Protein AF-A0A847M1A5-F1 (afdb_monomer)

Sequence (564 aa):
IGSAFLAHLASIAPEGALIDLYIWERQAEILAFYKRRGFAEKERLNWRALNFIRLEAEARHIRETIPKVGISSGTADELGKIRHDAKKAIRLLADMAGALTAENCSRIIEDINRETTALINTLNLFRDSVQRFRTINLKELIIDRIIPMVEHSPVNCELVLRFAPNVGEARAHYLEAARAIVNLVSNALDAIKAADRPGRLAISVEEVSPWILLTVEDNGIGIDSKKLQAGADGRPQFVGITTKANMGEGQGTRQIYAAFGTENISVHSEVGKGTRWIIRLPRAEHREESELQALETRLAEFKAISASDAPKVEADKAEIAAYIWRCTKLEILIWDLILQFARKNNVRDIYRSFLSCRHESISLASFREDLENYKTDTPELRLWLLEAVRILKREDTILQTLNRNGELQGIMFKAYGQAVERTVIFTLDPATGRFGATDRKLAEHADFVPYLGTSRDRCLRGEFFGDVQNASNPIQLGVWELGNPDDARKKAALVRAGAERLIQMGIPESKKLLFYETTWRRGSLDLDTGRPRTLGAVARLREEELGDILIAVDDEFSEYISTD

Structure (mmCIF, N/CA/C/O backbone):
data_AF-A0A847M1A5-F1
#
_entry.id   AF-A0A847M1A5-F1
#
loop_
_atom_site.group_PDB
_atom_site.id
_atom_site.type_symbol
_atom_site.label_atom_id
_atom_site.label_alt_id
_atom_site.label_comp_id
_atom_site.label_asym_id
_atom_site.label_entity_id
_atom_site.label_seq_id
_atom_site.pdbx_PDB_ins_code
_atom_site.Cartn_x
_atom_site.Cartn_y
_atom_site.Cartn_z
_atom_site.occupancy
_atom_site.B_iso_or_equiv
_atom_site.auth_seq_id
_atom_site.auth_comp_id
_atom_site.auth_asym_id
_atom_site.auth_atom_id
_atom_site.pdbx_PDB_model_num
ATOM 1 N N . ILE A 1 1 ? 7.641 5.351 28.630 1.00 46.19 1 ILE A N 1
ATOM 2 C CA . ILE A 1 1 ? 7.801 5.223 30.109 1.00 46.19 1 ILE A CA 1
ATOM 3 C C . ILE A 1 1 ? 9.212 5.609 30.562 1.00 46.19 1 ILE A C 1
ATOM 5 O O . ILE A 1 1 ? 9.318 6.571 31.303 1.00 46.19 1 ILE A O 1
ATOM 9 N N . GLY A 1 2 ? 10.289 4.955 30.096 1.00 56.06 2 GLY A N 1
ATOM 10 C CA . GLY A 1 2 ? 11.666 5.249 30.548 1.00 56.06 2 GLY A CA 1
ATOM 11 C C . GLY A 1 2 ? 12.126 6.706 30.373 1.00 56.06 2 GLY A C 1
ATOM 12 O O . GLY A 1 2 ? 12.673 7.278 31.308 1.00 56.06 2 GLY A O 1
ATOM 13 N N . SER A 1 3 ? 11.834 7.348 29.234 1.00 56.91 3 SER A N 1
ATOM 14 C CA . SER A 1 3 ? 12.159 8.772 29.025 1.00 56.91 3 SER A CA 1
ATOM 15 C C . SER A 1 3 ? 11.347 9.708 29.921 1.00 56.91 3 SER A C 1
ATOM 17 O O . SER A 1 3 ? 11.900 10.657 30.457 1.00 56.91 3 SER A O 1
ATOM 19 N N . ALA A 1 4 ? 10.055 9.425 30.119 1.00 57.34 4 ALA A N 1
ATOM 20 C CA . ALA A 1 4 ? 9.188 10.225 30.988 1.00 57.34 4 ALA A CA 1
ATOM 21 C C . ALA A 1 4 ? 9.576 10.077 32.468 1.00 57.34 4 ALA A C 1
ATOM 23 O O . ALA A 1 4 ? 9.617 11.062 33.194 1.00 57.34 4 ALA A O 1
ATOM 24 N N . PHE A 1 5 ? 9.930 8.858 32.888 1.00 67.00 5 PHE A N 1
ATOM 25 C CA . PHE A 1 5 ? 10.470 8.575 34.214 1.00 67.00 5 PHE A CA 1
ATOM 26 C C . PHE A 1 5 ? 11.789 9.311 34.445 1.00 67.00 5 PHE A C 1
ATOM 28 O O . PHE A 1 5 ? 11.921 9.990 35.452 1.00 67.00 5 PHE A O 1
ATOM 35 N N . LEU A 1 6 ? 12.735 9.246 33.501 1.00 69.81 6 LEU A N 1
ATOM 36 C CA . LEU A 1 6 ? 14.002 9.974 33.602 1.00 69.81 6 LEU A CA 1
ATOM 37 C C . LEU A 1 6 ? 13.811 11.492 33.587 1.00 69.81 6 LEU A C 1
ATOM 39 O O . LEU A 1 6 ? 14.476 12.182 34.347 1.00 69.81 6 LEU A O 1
ATOM 43 N N . ALA A 1 7 ? 12.907 12.012 32.753 1.00 66.56 7 ALA A N 1
ATOM 44 C CA . ALA A 1 7 ? 12.600 13.438 32.701 1.00 66.56 7 ALA A CA 1
ATOM 45 C C . ALA A 1 7 ? 12.001 13.919 34.026 1.00 66.56 7 ALA A C 1
ATOM 47 O O . ALA A 1 7 ? 12.440 14.928 34.572 1.00 66.56 7 ALA A O 1
ATOM 48 N N . HIS A 1 8 ? 11.054 13.160 34.577 1.00 72.69 8 HIS A N 1
ATOM 49 C CA . HIS A 1 8 ? 10.473 13.459 35.877 1.00 72.69 8 HIS A CA 1
ATOM 50 C C . HIS A 1 8 ? 11.519 13.350 36.997 1.00 72.69 8 HIS A C 1
ATOM 52 O O . HIS A 1 8 ? 11.690 14.296 37.759 1.00 72.69 8 HIS A O 1
ATOM 58 N N . LEU A 1 9 ? 12.287 12.257 37.042 1.00 71.50 9 LEU A N 1
ATOM 59 C CA . LEU A 1 9 ? 13.325 12.011 38.045 1.00 71.50 9 LEU A CA 1
ATOM 60 C C . LEU A 1 9 ? 14.421 13.087 38.012 1.00 71.50 9 LEU A C 1
ATOM 62 O O . LEU A 1 9 ? 14.814 13.602 39.054 1.00 71.50 9 LEU A O 1
ATOM 66 N N . ALA A 1 10 ? 14.869 13.487 36.822 1.00 70.62 10 ALA A N 1
ATOM 67 C CA . ALA A 1 10 ? 15.841 14.560 36.664 1.00 70.62 10 ALA A CA 1
ATOM 68 C C . ALA A 1 10 ? 15.253 15.935 37.024 1.00 70.62 10 ALA A C 1
ATOM 70 O O . ALA A 1 10 ? 15.993 16.787 37.511 1.00 70.62 10 ALA A O 1
ATOM 71 N N . SER A 1 11 ? 13.947 16.161 36.824 1.00 72.06 11 SER A N 1
ATOM 72 C CA . SER A 1 11 ? 13.285 17.422 37.199 1.00 72.06 11 SER A CA 1
ATOM 73 C C . SER A 1 11 ? 13.167 17.616 38.714 1.00 72.06 11 SER A C 1
ATOM 75 O O . SER A 1 11 ? 13.213 18.750 39.180 1.00 72.06 11 SER A O 1
ATOM 77 N N . ILE A 1 12 ? 13.062 16.522 39.478 1.00 80.12 12 ILE A N 1
ATOM 78 C CA . ILE A 1 12 ? 12.908 16.560 40.941 1.00 80.12 12 ILE A CA 1
ATOM 79 C C . ILE A 1 12 ? 14.237 16.405 41.697 1.00 80.12 12 ILE A C 1
ATOM 81 O O . ILE A 1 12 ? 14.338 16.837 42.842 1.00 80.12 12 ILE A O 1
ATOM 85 N N . ALA A 1 13 ? 15.260 15.794 41.088 1.00 81.88 13 ALA A N 1
ATOM 86 C CA . ALA A 1 13 ? 16.564 15.590 41.720 1.00 81.88 13 ALA A CA 1
ATOM 87 C C . ALA A 1 13 ? 17.429 16.871 41.690 1.00 81.88 13 ALA A C 1
ATOM 89 O O . ALA A 1 13 ? 17.440 17.554 40.663 1.00 81.88 13 ALA A O 1
ATOM 90 N N . PRO A 1 14 ? 18.192 17.197 42.757 1.00 85.19 14 PRO A N 1
ATOM 91 C CA . PRO A 1 14 ? 19.171 18.293 42.754 1.00 85.19 14 PRO A CA 1
ATOM 92 C C . PRO A 1 14 ? 20.218 18.140 41.641 1.00 85.19 14 PRO A C 1
ATOM 94 O O . PRO A 1 14 ? 20.574 17.023 41.285 1.00 85.19 14 PRO A O 1
ATOM 97 N N . GLU A 1 15 ? 20.757 19.241 41.112 1.00 75.44 15 GLU A N 1
ATOM 98 C CA . GLU A 1 15 ? 21.615 19.213 39.909 1.00 75.44 15 GLU A CA 1
ATOM 99 C C . GLU A 1 15 ? 22.878 18.351 40.037 1.00 75.44 15 GLU A C 1
ATOM 101 O O . GLU A 1 15 ? 23.256 17.696 39.066 1.00 75.44 15 GLU A O 1
ATOM 106 N N . GLY A 1 16 ? 23.479 18.307 41.230 1.00 79.88 16 GLY A N 1
ATOM 107 C CA . GLY A 1 16 ? 24.648 17.475 41.537 1.00 79.88 16 GLY A CA 1
ATOM 108 C C . GLY A 1 16 ? 24.320 16.073 42.062 1.00 79.88 16 GLY A C 1
ATOM 109 O O . GLY A 1 16 ? 25.216 15.376 42.530 1.00 79.88 16 GLY A O 1
ATOM 110 N N . ALA A 1 17 ? 23.048 15.659 42.062 1.00 84.81 17 ALA A N 1
ATOM 111 C CA . ALA A 1 17 ? 22.666 14.338 42.548 1.00 84.81 17 ALA A CA 1
ATOM 112 C C . ALA A 1 17 ? 23.102 13.246 41.561 1.00 84.81 17 ALA A C 1
ATOM 114 O O . ALA A 1 17 ? 22.872 13.351 40.353 1.00 84.81 17 ALA A O 1
ATOM 115 N N . LEU A 1 18 ? 23.694 12.177 42.097 1.00 86.38 18 LEU A N 1
ATOM 116 C CA . LEU A 1 18 ? 23.995 10.961 41.350 1.00 86.38 18 LEU A CA 1
ATOM 117 C C . LEU A 1 18 ? 22.771 10.045 41.349 1.00 86.38 18 LEU A C 1
ATOM 119 O O . LEU A 1 18 ? 22.147 9.812 42.383 1.00 86.38 18 LEU A O 1
ATOM 123 N N . ILE A 1 19 ? 22.429 9.543 40.169 1.00 84.31 19 ILE A N 1
ATOM 124 C CA . ILE A 1 19 ? 21.333 8.611 39.947 1.00 84.31 19 ILE A CA 1
ATOM 125 C C . ILE A 1 19 ? 21.934 7.262 39.575 1.00 84.31 19 ILE A C 1
ATOM 127 O O . ILE A 1 19 ? 22.500 7.113 38.490 1.00 84.31 19 ILE A O 1
ATOM 131 N N . ASP A 1 20 ? 21.755 6.289 40.465 1.00 86.25 20 ASP A N 1
ATOM 132 C CA . ASP A 1 20 ? 22.146 4.900 40.246 1.00 86.25 20 ASP A CA 1
ATOM 133 C C . ASP A 1 20 ? 20.965 4.060 39.744 1.00 86.25 20 ASP A C 1
ATOM 135 O O . ASP A 1 20 ? 19.859 4.105 40.288 1.00 86.25 20 ASP A O 1
ATOM 139 N N . LEU A 1 21 ? 21.207 3.252 38.713 1.00 83.56 21 LEU A N 1
ATOM 140 C CA . LEU A 1 21 ? 20.252 2.295 38.158 1.00 83.56 21 LEU A CA 1
ATOM 141 C C . LEU A 1 21 ? 20.904 0.923 38.019 1.00 83.56 21 LEU A C 1
ATOM 143 O O . LEU A 1 21 ? 21.976 0.794 37.437 1.00 83.56 21 LEU A O 1
ATOM 147 N N . TYR A 1 22 ? 20.222 -0.118 38.484 1.00 82.62 22 TYR A N 1
ATOM 148 C CA . TYR A 1 22 ? 20.668 -1.500 38.321 1.00 82.62 22 TYR A CA 1
ATOM 149 C C . TYR A 1 22 ? 19.889 -2.158 37.186 1.00 82.62 22 TYR A C 1
ATOM 151 O O . TYR A 1 22 ? 18.668 -2.291 37.256 1.00 82.62 22 TYR A O 1
ATOM 159 N N . ILE A 1 23 ? 20.594 -2.568 36.133 1.00 77.25 23 ILE A N 1
ATOM 160 C CA . ILE A 1 23 ? 19.992 -3.153 34.929 1.00 77.25 23 ILE A CA 1
ATOM 161 C C . ILE A 1 23 ? 20.494 -4.572 34.750 1.00 77.25 23 ILE A C 1
ATOM 163 O O . ILE A 1 23 ? 21.687 -4.831 34.846 1.00 77.25 23 ILE A O 1
ATOM 167 N N . TRP A 1 24 ? 19.594 -5.505 34.466 1.00 75.19 24 TRP A N 1
ATOM 168 C CA . TRP A 1 24 ? 19.981 -6.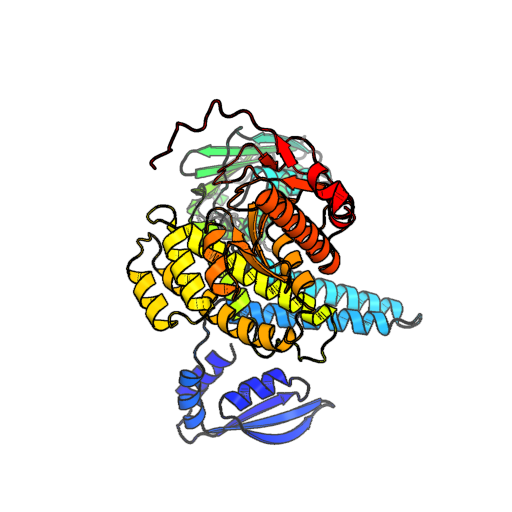888 34.223 1.00 75.19 24 TRP A CA 1
ATOM 169 C C . TRP A 1 24 ? 20.803 -7.015 32.924 1.00 75.19 24 TRP A C 1
ATOM 171 O O . TRP A 1 24 ? 20.386 -6.540 31.870 1.00 75.19 24 TRP A O 1
ATOM 181 N N . GLU A 1 25 ? 21.962 -7.680 32.981 1.00 69.56 25 GLU A N 1
ATOM 182 C CA . GLU A 1 25 ? 22.974 -7.751 31.909 1.00 69.56 25 GLU A CA 1
ATOM 183 C C . GLU A 1 25 ? 22.422 -8.280 30.574 1.00 69.56 25 GLU A C 1
ATOM 185 O O . GLU A 1 25 ? 22.864 -7.864 29.504 1.00 69.56 25 GLU A O 1
ATOM 190 N N . ARG A 1 26 ? 21.400 -9.146 30.610 1.00 59.22 26 ARG A N 1
ATOM 191 C CA . ARG A 1 26 ? 20.756 -9.689 29.401 1.00 59.22 26 ARG A CA 1
ATOM 192 C C . ARG A 1 26 ? 19.840 -8.694 28.668 1.00 59.22 26 ARG A C 1
ATOM 194 O O . ARG A 1 26 ? 19.251 -9.058 27.654 1.00 59.22 26 ARG A O 1
ATOM 201 N N . GLN A 1 27 ? 19.726 -7.445 29.129 1.00 56.47 27 GLN A N 1
ATOM 202 C CA . GLN A 1 27 ? 18.937 -6.377 28.499 1.00 56.47 27 GLN A CA 1
ATOM 203 C C . GLN A 1 27 ? 19.829 -5.345 27.780 1.00 56.47 27 GLN A C 1
ATOM 205 O O . GLN A 1 27 ? 19.837 -4.159 28.118 1.00 56.47 27 GLN A O 1
ATOM 210 N N . ALA A 1 28 ? 20.573 -5.790 26.760 1.00 53.12 28 ALA A N 1
ATOM 211 C CA . ALA A 1 28 ? 21.549 -4.967 26.031 1.00 53.12 28 ALA A CA 1
ATOM 212 C C . ALA A 1 28 ? 20.953 -3.684 25.409 1.00 53.12 28 ALA A C 1
ATOM 214 O O . ALA A 1 28 ? 21.610 -2.643 25.373 1.00 53.12 28 ALA A O 1
ATOM 215 N N . GLU A 1 29 ? 19.692 -3.721 24.973 1.00 49.84 29 GLU A N 1
ATOM 216 C CA . GLU A 1 29 ? 19.008 -2.559 24.388 1.00 49.84 29 GLU A CA 1
ATOM 217 C C . GLU A 1 29 ? 18.625 -1.506 25.438 1.00 49.84 29 GLU A C 1
ATOM 219 O O . GLU A 1 29 ? 18.743 -0.305 25.186 1.00 49.84 29 GLU A O 1
ATOM 224 N N . ILE A 1 30 ? 18.241 -1.942 26.643 1.00 61.09 30 ILE A N 1
ATOM 225 C CA . ILE A 1 30 ? 17.950 -1.053 27.776 1.00 61.09 30 ILE A CA 1
ATOM 226 C C . ILE A 1 30 ? 19.255 -0.418 28.269 1.00 61.09 30 ILE A C 1
ATOM 228 O O . ILE A 1 30 ? 19.322 0.793 28.476 1.00 61.09 30 ILE A O 1
ATOM 232 N N . LEU A 1 31 ? 20.333 -1.199 28.348 1.00 68.62 31 LEU A N 1
ATOM 233 C CA . LEU A 1 31 ? 21.673 -0.689 28.633 1.00 68.62 31 LEU A CA 1
ATOM 234 C C . LEU A 1 31 ? 22.088 0.401 27.623 1.00 68.62 31 LEU A C 1
ATOM 236 O O . LEU A 1 31 ? 22.525 1.482 28.018 1.00 68.62 31 LEU A O 1
ATOM 240 N N . ALA A 1 32 ? 21.888 0.162 26.322 1.00 64.38 32 ALA A N 1
ATOM 241 C CA . ALA A 1 32 ? 22.165 1.141 25.268 1.00 64.38 32 ALA A CA 1
ATOM 242 C C . ALA A 1 32 ? 21.239 2.373 25.326 1.00 64.38 32 ALA A C 1
ATOM 244 O O . ALA A 1 32 ? 21.648 3.481 24.969 1.00 64.38 32 ALA A O 1
ATOM 245 N N . PHE A 1 33 ? 19.989 2.210 25.769 1.00 69.62 33 PHE A N 1
ATOM 246 C CA . PHE A 1 33 ? 19.038 3.305 25.981 1.00 69.62 33 PHE A CA 1
ATOM 247 C C . PHE A 1 33 ? 19.523 4.296 27.050 1.00 69.62 33 PHE A C 1
ATOM 249 O O . PHE A 1 33 ? 19.476 5.505 26.801 1.00 69.62 33 PHE A O 1
ATOM 256 N N . TYR A 1 34 ? 20.012 3.803 28.194 1.00 75.44 34 TYR A N 1
ATOM 257 C CA . TYR A 1 34 ? 20.516 4.649 29.283 1.00 75.44 34 TYR A CA 1
ATOM 258 C C . TYR A 1 34 ? 21.914 5.207 28.982 1.00 75.44 34 TYR A C 1
ATOM 260 O O . TYR A 1 34 ? 22.153 6.389 29.229 1.00 75.44 34 TYR A O 1
ATOM 268 N N . LYS A 1 35 ? 22.806 4.429 28.347 1.00 74.38 35 LYS A N 1
ATOM 269 C CA . LYS A 1 35 ? 24.133 4.920 27.917 1.00 74.38 35 LYS A CA 1
ATOM 270 C C . LYS A 1 35 ? 24.037 6.111 26.955 1.00 74.38 35 LYS A C 1
ATOM 272 O O . LYS A 1 35 ? 24.749 7.095 27.119 1.00 74.38 35 LYS A O 1
ATOM 277 N N . ARG A 1 36 ? 23.084 6.088 26.013 1.00 70.75 36 ARG A N 1
ATOM 278 C CA . ARG A 1 36 ? 22.799 7.225 25.107 1.00 70.75 36 ARG A CA 1
ATOM 279 C C . ARG A 1 36 ? 22.239 8.469 25.810 1.00 70.75 36 ARG A C 1
ATOM 281 O O . ARG A 1 36 ? 22.146 9.518 25.185 1.00 70.75 36 ARG A O 1
ATOM 288 N N . ARG A 1 37 ? 21.849 8.358 27.083 1.00 73.19 37 ARG A N 1
ATOM 289 C CA . ARG A 1 37 ? 21.258 9.432 27.898 1.00 73.19 37 ARG A CA 1
ATOM 290 C C . ARG A 1 37 ? 22.154 9.847 29.072 1.00 73.19 37 ARG A C 1
ATOM 292 O O . ARG A 1 37 ? 21.659 10.398 30.048 1.00 73.19 37 ARG A O 1
ATOM 299 N N . GLY A 1 38 ? 23.459 9.588 28.959 1.00 73.81 38 GLY A N 1
ATOM 300 C CA . GLY A 1 38 ? 24.475 10.090 29.888 1.00 73.81 38 GLY A CA 1
ATOM 301 C C . GLY A 1 38 ? 24.835 9.152 31.042 1.00 73.81 38 GLY A C 1
ATOM 302 O O . GLY A 1 38 ? 25.614 9.549 31.902 1.00 73.81 38 GLY A O 1
ATOM 303 N N . PHE A 1 39 ? 24.311 7.922 31.069 1.00 84.94 39 PHE A N 1
ATOM 304 C CA . PHE A 1 39 ? 24.678 6.930 32.083 1.00 84.94 39 PHE A CA 1
ATOM 305 C C . PHE A 1 39 ? 25.961 6.176 31.732 1.00 84.94 39 PHE A C 1
ATOM 307 O O . PHE A 1 39 ? 26.109 5.656 30.625 1.00 84.94 39 PHE A O 1
ATOM 314 N N . ALA A 1 40 ? 26.859 6.059 32.708 1.00 84.38 40 ALA A N 1
ATOM 315 C CA . ALA A 1 40 ? 28.090 5.285 32.616 1.00 84.38 40 ALA A CA 1
ATOM 316 C C . ALA A 1 40 ? 27.982 3.987 33.425 1.00 84.38 40 ALA A C 1
ATOM 318 O O . ALA A 1 40 ? 27.399 3.961 34.504 1.00 84.38 40 ALA A O 1
ATOM 319 N N . GLU A 1 41 ? 28.562 2.907 32.908 1.00 88.44 41 GLU A N 1
ATOM 320 C CA . GLU A 1 41 ? 28.679 1.634 33.628 1.00 88.44 41 GLU A CA 1
ATOM 321 C C . GLU A 1 41 ? 29.766 1.742 34.699 1.00 88.44 41 GLU A C 1
ATOM 323 O O . GLU A 1 41 ? 30.876 2.184 34.403 1.00 88.44 41 GLU A O 1
ATOM 328 N N . LYS A 1 42 ? 29.435 1.367 35.939 1.00 86.88 42 LYS A N 1
ATOM 329 C CA . LYS A 1 42 ? 30.345 1.473 37.089 1.00 86.88 42 LYS A CA 1
ATOM 330 C C . LYS A 1 42 ? 30.761 0.123 37.635 1.00 86.88 42 LYS A C 1
ATOM 332 O O . LYS A 1 42 ? 31.945 -0.109 37.848 1.00 86.88 42 LYS A O 1
ATOM 337 N N . GLU A 1 43 ? 29.801 -0.769 37.839 1.00 87.31 43 GLU A N 1
ATOM 338 C CA . GLU A 1 43 ? 30.068 -2.084 38.415 1.00 87.31 43 GLU A CA 1
ATOM 339 C C . GLU A 1 43 ? 29.093 -3.137 37.899 1.00 87.31 43 GLU A C 1
ATOM 341 O O . GLU A 1 43 ? 28.009 -2.827 37.399 1.00 87.31 43 GLU A O 1
ATOM 346 N N . ARG A 1 44 ? 29.489 -4.402 38.038 1.00 86.56 44 ARG A N 1
ATOM 347 C CA . ARG A 1 44 ? 28.647 -5.563 37.760 1.00 86.56 44 ARG A CA 1
ATOM 348 C C . ARG A 1 44 ? 28.441 -6.337 39.051 1.00 86.56 44 ARG A C 1
ATOM 350 O O . ARG A 1 44 ? 29.405 -6.671 39.731 1.00 86.56 44 ARG A O 1
ATOM 357 N N . LEU A 1 45 ? 27.189 -6.621 39.374 1.00 83.00 45 LEU A N 1
ATOM 358 C CA . LEU A 1 45 ? 26.764 -7.254 40.616 1.00 83.00 45 LEU A CA 1
ATOM 359 C C . LEU A 1 45 ? 26.079 -8.576 40.313 1.00 83.00 45 LEU A C 1
ATOM 361 O O . LEU A 1 45 ? 25.171 -8.630 39.488 1.00 83.00 45 LEU A O 1
ATOM 365 N N . ASN A 1 46 ? 26.466 -9.634 41.016 1.00 77.44 46 ASN A N 1
ATOM 366 C CA . ASN A 1 46 ? 25.727 -10.888 40.989 1.00 77.44 46 ASN A CA 1
ATOM 367 C C . ASN A 1 46 ? 24.750 -10.918 42.169 1.00 77.44 46 ASN A C 1
ATOM 369 O O . ASN A 1 46 ? 25.162 -10.836 43.325 1.00 77.44 46 ASN A O 1
ATOM 373 N N . TRP A 1 47 ? 23.455 -11.020 41.880 1.00 63.56 47 TRP A N 1
ATOM 374 C CA . TRP A 1 47 ? 22.407 -11.087 42.892 1.00 63.56 47 TRP A CA 1
ATOM 375 C C . TRP A 1 47 ? 21.379 -12.152 42.519 1.00 63.56 47 TRP A C 1
ATOM 377 O O . TRP A 1 47 ? 20.772 -12.088 41.452 1.00 63.56 47 TRP A O 1
ATOM 387 N N . ARG A 1 48 ? 21.170 -13.140 43.403 1.00 53.28 48 ARG A N 1
ATOM 388 C CA . ARG A 1 48 ? 20.234 -14.267 43.197 1.00 53.28 48 ARG A CA 1
ATOM 389 C C . ARG A 1 48 ? 20.415 -14.974 41.840 1.00 53.28 48 ARG A C 1
ATOM 391 O O . ARG A 1 48 ? 19.441 -15.211 41.133 1.00 53.28 48 ARG A O 1
ATOM 398 N N . ALA A 1 49 ? 21.662 -15.299 41.487 1.00 60.06 49 ALA A N 1
ATOM 399 C CA . ALA A 1 49 ? 22.043 -15.940 40.221 1.00 60.06 49 ALA A CA 1
ATOM 400 C C . ALA A 1 49 ? 21.764 -15.106 38.948 1.00 60.06 49 ALA A C 1
ATOM 402 O O . ALA A 1 49 ? 21.778 -15.639 37.839 1.00 60.06 49 ALA A O 1
ATOM 403 N N . LEU A 1 50 ? 21.552 -13.794 39.089 1.00 56.00 50 LEU A N 1
ATOM 404 C CA . LEU A 1 50 ? 21.400 -12.848 37.984 1.00 56.00 50 LEU A CA 1
ATOM 405 C C . LEU A 1 50 ? 22.522 -11.803 38.026 1.00 56.00 50 LEU A C 1
ATOM 407 O O . LEU A 1 50 ? 22.862 -11.294 39.092 1.00 56.00 50 LEU A O 1
ATOM 411 N N . ASN A 1 51 ? 23.069 -11.453 36.860 1.00 74.62 51 ASN A N 1
ATOM 412 C CA . ASN A 1 51 ? 24.081 -10.404 36.729 1.00 74.62 51 ASN A CA 1
ATOM 413 C C . ASN A 1 51 ? 23.420 -9.057 36.427 1.00 74.62 51 ASN A C 1
ATOM 415 O O . ASN A 1 51 ? 22.787 -8.896 35.385 1.00 74.62 51 ASN A O 1
ATOM 419 N N . PHE A 1 52 ? 23.587 -8.082 37.307 1.00 80.94 52 PHE A N 1
ATOM 420 C CA . PHE A 1 52 ? 23.160 -6.702 37.122 1.00 80.94 52 PHE A CA 1
ATOM 421 C C . PHE A 1 52 ? 24.357 -5.806 36.823 1.00 80.94 52 PHE A C 1
ATOM 423 O O . PHE A 1 52 ? 25.471 -6.061 37.263 1.00 80.94 52 PHE A O 1
ATOM 430 N N . ILE A 1 53 ? 24.114 -4.734 36.087 1.00 83.94 53 ILE A N 1
ATOM 431 C CA . ILE A 1 53 ? 25.064 -3.680 35.768 1.00 83.94 53 ILE A CA 1
ATOM 432 C C . ILE A 1 53 ? 24.571 -2.421 36.477 1.00 83.94 53 ILE A C 1
ATOM 434 O O . ILE A 1 53 ? 23.444 -1.986 36.223 1.00 83.94 53 ILE A O 1
ATOM 438 N N . ARG A 1 54 ? 25.394 -1.838 37.354 1.00 88.25 54 ARG A N 1
ATOM 439 C CA . ARG A 1 54 ? 25.133 -0.516 37.925 1.00 88.25 54 ARG A CA 1
ATOM 440 C C . ARG A 1 54 ? 25.527 0.545 36.912 1.00 88.25 54 ARG A C 1
ATOM 442 O O . ARG A 1 54 ? 26.678 0.621 36.472 1.00 88.25 54 ARG A O 1
ATOM 449 N N . LEU A 1 55 ? 24.549 1.358 36.563 1.00 88.06 55 LEU A N 1
ATOM 450 C CA . LEU A 1 55 ? 24.697 2.559 35.775 1.00 88.06 55 LEU A CA 1
ATOM 451 C C . LEU A 1 55 ? 24.584 3.783 36.673 1.00 88.06 55 LEU A C 1
ATOM 453 O O . LEU A 1 55 ? 23.701 3.825 37.519 1.00 88.06 55 LEU A O 1
ATOM 457 N N . GLU A 1 56 ? 25.418 4.785 36.431 1.00 88.38 56 GLU A N 1
ATOM 458 C CA . GLU A 1 56 ? 25.471 6.020 37.214 1.00 88.38 56 GLU A CA 1
ATOM 459 C C . GLU A 1 56 ? 25.472 7.229 36.270 1.00 88.38 56 GLU A C 1
ATOM 461 O O . GLU A 1 56 ? 26.185 7.238 35.259 1.00 88.38 56 GLU A O 1
ATOM 466 N N . ALA A 1 57 ? 24.671 8.244 36.586 1.00 87.38 57 ALA A N 1
ATOM 467 C CA . ALA A 1 57 ? 24.662 9.532 35.895 1.00 87.38 57 ALA A CA 1
ATOM 468 C C . ALA A 1 57 ? 24.359 10.676 36.863 1.00 87.38 57 ALA A C 1
ATOM 470 O O . ALA A 1 57 ? 23.643 10.505 37.844 1.00 87.38 57 ALA A O 1
ATOM 471 N N . GLU A 1 58 ? 24.857 11.866 36.546 1.00 85.94 58 GLU A N 1
ATOM 472 C CA . GLU A 1 58 ? 24.534 13.084 37.286 1.00 85.94 58 GLU A CA 1
ATOM 473 C C . GLU A 1 58 ? 23.245 13.714 36.738 1.00 85.94 58 GLU A C 1
ATOM 475 O O . GLU A 1 58 ? 23.054 13.798 35.519 1.00 85.94 58 GLU A O 1
ATOM 480 N N . ALA A 1 59 ? 22.365 14.181 37.625 1.00 81.56 59 ALA A N 1
ATOM 481 C CA . ALA A 1 59 ? 21.053 14.711 37.259 1.00 81.56 59 ALA A CA 1
ATOM 482 C C . ALA A 1 59 ? 21.127 15.848 36.221 1.00 81.56 59 ALA A C 1
ATOM 484 O O . ALA A 1 59 ? 20.323 15.862 35.282 1.00 81.56 59 ALA A O 1
ATOM 485 N N . ARG A 1 60 ? 22.119 16.752 36.316 1.00 80.25 60 ARG A N 1
ATOM 486 C CA . ARG A 1 60 ? 22.346 17.815 35.315 1.00 80.25 60 ARG A CA 1
ATOM 487 C C . ARG A 1 60 ? 22.569 17.274 33.896 1.00 80.25 60 ARG A C 1
ATOM 489 O O . ARG A 1 60 ? 21.945 17.752 32.952 1.00 80.25 60 ARG A O 1
ATOM 496 N N . HIS A 1 61 ? 23.371 16.220 33.742 1.00 77.81 61 HIS A N 1
ATOM 497 C CA . HIS A 1 61 ? 23.692 15.652 32.429 1.00 77.81 61 HIS A CA 1
ATOM 498 C C . HIS A 1 61 ? 22.472 14.968 31.808 1.00 77.81 61 HIS A C 1
ATOM 500 O O . HIS A 1 61 ? 22.259 15.041 30.596 1.00 77.81 61 HIS A O 1
ATOM 506 N N . ILE A 1 62 ? 21.624 14.353 32.634 1.00 73.62 62 ILE A N 1
ATOM 507 C CA . ILE A 1 62 ? 20.362 13.763 32.181 1.00 73.62 62 ILE A CA 1
ATOM 508 C C . ILE A 1 62 ? 19.418 14.864 31.664 1.00 73.62 62 ILE A C 1
ATOM 510 O O . ILE A 1 62 ? 18.852 14.709 30.578 1.00 73.62 62 ILE A O 1
ATOM 514 N N . ARG A 1 63 ? 19.293 16.000 32.375 1.00 72.12 63 ARG A N 1
ATOM 515 C CA . ARG A 1 63 ? 18.460 17.142 31.938 1.00 72.12 63 ARG A CA 1
ATOM 516 C C . ARG A 1 63 ? 18.906 17.731 30.601 1.00 72.12 63 ARG A C 1
ATOM 518 O O . ARG A 1 63 ? 18.057 18.079 29.790 1.00 72.12 63 ARG A O 1
ATOM 525 N N . GLU A 1 64 ? 20.208 17.825 30.352 1.00 71.38 64 GLU A N 1
ATOM 526 C CA . GLU A 1 64 ? 20.749 18.386 29.105 1.00 71.38 64 GLU A CA 1
ATOM 527 C C . GLU A 1 64 ? 20.659 17.424 27.910 1.00 71.38 64 GLU A C 1
ATOM 529 O O . GLU A 1 64 ? 20.582 17.857 26.755 1.00 71.38 64 GLU A O 1
ATOM 534 N N . THR A 1 65 ? 20.665 16.113 28.171 1.00 66.69 65 THR A N 1
ATOM 535 C CA . THR A 1 65 ? 20.696 15.079 27.125 1.00 66.69 65 THR A CA 1
ATOM 536 C C . THR A 1 65 ? 19.293 14.689 26.645 1.00 66.69 65 THR A C 1
ATOM 538 O O . THR A 1 65 ? 19.108 14.406 25.461 1.00 66.69 65 THR A O 1
ATOM 541 N N . ILE A 1 66 ? 18.276 14.721 27.518 1.00 61.47 66 ILE A N 1
ATOM 542 C CA . ILE A 1 66 ? 16.884 14.365 27.170 1.00 61.47 66 ILE A CA 1
ATOM 543 C C . ILE A 1 66 ? 16.295 15.224 26.025 1.00 61.47 66 ILE A C 1
ATOM 545 O O . ILE A 1 66 ? 15.710 14.634 25.114 1.00 61.47 66 ILE A O 1
ATOM 549 N N . PRO A 1 67 ? 16.463 16.564 25.989 1.00 52.69 67 PRO A N 1
ATOM 550 C CA . PRO A 1 67 ? 15.938 17.405 24.909 1.00 52.69 67 PRO A CA 1
ATOM 551 C C . PRO A 1 67 ? 16.639 17.170 23.563 1.00 52.69 67 PRO A C 1
ATOM 553 O O . PRO A 1 67 ? 15.996 17.213 22.518 1.00 52.69 67 PRO A O 1
ATOM 556 N N . LYS A 1 68 ? 17.951 16.884 23.576 1.00 52.75 68 LYS A N 1
ATOM 557 C CA . LYS A 1 68 ? 18.773 16.692 22.362 1.00 52.75 68 LYS A CA 1
ATOM 558 C C . LYS A 1 68 ? 18.494 15.374 21.637 1.00 52.75 68 LYS A C 1
ATOM 560 O O . LYS A 1 68 ? 18.716 15.280 20.436 1.00 52.75 68 LYS A O 1
ATOM 565 N N . VAL A 1 69 ? 18.004 14.363 22.355 1.00 49.34 69 VAL A N 1
ATOM 566 C CA . VAL A 1 69 ? 17.660 13.043 21.795 1.00 49.34 69 VAL A CA 1
ATOM 567 C C . VAL A 1 69 ? 16.229 13.018 21.226 1.00 49.34 69 VAL A C 1
ATOM 569 O O . VAL A 1 69 ? 15.842 12.052 20.575 1.00 49.34 69 VAL A O 1
ATOM 572 N N . GLY A 1 70 ? 15.467 14.106 21.395 1.00 39.97 70 GLY A N 1
ATOM 573 C CA . GLY A 1 70 ? 14.072 14.204 20.981 1.00 39.97 70 GLY A CA 1
ATOM 574 C C . GLY A 1 70 ? 13.147 13.430 21.922 1.00 39.97 70 GLY A C 1
ATOM 575 O O . GLY A 1 70 ? 13.382 12.273 22.273 1.00 39.97 70 GLY A O 1
ATOM 576 N N . ILE A 1 71 ? 12.058 14.072 22.335 1.00 36.38 71 ILE A N 1
ATOM 577 C CA . ILE A 1 71 ? 10.925 13.380 22.945 1.00 36.38 71 ILE A CA 1
ATOM 578 C C . ILE A 1 71 ? 10.139 12.760 21.782 1.00 36.38 71 ILE A C 1
ATOM 580 O O . ILE A 1 71 ? 9.319 13.433 21.165 1.00 36.38 71 ILE A O 1
ATOM 584 N N . SER A 1 72 ? 10.389 11.490 21.449 1.00 36.53 72 SER A N 1
ATOM 585 C CA . SER A 1 72 ? 9.489 10.705 20.589 1.00 36.53 72 SER A CA 1
ATOM 586 C C . SER A 1 72 ? 8.245 10.293 21.384 1.00 36.53 72 SER A C 1
ATOM 588 O O . SER A 1 72 ? 7.997 9.120 21.637 1.00 36.53 72 SER A O 1
ATOM 590 N N . SER A 1 73 ? 7.448 11.263 21.840 1.00 34.84 73 SER A N 1
ATOM 591 C CA . SER A 1 73 ? 6.114 10.963 22.364 1.00 34.84 73 SER A CA 1
ATOM 592 C C . SER A 1 73 ? 5.167 10.777 21.185 1.00 34.84 73 SER A C 1
ATOM 594 O O . SER A 1 73 ? 4.716 11.749 20.584 1.00 34.84 73 SER A O 1
ATOM 596 N N . GLY A 1 74 ? 4.895 9.526 20.836 1.00 37.84 74 GLY A N 1
ATOM 597 C CA . GLY A 1 74 ? 3.956 9.169 19.781 1.00 37.84 74 GLY A CA 1
ATOM 598 C C . GLY A 1 74 ? 3.935 7.666 19.531 1.00 37.84 74 GLY A C 1
ATOM 599 O O . GLY A 1 74 ? 4.850 6.950 19.937 1.00 37.84 74 GLY A O 1
ATOM 600 N N . THR A 1 75 ? 2.891 7.218 18.836 1.00 33.34 75 THR A N 1
ATOM 601 C CA . THR A 1 75 ? 2.578 5.840 18.400 1.00 33.34 75 THR A CA 1
ATOM 602 C C . THR A 1 75 ? 3.786 4.984 17.988 1.00 33.34 75 THR A C 1
ATOM 604 O O . THR A 1 75 ? 3.779 3.778 18.211 1.00 33.34 75 THR A O 1
ATOM 607 N N . ALA A 1 76 ? 4.858 5.580 17.459 1.00 34.72 76 ALA A N 1
ATOM 608 C CA . ALA A 1 76 ? 6.100 4.897 17.090 1.00 34.72 76 ALA A CA 1
ATOM 609 C C . ALA A 1 76 ? 6.846 4.215 18.265 1.00 34.72 76 ALA A C 1
ATOM 611 O O . ALA A 1 76 ? 7.386 3.124 18.078 1.00 34.72 76 ALA A O 1
ATOM 612 N N . ASP A 1 77 ? 6.860 4.807 19.468 1.00 43.03 77 ASP A N 1
ATOM 613 C CA . ASP A 1 77 ? 7.511 4.220 20.659 1.00 43.03 77 ASP A CA 1
ATOM 614 C C . ASP A 1 77 ? 6.713 3.010 21.187 1.00 43.03 77 ASP A C 1
ATOM 616 O O . ASP A 1 77 ? 7.286 2.015 21.640 1.00 43.03 77 ASP A O 1
ATOM 620 N N . GLU A 1 78 ? 5.381 3.067 21.091 1.00 43.88 78 GLU A N 1
ATOM 621 C CA . GLU A 1 78 ? 4.482 1.971 21.468 1.00 43.88 78 GLU A CA 1
ATOM 622 C C . GLU A 1 78 ? 4.547 0.827 20.450 1.00 43.88 78 GLU A C 1
ATOM 624 O O . GLU A 1 78 ? 4.739 -0.321 20.844 1.00 43.88 78 GLU A O 1
ATOM 629 N N . LEU A 1 79 ? 4.513 1.129 19.148 1.00 43.00 79 LEU A N 1
ATOM 630 C CA . LEU A 1 79 ? 4.666 0.144 18.071 1.00 43.00 79 LEU A CA 1
ATOM 631 C C . LEU A 1 79 ? 6.046 -0.525 18.092 1.00 43.00 79 LEU A C 1
ATOM 633 O O . LEU A 1 79 ? 6.149 -1.742 17.932 1.00 43.00 79 LEU A O 1
ATOM 637 N N . GLY A 1 80 ? 7.111 0.246 18.335 1.00 44.47 80 GLY A N 1
ATOM 638 C CA . GLY A 1 80 ? 8.465 -0.283 18.500 1.00 44.47 80 GLY A CA 1
ATOM 639 C C . GLY A 1 80 ? 8.569 -1.247 19.684 1.00 44.47 80 GLY A C 1
ATOM 640 O O . GLY A 1 80 ? 9.152 -2.325 19.551 1.00 44.47 80 GLY A O 1
ATOM 641 N N . LYS A 1 81 ? 7.935 -0.904 20.814 1.00 51.62 81 LYS A N 1
ATOM 642 C CA . LYS A 1 81 ? 7.868 -1.754 22.009 1.00 51.62 81 LYS A CA 1
ATOM 643 C C . LYS A 1 81 ? 7.055 -3.031 21.769 1.00 51.62 81 LYS A C 1
ATOM 645 O O . LYS A 1 81 ? 7.512 -4.114 22.116 1.00 51.62 81 LYS A O 1
ATOM 650 N N . ILE A 1 82 ? 5.898 -2.929 21.119 1.00 50.47 82 ILE A N 1
ATOM 651 C CA . ILE A 1 82 ? 5.031 -4.080 20.835 1.00 50.47 82 ILE A CA 1
ATOM 652 C C . ILE A 1 82 ? 5.689 -5.037 19.830 1.00 50.47 82 ILE A C 1
ATOM 654 O O . ILE A 1 82 ? 5.671 -6.252 20.025 1.00 50.47 82 ILE A O 1
ATOM 658 N N . ARG A 1 83 ? 6.349 -4.508 18.791 1.00 48.50 83 ARG A N 1
ATOM 659 C CA . ARG A 1 83 ? 7.133 -5.308 17.836 1.00 48.50 83 ARG A CA 1
ATOM 660 C C . ARG A 1 83 ? 8.293 -6.028 18.522 1.00 48.50 83 ARG A C 1
ATOM 662 O O . ARG A 1 83 ? 8.546 -7.196 18.229 1.00 48.50 83 ARG A O 1
ATOM 669 N N . HIS A 1 84 ? 8.991 -5.343 19.427 1.00 53.31 84 HIS A N 1
ATOM 670 C CA . HIS A 1 84 ? 10.041 -5.941 20.247 1.00 53.31 84 HIS A CA 1
ATOM 671 C C . HIS A 1 84 ? 9.486 -7.095 21.104 1.00 53.31 84 HIS A C 1
ATOM 673 O O . HIS A 1 84 ? 10.051 -8.191 21.095 1.00 53.31 84 HIS A O 1
ATOM 679 N N . ASP A 1 85 ? 8.351 -6.888 21.774 1.00 53.69 85 ASP A N 1
ATOM 680 C CA . ASP A 1 85 ? 7.728 -7.894 22.641 1.00 53.69 85 ASP A CA 1
ATOM 681 C C . ASP A 1 85 ? 7.225 -9.115 21.843 1.00 53.69 85 ASP A C 1
ATOM 683 O O . ASP A 1 85 ? 7.468 -10.254 22.246 1.00 53.69 85 ASP A O 1
ATOM 687 N N . ALA A 1 86 ? 6.640 -8.906 20.658 1.00 50.81 86 ALA A N 1
ATOM 688 C CA . ALA A 1 86 ? 6.233 -9.987 19.758 1.00 50.81 86 ALA A CA 1
ATOM 689 C C . ALA A 1 86 ? 7.435 -10.788 19.223 1.00 50.81 86 ALA A C 1
ATOM 691 O O . ALA A 1 86 ? 7.431 -12.019 19.251 1.00 50.81 86 ALA A O 1
ATOM 692 N N . LYS A 1 87 ? 8.508 -10.107 18.791 1.00 49.56 87 LYS A N 1
ATOM 693 C CA . LYS A 1 87 ? 9.743 -10.759 18.316 1.00 49.56 87 LYS A CA 1
ATOM 694 C C . LYS A 1 87 ? 10.398 -11.595 19.417 1.00 49.56 87 LYS A C 1
ATOM 696 O O . LYS A 1 87 ? 10.915 -12.678 19.146 1.00 49.56 87 LYS A O 1
ATOM 701 N N . LYS A 1 88 ? 10.359 -11.109 20.660 1.00 57.25 88 LYS A N 1
ATOM 702 C CA . LYS A 1 88 ? 10.866 -11.826 21.831 1.00 57.25 88 LYS A CA 1
ATOM 703 C C . LYS A 1 88 ? 10.066 -13.104 22.103 1.00 57.25 88 LYS A C 1
ATOM 705 O O . LYS A 1 88 ? 10.681 -14.149 22.295 1.00 57.25 88 LYS A O 1
ATOM 710 N N . ALA A 1 89 ? 8.735 -13.037 22.073 1.00 55.62 89 ALA A N 1
ATOM 711 C CA . ALA A 1 89 ? 7.876 -14.202 22.289 1.00 55.62 89 ALA A CA 1
ATOM 712 C C . ALA A 1 89 ? 8.013 -15.250 21.167 1.00 55.62 89 ALA A C 1
ATOM 714 O O . ALA A 1 89 ? 8.144 -16.434 21.458 1.00 55.62 89 ALA A O 1
ATOM 715 N N . ILE A 1 90 ? 8.106 -14.834 19.897 1.00 54.44 90 ILE A N 1
ATOM 716 C CA . ILE A 1 90 ? 8.380 -15.749 18.770 1.00 54.44 90 ILE A CA 1
ATOM 717 C C . ILE A 1 90 ? 9.711 -16.486 18.965 1.00 54.44 90 ILE A C 1
ATOM 719 O O . ILE A 1 90 ? 9.801 -17.688 18.721 1.00 54.44 90 ILE A O 1
ATOM 723 N N . ARG A 1 91 ? 10.748 -15.779 19.426 1.00 57.34 91 ARG A N 1
ATOM 724 C CA . ARG A 1 91 ? 12.065 -16.378 19.669 1.00 57.34 91 ARG A CA 1
ATOM 725 C C . ARG A 1 91 ? 12.042 -17.377 20.829 1.00 57.34 91 ARG A C 1
ATOM 727 O O . ARG A 1 91 ? 12.597 -18.456 20.689 1.00 57.34 91 ARG A O 1
ATOM 734 N N . LEU A 1 92 ? 11.343 -17.052 21.917 1.00 60.62 92 LEU A N 1
ATOM 735 C CA . LEU A 1 92 ? 11.096 -17.975 23.032 1.00 60.62 92 LEU A CA 1
ATOM 736 C C . LEU A 1 92 ? 10.361 -19.240 22.575 1.00 60.62 92 LEU A C 1
ATOM 738 O O . LEU A 1 92 ? 10.804 -20.339 22.889 1.00 60.62 92 LEU A O 1
ATOM 742 N N . LEU A 1 93 ? 9.294 -19.099 21.782 1.00 54.47 93 LEU A N 1
ATOM 743 C CA . LEU A 1 93 ? 8.551 -20.236 21.231 1.00 54.47 93 LEU A CA 1
ATOM 744 C C . LEU A 1 93 ? 9.436 -21.128 20.349 1.00 54.47 93 LEU A C 1
ATOM 746 O O . LEU A 1 93 ? 9.368 -22.351 20.458 1.00 54.47 93 LEU A O 1
ATOM 750 N N . ALA A 1 94 ? 10.291 -20.532 19.514 1.00 53.44 94 ALA A N 1
ATOM 751 C CA . ALA A 1 94 ? 11.241 -21.271 18.683 1.00 53.44 94 ALA A CA 1
ATOM 752 C C . ALA A 1 94 ? 12.290 -22.024 19.524 1.00 53.44 94 ALA A C 1
ATOM 754 O O . ALA A 1 94 ? 12.556 -23.197 19.263 1.00 53.44 94 ALA A O 1
ATOM 755 N N . ASP A 1 95 ? 12.836 -21.385 20.563 1.00 61.28 95 ASP A N 1
ATOM 756 C CA . ASP A 1 95 ? 13.807 -22.002 21.476 1.00 61.28 95 ASP A CA 1
ATOM 757 C C . ASP A 1 95 ? 13.173 -23.167 22.267 1.00 61.28 95 ASP A C 1
ATOM 759 O O . ASP A 1 95 ? 13.796 -24.210 22.468 1.00 61.28 95 ASP A O 1
ATOM 763 N N . MET A 1 96 ? 11.908 -23.026 22.674 1.00 64.44 96 MET A N 1
ATOM 764 C CA . MET A 1 96 ? 11.150 -24.061 23.385 1.00 64.44 96 MET A CA 1
ATOM 765 C C . MET A 1 96 ? 10.788 -25.242 22.485 1.00 64.44 96 MET A C 1
ATOM 767 O O . MET A 1 96 ? 10.917 -26.390 22.907 1.00 64.44 96 MET A O 1
ATOM 771 N N . ALA A 1 97 ? 10.402 -24.973 21.235 1.00 59.34 97 ALA A N 1
ATOM 772 C CA . ALA A 1 97 ? 10.181 -26.000 20.222 1.00 59.34 97 ALA A CA 1
ATOM 773 C C . ALA A 1 97 ? 11.460 -26.806 19.930 1.00 59.34 97 ALA A C 1
ATOM 775 O O . ALA A 1 97 ? 11.393 -28.016 19.734 1.00 59.34 97 ALA A O 1
ATOM 776 N N . GLY A 1 98 ? 12.630 -26.159 19.953 1.00 59.41 98 GLY A N 1
ATOM 777 C CA . GLY A 1 98 ? 13.925 -26.827 19.791 1.00 59.41 98 GLY A CA 1
ATOM 778 C C . GLY A 1 98 ? 14.363 -27.676 20.994 1.00 59.41 98 GLY A C 1
ATOM 779 O O . GLY A 1 98 ? 15.159 -28.596 20.828 1.00 59.41 98 GLY A O 1
ATOM 780 N N . ALA A 1 99 ? 13.843 -27.397 22.194 1.00 67.56 99 ALA A N 1
ATOM 781 C CA . ALA A 1 99 ? 14.179 -28.097 23.439 1.00 67.56 99 ALA A CA 1
ATOM 782 C C . ALA A 1 99 ? 13.201 -29.235 23.805 1.00 67.56 99 ALA A C 1
ATOM 784 O O . ALA A 1 99 ? 13.291 -29.800 24.903 1.00 67.56 99 ALA A O 1
ATOM 785 N N . LEU A 1 100 ? 12.259 -29.556 22.910 1.00 62.94 100 LEU A N 1
ATOM 786 C CA . LEU A 1 100 ? 11.237 -30.580 23.122 1.00 62.94 100 LEU A CA 1
ATOM 787 C C . LEU A 1 100 ? 11.859 -31.981 23.200 1.00 62.94 100 LEU A C 1
ATOM 789 O O . LEU A 1 100 ? 12.489 -32.463 22.261 1.00 62.94 100 LEU A O 1
ATOM 793 N N . THR A 1 101 ? 11.630 -32.661 24.320 1.00 68.75 101 THR A N 1
ATOM 794 C CA . THR A 1 101 ? 11.973 -34.069 24.542 1.00 68.75 101 THR A CA 1
ATOM 795 C C . THR A 1 101 ? 10.770 -34.815 25.114 1.00 68.75 101 THR A C 1
ATOM 797 O O . THR A 1 101 ? 9.823 -34.210 25.615 1.00 68.75 101 THR A O 1
ATOM 800 N N . ALA A 1 102 ? 10.788 -36.149 25.065 1.00 63.03 102 ALA A N 1
ATOM 801 C CA . ALA A 1 102 ? 9.677 -36.966 25.559 1.00 63.03 102 ALA A CA 1
ATOM 802 C C . ALA A 1 102 ? 9.373 -36.749 27.059 1.00 63.03 102 ALA A C 1
ATOM 804 O O . ALA A 1 102 ? 8.218 -36.840 27.461 1.00 63.03 102 ALA A O 1
ATOM 805 N N . GLU A 1 103 ? 10.379 -36.411 27.874 1.00 63.25 103 GLU A N 1
ATOM 806 C CA . GLU A 1 103 ? 10.227 -36.206 29.325 1.00 63.25 103 GLU A CA 1
ATOM 807 C C . GLU A 1 103 ? 9.697 -34.817 29.706 1.00 63.25 103 GLU A C 1
ATOM 809 O O . GLU A 1 103 ? 9.045 -34.668 30.737 1.00 63.25 103 GLU A O 1
ATOM 814 N N . ASN A 1 104 ? 9.966 -33.786 28.900 1.00 63.53 104 ASN A N 1
ATOM 815 C CA . ASN A 1 104 ? 9.568 -32.405 29.198 1.00 63.53 104 ASN A CA 1
ATOM 816 C C . ASN A 1 104 ? 8.408 -31.903 28.315 1.00 63.53 104 ASN A C 1
ATOM 818 O O . ASN A 1 104 ? 7.954 -30.773 28.504 1.00 63.53 104 ASN A O 1
ATOM 822 N N . CYS A 1 105 ? 7.915 -32.749 27.403 1.00 56.16 105 CYS A N 1
ATOM 823 C CA . CYS A 1 105 ? 6.922 -32.434 26.380 1.00 56.16 105 CYS A CA 1
ATOM 824 C C . CYS A 1 105 ? 5.677 -31.746 26.952 1.00 56.16 105 CYS A C 1
ATOM 826 O O . CYS A 1 105 ? 5.334 -30.655 26.513 1.00 56.16 105 CYS A O 1
ATOM 828 N N . SER A 1 106 ? 5.040 -32.312 27.982 1.00 56.72 106 SER A N 1
ATOM 829 C CA . SER A 1 106 ? 3.812 -31.743 28.558 1.00 56.72 106 SER A CA 1
ATOM 830 C C . SER A 1 106 ? 4.028 -30.350 29.158 1.00 56.72 106 SER A C 1
ATOM 832 O O . SER A 1 106 ? 3.236 -29.447 28.907 1.00 56.72 106 SER A O 1
ATOM 834 N N . ARG A 1 107 ? 5.141 -30.144 29.877 1.00 67.50 107 ARG A N 1
ATOM 835 C CA . ARG A 1 107 ? 5.483 -28.842 30.470 1.00 67.50 107 ARG A CA 1
ATOM 836 C C . ARG A 1 107 ? 5.841 -27.814 29.396 1.00 67.50 107 ARG A C 1
ATOM 838 O O . ARG A 1 107 ? 5.401 -26.675 29.466 1.00 67.50 107 ARG A O 1
ATOM 845 N N . ILE A 1 108 ? 6.618 -28.219 28.391 1.00 60.59 108 ILE A N 1
ATOM 846 C CA . ILE A 1 108 ? 6.990 -27.340 27.278 1.00 60.59 108 ILE A CA 1
ATOM 847 C C . ILE A 1 108 ? 5.764 -26.979 26.435 1.00 60.59 108 ILE A C 1
ATOM 849 O O . ILE A 1 108 ? 5.655 -25.833 26.023 1.00 60.59 108 ILE A O 1
ATOM 853 N N . ILE A 1 109 ? 4.819 -27.897 26.221 1.00 57.31 109 ILE A N 1
ATOM 854 C CA . ILE A 1 109 ? 3.553 -27.609 25.532 1.00 57.31 109 ILE A CA 1
ATOM 855 C C . ILE A 1 109 ? 2.720 -26.589 26.318 1.00 57.31 109 ILE A C 1
ATOM 857 O O . ILE A 1 109 ? 2.189 -25.654 25.723 1.00 57.31 109 ILE A O 1
ATOM 861 N N . GLU A 1 110 ? 2.615 -26.722 27.643 1.00 60.38 110 GLU A N 1
ATOM 862 C CA . GLU A 1 110 ? 1.924 -25.738 28.489 1.00 60.38 110 GLU A CA 1
ATOM 863 C C . GLU A 1 110 ? 2.595 -24.362 28.439 1.00 60.38 110 GLU A C 1
ATOM 865 O O . GLU A 1 110 ? 1.915 -23.348 28.254 1.00 60.38 110 GLU A O 1
ATOM 870 N N . ASP A 1 111 ? 3.924 -24.325 28.528 1.00 56.66 111 ASP A N 1
ATOM 871 C CA . ASP A 1 111 ? 4.685 -23.085 28.426 1.00 56.66 111 ASP A CA 1
ATOM 872 C C . ASP A 1 111 ? 4.541 -22.473 27.009 1.00 56.66 111 ASP A C 1
ATOM 874 O O . ASP A 1 111 ? 4.347 -21.264 26.883 1.00 56.66 111 ASP A O 1
ATOM 878 N N . ILE A 1 112 ? 4.554 -23.283 25.936 1.00 58.06 112 ILE A N 1
ATOM 879 C CA . ILE A 1 112 ? 4.304 -22.845 24.547 1.00 58.06 112 ILE A CA 1
ATOM 880 C C . ILE A 1 112 ? 2.902 -22.250 24.429 1.00 58.06 112 ILE A C 1
ATOM 882 O O . ILE A 1 112 ? 2.739 -21.184 23.841 1.00 58.06 112 ILE A O 1
ATOM 886 N N . ASN A 1 113 ? 1.882 -22.890 25.001 1.00 54.44 113 ASN A N 1
ATOM 887 C CA . ASN A 1 113 ? 0.508 -22.389 24.969 1.00 54.44 113 ASN A CA 1
ATOM 888 C C . ASN A 1 113 ? 0.372 -21.062 25.725 1.00 54.44 113 ASN A C 1
ATOM 890 O O . ASN A 1 113 ? -0.312 -20.142 25.265 1.00 54.44 113 ASN A O 1
ATOM 894 N N . ARG A 1 114 ? 1.061 -20.926 26.862 1.00 58.47 114 ARG A N 1
ATOM 895 C CA . ARG A 1 114 ? 1.092 -19.694 27.652 1.00 58.47 114 ARG A CA 1
ATOM 896 C C . ARG A 1 114 ? 1.787 -18.556 26.906 1.00 58.47 114 ARG A C 1
ATOM 898 O O . AR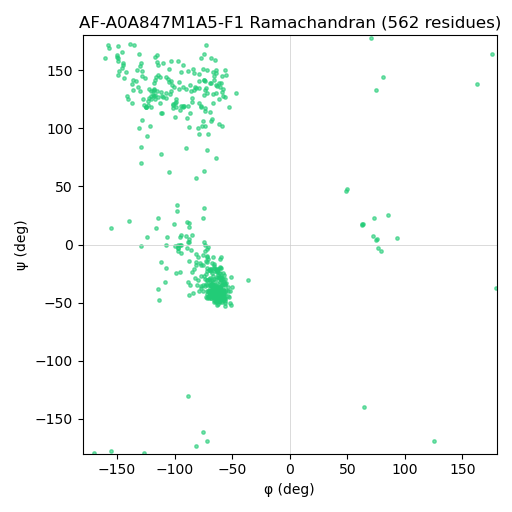G A 1 114 ? 1.226 -17.464 26.825 1.00 58.47 114 ARG A O 1
ATOM 905 N N . GLU A 1 115 ? 2.955 -18.809 26.323 1.00 56.44 115 GLU A N 1
ATOM 906 C CA . GLU A 1 115 ? 3.697 -17.817 25.536 1.00 56.44 115 GLU A CA 1
ATOM 907 C C . GLU A 1 115 ? 2.988 -17.487 24.214 1.00 56.44 115 GLU A C 1
ATOM 909 O O . GLU A 1 115 ? 2.977 -16.334 23.794 1.00 56.44 115 GLU A O 1
ATOM 914 N N . THR A 1 116 ? 2.294 -18.449 23.601 1.00 46.66 116 THR A N 1
ATOM 915 C CA . THR A 1 116 ? 1.427 -18.216 22.434 1.00 46.66 116 THR A CA 1
ATOM 916 C C . THR A 1 116 ? 0.254 -17.315 22.804 1.00 46.66 116 THR A C 1
ATOM 918 O O . THR A 1 116 ? -0.056 -16.379 22.077 1.00 46.66 116 THR A O 1
ATOM 921 N N . THR A 1 117 ? -0.361 -17.527 23.969 1.00 50.97 117 THR A N 1
ATOM 922 C CA . THR A 1 117 ? -1.432 -16.658 24.478 1.00 50.97 117 THR A CA 1
ATOM 923 C C . THR A 1 117 ? -0.909 -15.252 24.785 1.00 50.97 117 THR A C 1
ATOM 925 O O . THR A 1 117 ? -1.567 -14.264 24.460 1.00 50.97 117 THR A O 1
ATOM 928 N N . ALA A 1 118 ? 0.291 -15.133 25.362 1.00 49.28 118 ALA A N 1
ATOM 929 C CA . ALA A 1 118 ? 0.946 -13.848 25.596 1.00 49.28 118 ALA A CA 1
ATOM 930 C C . ALA A 1 118 ? 1.269 -13.125 24.279 1.00 49.28 118 ALA A C 1
ATOM 932 O O . ALA A 1 118 ? 0.952 -11.946 24.144 1.00 49.28 118 ALA A O 1
ATOM 933 N N . LEU A 1 119 ? 1.802 -13.839 23.284 1.00 49.81 119 LEU A N 1
ATOM 934 C CA . LEU A 1 119 ? 2.047 -13.329 21.938 1.00 49.81 119 LEU A CA 1
ATOM 935 C C . LEU A 1 119 ? 0.745 -12.888 21.262 1.00 49.81 119 LEU A C 1
ATOM 937 O O . LEU A 1 119 ? 0.701 -11.795 20.715 1.00 49.81 119 LEU A O 1
ATOM 941 N N . ILE A 1 120 ? -0.325 -13.684 21.340 1.00 48.66 120 ILE A N 1
ATOM 942 C CA . ILE A 1 120 ? -1.659 -13.323 20.837 1.00 48.66 120 ILE A CA 1
ATOM 943 C C . ILE A 1 120 ? -2.161 -12.054 21.525 1.00 48.66 120 ILE A C 1
ATOM 945 O O . ILE A 1 120 ? -2.679 -11.174 20.853 1.00 48.66 120 ILE A O 1
ATOM 949 N N . ASN A 1 121 ? -1.975 -11.909 22.836 1.00 49.16 121 ASN A N 1
ATOM 950 C CA . ASN A 1 121 ? -2.366 -10.701 23.560 1.00 49.16 121 ASN A CA 1
ATOM 951 C C . ASN A 1 121 ? -1.520 -9.485 23.159 1.00 49.16 121 ASN A C 1
ATOM 953 O O . ASN A 1 121 ? -2.074 -8.412 22.953 1.00 49.16 121 ASN A O 1
ATOM 957 N N . THR A 1 122 ? -0.209 -9.639 22.973 1.00 49.22 122 THR A N 1
ATOM 958 C CA . THR A 1 122 ? 0.678 -8.583 22.461 1.00 49.22 122 THR A CA 1
ATOM 959 C C . THR A 1 122 ? 0.343 -8.206 21.017 1.00 49.22 122 THR A C 1
ATOM 961 O O . THR A 1 122 ? 0.339 -7.026 20.683 1.00 49.22 122 THR A O 1
ATOM 964 N N . LEU A 1 123 ? 0.0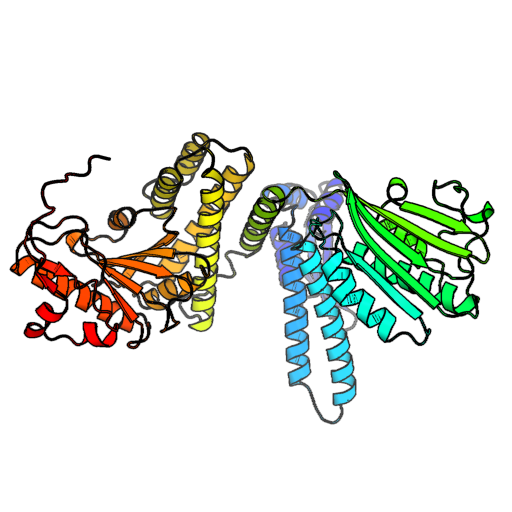14 -9.178 20.165 1.00 47.19 123 LEU A N 1
ATOM 965 C CA . LEU A 1 123 ? -0.434 -8.961 18.788 1.00 47.19 123 LEU A CA 1
ATOM 966 C C . LEU A 1 123 ? -1.854 -8.387 18.727 1.00 47.19 123 LEU A C 1
ATOM 968 O O . LEU A 1 123 ? -2.147 -7.615 17.825 1.00 47.19 123 LEU A O 1
ATOM 972 N N . ASN A 1 124 ? -2.724 -8.707 19.684 1.00 46.31 124 ASN A N 1
ATOM 973 C CA . ASN A 1 124 ? -4.023 -8.058 19.838 1.00 46.31 124 ASN A CA 1
ATOM 974 C C . ASN A 1 124 ? -3.832 -6.607 20.279 1.00 46.31 124 ASN A C 1
ATOM 976 O O . ASN A 1 124 ? -4.406 -5.737 19.654 1.00 46.31 124 ASN A O 1
ATOM 980 N N . LEU A 1 125 ? -2.946 -6.319 21.240 1.00 47.00 125 LEU A N 1
ATOM 981 C CA . LEU A 1 125 ? -2.561 -4.946 21.592 1.00 47.00 125 LEU A CA 1
ATOM 982 C C . LEU A 1 125 ? -1.925 -4.208 20.402 1.00 47.00 125 LEU A C 1
ATOM 984 O O . LEU A 1 125 ? -2.174 -3.021 20.217 1.00 47.00 125 LEU A O 1
ATOM 988 N N . PHE A 1 126 ? -1.145 -4.905 19.565 1.00 42.97 126 PHE A N 1
ATOM 989 C CA . PHE A 1 126 ? -0.626 -4.373 18.302 1.00 42.97 126 PHE A CA 1
ATOM 990 C C . PHE A 1 126 ? -1.763 -4.037 17.343 1.00 42.97 126 PHE A C 1
ATOM 992 O O . PHE A 1 126 ? -1.837 -2.907 16.874 1.00 42.97 126 PHE A O 1
ATOM 999 N N . ARG A 1 127 ? -2.678 -4.982 17.101 1.00 39.22 127 ARG A N 1
ATOM 1000 C CA . ARG A 1 127 ? -3.868 -4.787 16.272 1.00 39.22 127 ARG A CA 1
ATOM 1001 C C . ARG A 1 127 ? -4.732 -3.654 16.813 1.00 39.22 127 ARG A C 1
ATOM 1003 O O . ARG A 1 127 ? -5.195 -2.860 16.021 1.00 39.22 127 ARG A O 1
ATOM 1010 N N . ASP A 1 128 ? -4.878 -3.517 18.122 1.00 37.75 128 ASP A N 1
ATOM 1011 C CA . ASP A 1 128 ? -5.663 -2.461 18.762 1.00 37.75 128 ASP A CA 1
ATOM 1012 C C . ASP A 1 128 ? -4.932 -1.094 18.704 1.00 37.75 128 ASP A C 1
ATOM 1014 O O . ASP A 1 128 ? -5.565 -0.041 18.654 1.00 37.75 128 ASP A O 1
ATOM 1018 N N . SER A 1 129 ? -3.590 -1.087 18.644 1.00 40.53 129 SER A N 1
ATOM 1019 C CA . SER A 1 129 ? -2.770 0.125 18.450 1.00 40.53 129 SER A CA 1
ATOM 1020 C C . SER A 1 129 ? -2.678 0.582 16.985 1.00 40.53 129 SER A C 1
ATOM 1022 O O . SER A 1 129 ? -2.642 1.783 16.721 1.00 40.53 129 SER A O 1
ATOM 1024 N N . VAL A 1 130 ? -2.664 -0.370 16.043 1.00 38.00 130 VAL A N 1
ATOM 1025 C CA . VAL A 1 130 ? -2.582 -0.172 14.582 1.00 38.00 130 VAL A CA 1
ATOM 1026 C C . VAL A 1 130 ? -3.972 0.039 13.980 1.00 38.00 130 VAL A C 1
ATOM 1028 O O . VAL A 1 130 ? -4.146 0.825 13.056 1.00 38.00 130 VAL A O 1
ATOM 1031 N N . GLN A 1 131 ? -4.983 -0.625 14.529 1.00 39.38 131 GLN A N 1
ATOM 1032 C CA . GLN A 1 131 ? -6.390 -0.463 14.199 1.00 39.38 131 GLN A CA 1
ATOM 1033 C C . GLN A 1 131 ? -7.090 0.162 15.397 1.00 39.38 131 GLN A C 1
ATOM 1035 O O . GLN A 1 131 ? -7.832 -0.485 16.135 1.00 39.38 131 GLN A O 1
ATOM 1040 N N . ARG A 1 132 ? -6.909 1.475 15.550 1.00 43.12 132 ARG A N 1
ATOM 1041 C CA . ARG A 1 132 ? -7.923 2.294 16.216 1.00 43.12 132 ARG A CA 1
ATOM 1042 C C . ARG A 1 132 ? -9.186 2.258 15.354 1.00 43.12 132 ARG A C 1
ATOM 1044 O O . ARG A 1 132 ? -9.481 3.212 14.641 1.00 43.12 132 ARG A O 1
ATOM 1051 N N . PHE A 1 133 ? -9.904 1.135 15.376 1.00 49.31 133 PHE A N 1
ATOM 1052 C CA . PHE A 1 133 ? -11.203 1.002 14.741 1.00 49.31 133 PHE A CA 1
ATOM 1053 C C . PHE A 1 133 ? -12.129 2.001 15.410 1.00 49.31 133 PHE A C 1
ATOM 1055 O O . PHE A 1 133 ? -12.554 1.828 16.551 1.00 49.31 133 PHE A O 1
ATOM 1062 N N . ARG A 1 134 ? -12.385 3.091 14.696 1.00 56.25 134 ARG A N 1
ATOM 1063 C CA . ARG A 1 134 ? -13.431 4.045 15.028 1.00 56.25 134 ARG A CA 1
ATOM 1064 C C . ARG A 1 134 ? -14.753 3.635 14.408 1.00 56.25 134 ARG A C 1
ATOM 1066 O O . ARG A 1 134 ? -15.681 4.410 14.570 1.00 56.25 134 ARG A O 1
ATOM 1073 N N . THR A 1 135 ? -14.840 2.504 13.700 1.00 67.31 135 THR A N 1
ATOM 1074 C CA . THR A 1 135 ? -16.037 2.057 12.983 1.00 67.31 135 THR A CA 1
ATOM 1075 C C . THR A 1 135 ? -16.236 0.537 13.070 1.00 67.31 135 THR A C 1
ATOM 1077 O O . THR A 1 135 ? -15.273 -0.220 13.191 1.00 67.31 135 THR A O 1
ATOM 1080 N N . ILE A 1 136 ? -17.494 0.087 13.057 1.00 79.06 136 ILE A N 1
ATOM 1081 C CA . ILE A 1 136 ? -17.900 -1.322 13.088 1.00 79.06 136 ILE A CA 1
ATOM 1082 C C . ILE A 1 136 ? -19.040 -1.584 12.102 1.00 79.06 136 ILE A C 1
ATOM 1084 O O . ILE A 1 136 ? -20.012 -0.826 12.046 1.00 79.06 136 ILE A O 1
ATOM 1088 N N . ASN A 1 137 ? -18.974 -2.707 11.388 1.00 83.94 137 ASN A N 1
ATOM 1089 C CA . ASN A 1 137 ? -20.122 -3.263 10.679 1.00 83.94 137 ASN A CA 1
ATOM 1090 C C . ASN A 1 137 ? -20.911 -4.174 11.635 1.00 83.94 137 ASN A C 1
ATOM 1092 O O . ASN A 1 137 ? -20.527 -5.310 11.916 1.00 83.94 137 ASN A O 1
ATOM 1096 N N . LEU A 1 138 ? -22.020 -3.660 12.176 1.00 87.94 138 LEU A N 1
ATOM 1097 C CA . LEU A 1 138 ? -22.846 -4.392 13.146 1.00 87.94 138 LEU A CA 1
ATOM 1098 C C . LEU A 1 138 ? -23.472 -5.658 12.558 1.00 87.94 138 LEU A C 1
ATOM 1100 O O . LEU A 1 138 ? -23.645 -6.637 13.279 1.00 87.94 138 LEU A O 1
ATOM 1104 N N . LYS A 1 139 ? -23.814 -5.646 11.266 1.00 85.88 139 LYS A N 1
ATOM 1105 C CA . LYS A 1 139 ? -24.437 -6.791 10.599 1.00 85.88 139 LYS A CA 1
ATOM 1106 C C . LYS A 1 139 ? -23.467 -7.968 10.547 1.00 85.88 139 LYS A C 1
ATOM 1108 O O . LYS A 1 139 ? -23.835 -9.062 10.962 1.00 85.88 139 LYS A O 1
ATOM 1113 N N . GLU A 1 140 ? -22.236 -7.725 10.103 1.00 78.75 140 GLU A N 1
ATOM 1114 C CA . GLU A 1 140 ? -21.169 -8.736 10.088 1.00 78.75 140 GLU A CA 1
ATOM 1115 C C . GLU A 1 140 ? -20.863 -9.238 11.498 1.00 78.75 140 GLU A C 1
ATOM 1117 O O . GLU A 1 140 ? -20.871 -10.438 11.741 1.00 78.75 140 GLU A O 1
ATOM 1122 N N . LEU A 1 141 ? -20.718 -8.331 12.470 1.00 81.94 141 LEU A N 1
ATOM 1123 C CA . LEU A 1 141 ? -20.460 -8.709 13.859 1.00 81.94 141 LEU A CA 1
ATOM 1124 C C . LEU A 1 141 ? -21.547 -9.632 14.442 1.00 81.94 141 LEU A C 1
ATOM 1126 O O . LEU A 1 141 ? -21.230 -10.585 15.158 1.00 81.94 141 LEU A O 1
ATOM 1130 N N . ILE A 1 142 ? -22.823 -9.354 14.154 1.00 85.62 142 ILE A N 1
ATOM 1131 C CA . ILE A 1 142 ? -23.944 -10.191 14.601 1.00 85.62 142 ILE A CA 1
ATOM 1132 C C . ILE A 1 142 ? -23.894 -11.558 13.916 1.00 85.62 142 ILE A C 1
ATOM 1134 O O . ILE A 1 142 ? -24.038 -12.573 14.598 1.00 85.62 142 ILE A O 1
ATOM 1138 N N . ILE A 1 143 ? -23.661 -11.590 12.603 1.00 77.06 143 ILE A N 1
ATOM 1139 C CA . ILE A 1 143 ? -23.582 -12.835 11.833 1.00 77.06 143 ILE A CA 1
ATOM 1140 C C . ILE A 1 143 ? -22.429 -13.712 12.332 1.00 77.06 143 ILE A C 1
ATOM 1142 O O . ILE A 1 143 ? -22.644 -14.882 12.632 1.00 77.06 143 ILE A O 1
ATOM 1146 N N . ASP A 1 144 ? -21.241 -13.139 12.501 1.00 70.50 144 ASP A N 1
ATOM 1147 C CA . ASP A 1 144 ? -20.022 -13.902 12.768 1.00 70.50 144 ASP A CA 1
ATOM 1148 C C . ASP A 1 144 ? -19.883 -14.342 14.228 1.00 70.50 144 ASP A C 1
ATOM 1150 O O . ASP A 1 144 ? -19.259 -15.363 14.515 1.00 70.50 144 ASP A O 1
ATOM 1154 N N . ARG A 1 145 ? -20.417 -13.564 15.181 1.00 76.88 145 ARG A N 1
ATOM 1155 C CA . ARG A 1 145 ? -20.235 -13.840 16.619 1.00 76.88 145 ARG A CA 1
ATOM 1156 C C . ARG A 1 145 ? -21.508 -14.201 17.356 1.00 76.88 145 ARG A C 1
ATOM 1158 O O . ARG A 1 145 ? -21.456 -15.029 18.262 1.00 76.88 145 ARG A O 1
ATOM 1165 N N . ILE A 1 146 ? -22.628 -13.566 17.027 1.00 84.00 146 ILE A N 1
ATOM 1166 C CA . ILE A 1 146 ? -23.848 -13.693 17.828 1.00 84.00 146 ILE A CA 1
ATOM 1167 C C . ILE A 1 146 ? -24.683 -14.884 17.379 1.00 84.00 146 ILE A C 1
ATOM 1169 O O . ILE A 1 146 ? -25.132 -15.636 18.242 1.00 84.00 146 ILE A O 1
ATOM 1173 N N . ILE A 1 147 ? -24.842 -15.099 16.069 1.00 81.62 147 ILE A N 1
ATOM 1174 C CA . ILE A 1 147 ? -25.568 -16.270 15.555 1.00 81.62 147 ILE A CA 1
ATOM 1175 C C . ILE A 1 147 ? -24.951 -17.573 16.092 1.00 81.62 147 ILE A C 1
ATOM 1177 O O . ILE A 1 147 ? -25.678 -18.305 16.768 1.00 81.62 147 ILE A O 1
ATOM 1181 N N . PRO A 1 148 ? -23.628 -17.828 15.956 1.00 78.31 148 PRO A N 1
ATOM 1182 C CA . PRO A 1 148 ? -23.041 -19.059 16.477 1.00 78.31 148 PRO A CA 1
ATOM 1183 C C . PRO A 1 148 ? -23.210 -19.187 17.991 1.00 78.31 148 PRO A C 1
ATOM 1185 O O . PRO A 1 148 ? -23.444 -20.279 18.498 1.00 78.31 148 PRO A O 1
ATOM 1188 N N . MET A 1 149 ? -23.125 -18.081 18.735 1.00 82.00 149 MET A N 1
ATOM 1189 C CA . MET A 1 149 ? -23.282 -18.106 20.189 1.00 82.00 149 MET A CA 1
ATOM 1190 C C . MET A 1 149 ? -24.695 -18.516 20.624 1.00 82.00 149 MET A C 1
ATOM 1192 O O . MET A 1 149 ? -24.838 -19.254 21.596 1.00 82.00 149 MET A O 1
ATOM 1196 N N . VAL A 1 150 ? -25.733 -18.041 19.928 1.00 85.88 150 VAL A N 1
ATOM 1197 C CA . VAL A 1 150 ? -27.124 -18.414 20.221 1.00 85.88 150 VAL A CA 1
ATOM 1198 C C . VAL A 1 150 ? -27.389 -19.861 19.803 1.00 85.88 150 VAL A C 1
ATOM 1200 O O . VAL A 1 150 ? -27.980 -20.603 20.579 1.00 85.88 150 VAL A O 1
ATOM 1203 N N . GLU A 1 151 ? -26.896 -20.286 18.637 1.00 81.94 151 GLU A N 1
ATOM 1204 C CA . GLU A 1 151 ? -27.061 -21.658 18.131 1.00 81.94 151 GLU A CA 1
ATOM 1205 C C . GLU A 1 151 ? -26.402 -22.718 19.028 1.00 81.94 151 GLU A C 1
ATOM 1207 O O . GLU A 1 151 ? -26.953 -23.801 19.209 1.00 81.94 151 GLU A O 1
ATOM 1212 N N . HIS A 1 152 ? -25.247 -22.408 19.625 1.00 81.19 152 HIS A N 1
ATOM 1213 C CA . HIS A 1 152 ? -24.541 -23.312 20.544 1.00 81.19 152 HIS A CA 1
ATOM 1214 C C . HIS A 1 152 ? -24.992 -23.165 22.009 1.00 81.19 152 HIS A C 1
ATOM 1216 O O . HIS A 1 152 ? -24.440 -23.816 22.900 1.00 81.19 152 HIS A O 1
ATOM 1222 N N . SER A 1 153 ? -25.974 -22.304 22.289 1.00 83.31 153 SER A N 1
ATOM 1223 C CA . SER A 1 153 ? -26.512 -22.126 23.636 1.00 83.31 153 SER A CA 1
ATOM 1224 C C . SER A 1 153 ? -27.395 -23.317 24.033 1.00 83.31 153 SER A C 1
ATOM 1226 O O . SER A 1 153 ? -28.203 -23.780 23.232 1.00 83.31 153 SER A O 1
ATOM 1228 N N . PRO A 1 154 ? -27.347 -23.785 25.296 1.00 83.69 154 PRO A N 1
ATOM 1229 C CA . PRO A 1 154 ? -28.267 -24.814 25.786 1.00 83.69 154 PRO A CA 1
ATOM 1230 C C . PRO A 1 154 ? -29.710 -24.301 25.975 1.00 83.69 154 PRO A C 1
ATOM 1232 O O . PRO A 1 154 ? -30.586 -25.064 26.381 1.00 83.69 154 PRO A O 1
ATOM 1235 N N . VAL A 1 155 ? -29.962 -23.005 25.764 1.00 86.75 155 VAL A N 1
ATOM 1236 C CA . VAL A 1 155 ? -31.284 -22.383 25.902 1.00 86.75 155 VAL A CA 1
ATOM 1237 C C . VAL A 1 155 ? -32.031 -22.485 24.576 1.00 86.75 155 VAL A C 1
ATOM 1239 O O . VAL A 1 155 ? -31.600 -21.905 23.585 1.00 86.75 155 VAL A O 1
ATOM 1242 N N . ASN A 1 156 ? -33.177 -23.169 24.569 1.00 85.69 156 ASN A N 1
ATOM 1243 C CA . ASN A 1 156 ? -34.027 -23.261 23.383 1.00 85.69 156 ASN A CA 1
ATOM 1244 C C . ASN A 1 156 ? -34.658 -21.890 23.068 1.00 85.69 156 ASN A C 1
ATOM 1246 O O . ASN A 1 156 ? -35.545 -21.429 23.793 1.00 85.69 156 ASN A O 1
ATOM 1250 N N . CYS A 1 157 ? -34.165 -21.228 22.020 1.00 90.31 157 CYS A N 1
ATOM 1251 C CA . CYS A 1 157 ? -34.493 -19.846 21.687 1.00 90.31 157 CYS A CA 1
ATOM 1252 C C . CYS A 1 157 ? -34.637 -19.652 20.171 1.00 90.31 157 CYS A C 1
ATOM 1254 O O . CYS A 1 157 ? -33.732 -19.984 19.408 1.00 90.31 157 CYS A O 1
ATOM 1256 N N . GLU A 1 158 ? -35.753 -19.067 19.737 1.00 93.75 158 GLU A N 1
ATOM 1257 C CA . GLU A 1 158 ? -35.944 -18.591 18.369 1.00 93.75 158 GLU A CA 1
ATOM 1258 C C . GLU A 1 158 ? -35.198 -17.262 18.166 1.00 93.75 158 GLU A C 1
ATOM 1260 O O . GLU A 1 158 ? -35.512 -16.256 18.811 1.00 93.75 158 GLU A O 1
ATOM 1265 N N . LEU A 1 159 ? -34.229 -17.245 17.245 1.00 94.62 159 LEU A N 1
ATOM 1266 C CA . LEU A 1 159 ? -33.491 -16.041 16.865 1.00 94.62 159 LEU A CA 1
ATOM 1267 C C . LEU A 1 159 ? -34.144 -15.354 15.657 1.00 94.62 159 LEU A C 1
ATOM 1269 O O . LEU A 1 159 ? -34.196 -15.911 14.563 1.00 94.62 159 LEU A O 1
ATOM 1273 N N . VAL A 1 160 ? -34.589 -14.109 15.834 1.00 95.12 160 VAL A N 1
ATOM 1274 C CA . VAL A 1 160 ? -35.203 -13.290 14.776 1.00 95.12 160 VAL A CA 1
ATOM 1275 C C . VAL A 1 160 ? -34.288 -12.121 14.422 1.00 95.12 160 VAL A C 1
ATOM 1277 O O . VAL A 1 160 ? -34.122 -11.197 15.215 1.00 95.12 160 VAL A O 1
ATOM 1280 N N . LEU A 1 161 ? -33.732 -12.118 13.209 1.00 92.44 161 LEU A N 1
ATOM 1281 C CA . LEU A 1 161 ? -32.841 -11.057 12.727 1.00 92.44 161 LEU A CA 1
ATOM 1282 C C . LEU A 1 161 ? -33.563 -10.114 11.761 1.00 92.44 161 LEU A C 1
ATOM 1284 O O . LEU A 1 161 ? -34.231 -10.559 10.828 1.00 92.44 161 LEU A O 1
ATOM 1288 N N . ARG A 1 162 ? -33.417 -8.802 11.967 1.00 93.25 162 ARG A N 1
ATOM 1289 C CA . ARG A 1 162 ? -33.989 -7.764 11.093 1.00 93.25 162 ARG A CA 1
ATOM 1290 C C . ARG A 1 162 ? -32.925 -6.733 10.728 1.00 93.25 162 ARG A C 1
ATOM 1292 O O . ARG A 1 162 ? -32.636 -5.832 11.510 1.00 93.25 162 ARG A O 1
ATOM 1299 N N . PHE A 1 163 ? -32.355 -6.855 9.535 1.00 89.31 163 PHE A N 1
ATOM 1300 C CA . PHE A 1 163 ? -31.361 -5.911 9.023 1.00 89.31 163 PHE A CA 1
ATOM 1301 C C . PHE A 1 163 ? -31.972 -5.048 7.923 1.00 89.31 163 PHE A C 1
ATOM 1303 O O . PHE A 1 163 ? -32.498 -5.584 6.947 1.00 89.31 163 PHE A O 1
ATOM 1310 N N . ALA A 1 164 ? -31.885 -3.723 8.056 1.00 84.81 164 ALA A N 1
ATOM 1311 C CA . ALA A 1 164 ? -32.205 -2.835 6.945 1.00 84.81 164 ALA A CA 1
ATOM 1312 C C . ALA A 1 164 ? -31.201 -3.049 5.780 1.00 84.81 164 ALA A C 1
ATOM 1314 O O . ALA A 1 164 ? -30.041 -3.392 6.021 1.00 84.81 164 ALA A O 1
ATOM 1315 N N . PRO A 1 165 ? -31.623 -2.886 4.511 1.00 70.69 165 PRO A N 1
ATOM 1316 C CA . PRO A 1 165 ? -30.809 -3.252 3.347 1.00 70.69 165 PRO A CA 1
ATOM 1317 C C . PRO A 1 165 ? -29.547 -2.393 3.162 1.00 70.69 165 PRO A C 1
ATOM 1319 O O . PRO A 1 165 ? -28.562 -2.899 2.636 1.00 70.69 165 PRO A O 1
ATOM 1322 N N . ASN A 1 166 ? -29.550 -1.144 3.641 1.00 73.88 166 ASN A N 1
ATOM 1323 C CA . ASN A 1 166 ? -28.455 -0.183 3.484 1.00 73.88 166 ASN A CA 1
ATOM 1324 C C . ASN A 1 166 ? -28.078 0.433 4.840 1.00 73.88 166 ASN A C 1
ATOM 1326 O O . ASN A 1 166 ? -28.388 1.593 5.091 1.00 73.88 166 ASN A O 1
ATOM 1330 N N . VAL A 1 167 ? -27.465 -0.350 5.727 1.00 81.00 167 VAL A N 1
ATOM 1331 C CA . VAL A 1 167 ? -26.897 0.170 6.981 1.00 81.00 167 VAL A CA 1
ATOM 1332 C C . VAL A 1 167 ? -25.396 0.364 6.787 1.00 81.00 167 VAL A C 1
ATOM 1334 O O . VAL A 1 167 ? -24.705 -0.592 6.438 1.00 81.00 167 VAL A O 1
ATOM 1337 N N . GLY A 1 168 ? -24.903 1.587 6.994 1.00 77.44 168 GLY A N 1
ATOM 1338 C CA . GLY A 1 168 ? -23.468 1.889 6.990 1.00 77.44 168 GLY A CA 1
ATOM 1339 C C . GLY A 1 168 ? -22.712 1.355 8.217 1.00 77.44 168 GLY A C 1
ATOM 1340 O O . GLY A 1 168 ? -23.238 0.591 9.024 1.00 77.44 168 GLY A O 1
ATOM 1341 N N . GLU A 1 169 ? -21.461 1.779 8.392 1.00 84.81 169 GLU A N 1
ATOM 1342 C CA . GLU A 1 169 ? -20.688 1.448 9.595 1.00 84.81 169 GLU A CA 1
ATOM 1343 C C . GLU A 1 169 ? -21.005 2.396 10.759 1.00 84.81 169 GLU A C 1
ATOM 1345 O O . GLU A 1 169 ? -21.281 3.582 10.562 1.00 84.81 169 GLU A O 1
ATOM 1350 N N . ALA A 1 170 ? -20.939 1.886 11.987 1.00 87.12 170 ALA A N 1
ATOM 1351 C CA . ALA A 1 170 ? -21.215 2.634 13.212 1.00 87.12 170 ALA A CA 1
ATOM 1352 C C . ALA A 1 170 ? -19.920 3.014 13.926 1.00 87.12 170 ALA A C 1
ATOM 1354 O O . ALA A 1 170 ? -19.014 2.193 13.998 1.00 87.12 170 ALA A O 1
ATOM 1355 N N . ARG A 1 171 ? -19.820 4.215 14.502 1.00 79.75 171 ARG A N 1
ATOM 1356 C CA . ARG A 1 171 ? -18.622 4.651 15.218 1.00 79.75 171 ARG A CA 1
ATOM 1357 C C . ARG A 1 171 ? -18.520 4.005 16.596 1.00 79.75 171 ARG A C 1
ATOM 1359 O O . ARG A 1 171 ? -19.192 4.444 17.524 1.00 79.75 171 ARG A O 1
ATOM 1366 N N . ALA A 1 172 ? -17.676 2.986 16.736 1.00 77.00 172 ALA A N 1
ATOM 1367 C CA . ALA A 1 172 ? -17.398 2.315 18.005 1.00 77.00 172 ALA A CA 1
ATOM 1368 C C . ALA A 1 172 ? -16.073 1.543 17.947 1.00 77.00 172 ALA A C 1
ATOM 1370 O O . ALA A 1 172 ? -15.603 1.194 16.866 1.00 77.00 172 ALA A O 1
ATOM 1371 N N . HIS A 1 173 ? -15.500 1.231 19.112 1.00 72.06 173 HIS A N 1
ATOM 1372 C CA . HIS A 1 173 ? -14.335 0.355 19.204 1.00 72.06 173 HIS A CA 1
ATOM 1373 C C . HIS A 1 173 ? -14.759 -1.110 19.034 1.00 72.06 173 HIS A C 1
ATOM 1375 O O . HIS A 1 173 ? -15.535 -1.629 19.841 1.00 72.06 173 HIS A O 1
ATOM 1381 N N . TYR A 1 174 ? -14.241 -1.793 18.005 1.00 73.50 174 TYR A N 1
ATOM 1382 C CA . TYR A 1 174 ? -14.688 -3.139 17.616 1.00 73.50 174 TYR A CA 1
ATOM 1383 C C . TYR A 1 174 ? -14.707 -4.138 18.776 1.00 73.50 174 TYR A C 1
ATOM 1385 O O . TYR A 1 174 ? -15.728 -4.780 19.015 1.00 73.50 174 TYR A O 1
ATOM 1393 N N . LEU A 1 175 ? -13.611 -4.253 19.534 1.00 64.62 175 LEU A N 1
ATOM 1394 C CA . LEU A 1 175 ? -13.517 -5.247 20.605 1.00 64.62 175 LEU A CA 1
ATOM 1395 C C . LEU A 1 175 ? -14.438 -4.924 21.794 1.00 64.62 175 LEU A C 1
ATOM 1397 O O . LEU A 1 175 ? -15.002 -5.835 22.400 1.00 64.62 175 LEU A O 1
ATOM 1401 N N . GLU A 1 176 ? -14.619 -3.639 22.111 1.00 75.88 176 GLU A N 1
ATOM 1402 C CA . GLU A 1 176 ? -15.485 -3.208 23.216 1.00 75.88 176 GLU A CA 1
ATOM 1403 C C . GLU A 1 176 ? -16.955 -3.406 22.855 1.00 75.88 176 GLU A C 1
ATOM 1405 O O . GLU A 1 176 ? -17.700 -4.004 23.632 1.00 75.88 176 GLU A O 1
ATOM 1410 N N . ALA A 1 177 ? -17.346 -3.002 21.644 1.00 84.69 177 ALA A N 1
ATOM 1411 C CA . ALA A 1 177 ? -18.685 -3.219 21.118 1.00 84.69 177 ALA A CA 1
ATOM 1412 C C . ALA A 1 177 ? -19.002 -4.715 20.986 1.00 84.69 177 ALA A C 1
ATOM 1414 O O . ALA A 1 177 ? -20.053 -5.158 21.444 1.00 84.69 177 ALA A O 1
ATOM 1415 N N . ALA A 1 178 ? -18.081 -5.521 20.446 1.00 79.81 178 ALA A N 1
ATOM 1416 C CA . ALA A 1 178 ? -18.242 -6.971 20.347 1.00 79.81 178 ALA A CA 1
ATOM 1417 C C . ALA A 1 178 ? -18.452 -7.615 21.722 1.00 79.81 178 ALA A C 1
ATOM 1419 O O . ALA A 1 178 ? -19.393 -8.388 21.908 1.00 79.81 178 ALA A O 1
ATOM 1420 N N . ARG A 1 179 ? -17.618 -7.263 22.709 1.00 78.50 179 ARG A N 1
ATOM 1421 C CA . ARG A 1 179 ? -17.743 -7.765 24.084 1.00 78.50 179 ARG A CA 1
ATOM 1422 C C . ARG A 1 179 ? -19.059 -7.331 24.731 1.00 78.50 179 ARG A C 1
ATOM 1424 O O . ARG A 1 179 ? -19.710 -8.137 25.392 1.00 78.50 179 ARG A O 1
ATOM 1431 N N . ALA A 1 180 ? -19.467 -6.080 24.536 1.00 87.38 180 ALA A N 1
ATOM 1432 C CA . ALA A 1 180 ? -20.719 -5.556 25.065 1.00 87.38 180 ALA A CA 1
ATOM 1433 C C . ALA A 1 180 ? -21.949 -6.240 24.445 1.00 87.38 180 ALA A C 1
ATOM 1435 O O . ALA A 1 180 ? -22.865 -6.610 25.176 1.00 87.38 180 ALA A O 1
ATOM 1436 N N . ILE A 1 181 ? -21.959 -6.475 23.130 1.00 91.12 181 ILE A N 1
ATOM 1437 C CA . ILE A 1 181 ? -23.065 -7.158 22.439 1.00 91.12 181 ILE A CA 1
ATOM 1438 C C . ILE A 1 181 ? -23.148 -8.628 22.866 1.00 91.12 181 ILE A C 1
ATOM 1440 O O . ILE A 1 181 ? -24.240 -9.118 23.148 1.00 91.12 181 ILE A O 1
ATOM 1444 N N . VAL A 1 182 ? -22.010 -9.314 23.016 1.00 86.31 182 VAL A N 1
ATOM 1445 C CA . VAL A 1 182 ? -21.964 -10.669 23.593 1.00 86.31 182 VAL A CA 1
ATOM 1446 C C . VAL A 1 182 ? -22.575 -10.691 24.997 1.00 86.31 182 VAL A C 1
ATOM 1448 O O . VAL A 1 182 ? -23.412 -11.543 25.290 1.00 86.31 182 VAL A O 1
ATOM 1451 N N . ASN A 1 183 ? -22.227 -9.727 25.854 1.00 85.19 183 ASN A N 1
ATOM 1452 C CA . ASN A 1 183 ? -22.810 -9.625 27.194 1.00 85.19 183 ASN A CA 1
ATOM 1453 C C . ASN A 1 183 ? -24.318 -9.343 27.163 1.00 85.19 183 ASN A C 1
ATOM 1455 O O . ASN A 1 183 ? -25.051 -9.898 27.979 1.00 85.19 183 ASN A O 1
ATOM 1459 N N . LEU A 1 184 ? -24.791 -8.498 26.241 1.00 91.69 184 LEU A N 1
ATOM 1460 C CA . LEU A 1 184 ? -26.220 -8.215 26.072 1.00 91.69 184 LEU A CA 1
ATOM 1461 C C . LEU A 1 184 ? -26.996 -9.480 25.730 1.00 91.69 184 LEU A C 1
ATOM 1463 O O . LEU A 1 184 ? -27.994 -9.788 26.376 1.00 91.69 184 LEU A O 1
ATOM 1467 N N . VAL A 1 185 ? -26.509 -10.226 24.743 1.00 92.06 185 VAL A N 1
ATOM 1468 C CA . VAL A 1 185 ? -27.165 -11.450 24.284 1.00 92.06 185 VAL A CA 1
ATOM 1469 C C . VAL A 1 185 ? -27.080 -12.552 25.340 1.00 92.06 185 VAL A C 1
ATOM 1471 O O . VAL A 1 185 ? -28.056 -13.264 25.554 1.00 92.06 185 VAL A O 1
ATOM 1474 N N . SER A 1 186 ? -25.965 -12.657 26.064 1.00 87.31 186 SER A N 1
ATOM 1475 C CA . SER A 1 186 ? -25.836 -13.576 27.202 1.00 87.31 186 SER A CA 1
ATOM 1476 C C . SER A 1 186 ? -26.880 -13.282 28.291 1.00 87.31 186 SER A C 1
ATOM 1478 O O . SER A 1 186 ? -27.618 -14.179 28.701 1.00 87.31 186 SER A O 1
ATOM 1480 N N . ASN A 1 187 ? -27.044 -12.006 28.669 1.00 89.44 187 ASN A N 1
ATOM 1481 C CA . ASN A 1 187 ? -28.070 -11.585 29.630 1.00 89.44 187 ASN A CA 1
ATOM 1482 C C . ASN A 1 187 ? -29.494 -11.898 29.137 1.00 89.44 187 ASN A C 1
ATOM 1484 O O . ASN A 1 187 ? -30.338 -12.314 29.931 1.00 89.44 187 ASN A O 1
ATOM 1488 N N . ALA A 1 188 ? -29.759 -11.717 27.841 1.00 93.56 188 ALA A N 1
ATOM 1489 C CA . ALA A 1 188 ? -31.040 -12.063 27.234 1.00 93.56 188 ALA A CA 1
ATOM 1490 C C . ALA A 1 188 ? -31.322 -13.574 27.316 1.00 93.56 188 ALA A C 1
ATOM 1492 O O . ALA A 1 188 ? -32.400 -13.976 27.750 1.00 93.56 188 ALA A O 1
ATOM 1493 N N . LEU A 1 189 ? -30.348 -14.424 26.973 1.00 91.69 189 LEU A N 1
ATOM 1494 C CA . LEU A 1 189 ? -30.481 -15.884 27.054 1.00 91.69 189 LEU A CA 1
ATOM 1495 C C . LEU A 1 189 ? -30.698 -16.369 28.495 1.00 91.69 189 LEU A C 1
ATOM 1497 O O . LEU A 1 189 ? -31.521 -17.254 28.731 1.00 91.69 189 LEU A O 1
ATOM 1501 N N . ASP A 1 190 ? -30.012 -15.767 29.467 1.00 89.06 190 ASP A N 1
ATOM 1502 C CA . ASP A 1 190 ? -30.233 -16.042 30.889 1.00 89.06 190 ASP A CA 1
ATOM 1503 C C . ASP A 1 190 ? -31.658 -15.681 31.334 1.00 89.06 190 ASP A C 1
ATOM 1505 O O . ASP A 1 190 ? -32.312 -16.457 32.036 1.00 89.06 190 ASP A O 1
ATOM 1509 N N . ALA A 1 191 ? -32.148 -14.507 30.924 1.00 90.62 191 ALA A N 1
ATOM 1510 C CA . ALA A 1 191 ? -33.490 -14.037 31.253 1.00 90.62 191 ALA A CA 1
ATOM 1511 C C . ALA A 1 191 ? -34.578 -14.903 30.604 1.00 90.62 191 ALA A C 1
ATOM 1513 O O . ALA A 1 191 ? -35.609 -15.158 31.229 1.00 90.62 191 ALA A O 1
ATOM 1514 N N . ILE A 1 192 ? -34.338 -15.373 29.378 1.00 94.81 192 ILE A N 1
ATOM 1515 C CA . ILE A 1 192 ? -35.192 -16.326 28.663 1.00 94.81 192 ILE A CA 1
ATOM 1516 C C . ILE A 1 192 ? -35.238 -17.661 29.406 1.00 94.81 192 ILE A C 1
ATOM 1518 O O . ILE A 1 192 ? -36.321 -18.169 29.686 1.00 94.81 192 ILE A O 1
ATOM 1522 N N . LYS A 1 193 ? -34.077 -18.199 29.795 1.00 91.94 193 LYS A N 1
ATOM 1523 C CA . LYS A 1 193 ? -33.991 -19.452 30.554 1.00 91.94 193 LYS A CA 1
ATOM 1524 C C . LYS A 1 193 ? -34.771 -19.377 31.868 1.00 91.94 193 LYS A C 1
ATOM 1526 O O . LYS A 1 193 ? -35.434 -20.336 32.240 1.00 91.94 193 LYS A O 1
ATOM 1531 N N . ALA A 1 194 ? -34.698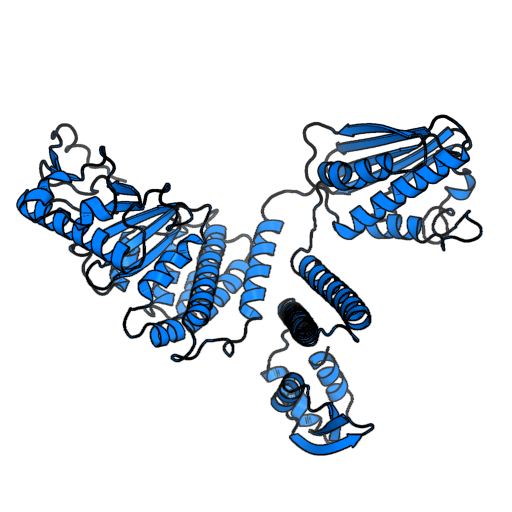 -18.244 32.564 1.00 90.00 194 ALA A N 1
ATOM 1532 C CA . ALA A 1 194 ? -35.408 -18.034 33.823 1.00 90.00 194 ALA A CA 1
ATOM 1533 C C . ALA A 1 194 ? -36.931 -17.870 33.659 1.00 90.00 194 ALA A C 1
ATOM 1535 O O . ALA A 1 194 ? -37.659 -18.041 34.632 1.00 90.00 194 ALA A O 1
ATOM 1536 N N . ALA A 1 195 ? -37.413 -17.523 32.462 1.00 90.31 195 ALA A N 1
ATOM 1537 C CA . ALA A 1 195 ? -38.836 -17.311 32.201 1.00 90.31 195 ALA A CA 1
ATOM 1538 C C . ALA A 1 195 ? -39.623 -18.614 31.990 1.00 90.31 195 ALA A C 1
ATOM 1540 O O . ALA A 1 195 ? -40.849 -18.558 31.937 1.00 90.31 195 ALA A O 1
ATOM 1541 N N . ASP A 1 196 ? -38.924 -19.747 31.852 1.00 86.44 196 ASP A N 1
ATOM 1542 C CA . ASP A 1 196 ? -39.493 -21.093 31.701 1.00 86.44 196 ASP A CA 1
ATOM 1543 C C . ASP A 1 196 ? -40.598 -21.180 30.628 1.00 86.44 196 ASP A C 1
ATOM 1545 O O . ASP A 1 196 ? -41.688 -21.714 30.826 1.00 86.44 196 ASP A O 1
ATOM 1549 N N . ARG A 1 197 ? -40.329 -20.577 29.465 1.00 89.12 197 ARG A N 1
ATOM 1550 C CA . ARG A 1 197 ? -41.229 -20.534 28.303 1.00 89.12 197 ARG A CA 1
ATOM 1551 C C . ARG A 1 197 ? -40.427 -20.576 27.000 1.00 89.12 197 ARG A C 1
ATOM 1553 O O . ARG A 1 197 ? -39.218 -20.348 27.050 1.00 89.12 197 ARG A O 1
ATOM 1560 N N . PRO A 1 198 ? -41.061 -20.833 25.835 1.00 91.25 198 PRO A N 1
ATOM 1561 C CA . PRO A 1 198 ? -40.366 -20.802 24.551 1.00 91.25 198 PRO A CA 1
ATOM 1562 C C . PRO A 1 198 ? -39.616 -19.483 24.361 1.00 91.25 198 PRO A C 1
ATOM 1564 O O . PRO A 1 198 ? -40.215 -18.403 24.389 1.00 91.25 198 PRO A O 1
ATOM 1567 N N . GLY A 1 199 ? -38.296 -19.580 24.228 1.00 93.38 199 GLY A N 1
ATOM 1568 C CA . GLY A 1 199 ? -37.426 -18.424 24.141 1.00 93.38 199 GLY A CA 1
ATOM 1569 C C . GLY A 1 199 ? -37.522 -17.738 22.793 1.00 93.38 199 GLY A C 1
ATOM 1570 O O . GLY A 1 199 ? -37.609 -18.399 21.762 1.00 93.38 199 GLY A O 1
ATOM 1571 N N . ARG A 1 200 ? -37.472 -16.411 22.801 1.00 96.31 200 ARG A N 1
ATOM 1572 C CA . ARG A 1 200 ? -37.393 -15.596 21.597 1.00 96.31 200 ARG A CA 1
ATOM 1573 C C . ARG A 1 200 ? -36.448 -14.430 21.827 1.00 96.31 200 ARG A C 1
ATOM 1575 O O . ARG A 1 200 ? -36.658 -13.629 22.738 1.00 96.31 200 ARG A O 1
ATOM 1582 N N . LEU A 1 201 ? -35.457 -14.319 20.952 1.00 97.12 201 LEU A N 1
ATOM 1583 C CA . LEU A 1 201 ? -34.502 -13.223 20.902 1.00 97.12 201 LEU A CA 1
ATOM 1584 C C . LEU A 1 201 ? -34.594 -12.552 19.533 1.00 97.12 201 LEU A C 1
ATOM 1586 O O . LEU A 1 201 ? -34.340 -13.176 18.507 1.00 97.12 201 LEU A O 1
ATOM 1590 N N . ALA A 1 202 ? -34.950 -11.274 19.506 1.00 96.88 202 ALA A N 1
ATOM 1591 C CA . ALA A 1 202 ? -34.967 -10.470 18.297 1.00 96.88 202 ALA A CA 1
ATOM 1592 C C . ALA A 1 202 ? -33.808 -9.469 18.303 1.00 96.88 202 ALA A C 1
ATOM 1594 O O . ALA A 1 202 ? -33.617 -8.741 19.275 1.00 96.88 202 ALA A O 1
ATOM 1595 N N . ILE A 1 203 ? -33.054 -9.414 17.205 1.00 97.00 203 ILE A N 1
ATOM 1596 C CA . ILE A 1 203 ? -31.988 -8.431 17.001 1.00 97.00 203 ILE A CA 1
ATOM 1597 C C . ILE A 1 203 ? -32.288 -7.657 15.723 1.00 97.00 203 ILE A C 1
ATOM 1599 O O . ILE A 1 203 ? -32.472 -8.254 14.658 1.00 97.00 203 ILE A O 1
ATOM 1603 N N . SER A 1 204 ? -32.328 -6.330 15.815 1.00 95.50 204 SER A N 1
ATOM 1604 C CA . SER A 1 204 ? -32.489 -5.469 14.648 1.00 95.50 204 SER A CA 1
ATOM 1605 C C . SER A 1 204 ? -31.401 -4.417 14.542 1.00 95.50 204 SER A C 1
ATOM 1607 O O . SER A 1 204 ? -30.949 -3.867 15.545 1.00 95.50 204 SER A O 1
ATOM 1609 N N . VAL A 1 205 ? -31.003 -4.135 13.302 1.00 95.12 205 VAL A N 1
ATOM 1610 C CA . VAL A 1 205 ? -30.091 -3.043 12.968 1.00 95.12 205 VAL A CA 1
ATOM 1611 C C . VAL A 1 205 ? -30.746 -2.185 11.899 1.00 95.12 205 VAL A C 1
ATOM 1613 O O . VAL A 1 205 ? -31.064 -2.672 10.809 1.00 95.12 205 VAL A O 1
ATOM 1616 N N . GLU A 1 206 ? -30.943 -0.915 12.220 1.00 93.62 206 GLU A N 1
ATOM 1617 C CA . GLU A 1 206 ? -31.516 0.076 11.317 1.00 93.62 206 GLU A CA 1
ATOM 1618 C C . GLU A 1 206 ? -30.686 1.356 11.315 1.00 93.62 206 GLU A C 1
ATOM 1620 O O . GLU A 1 206 ? -30.040 1.708 12.302 1.00 93.62 206 GLU A O 1
ATOM 1625 N N . GLU A 1 207 ? -30.694 2.056 10.188 1.00 88.31 207 GLU A N 1
ATOM 1626 C CA . GLU A 1 207 ? -30.044 3.352 10.061 1.00 88.31 207 GLU A CA 1
ATOM 1627 C C . GLU A 1 207 ? -31.091 4.463 10.192 1.00 88.31 207 GLU A C 1
ATOM 1629 O O . GLU A 1 207 ? -32.044 4.528 9.417 1.00 88.31 207 GLU A O 1
ATOM 1634 N N . VAL A 1 208 ? -30.899 5.347 11.171 1.00 88.81 208 VAL A N 1
ATOM 1635 C CA . VAL A 1 208 ? -31.722 6.535 11.419 1.00 88.81 208 VAL A CA 1
ATOM 1636 C C . VAL A 1 208 ? -30.778 7.723 11.541 1.00 88.81 208 VAL A C 1
ATOM 1638 O O . VAL A 1 208 ? -30.359 8.088 12.639 1.00 88.81 208 VAL A O 1
ATOM 1641 N N . SER A 1 209 ? -30.396 8.288 10.393 1.00 78.75 209 SER A N 1
ATOM 1642 C CA . SER A 1 209 ? -29.389 9.354 10.297 1.00 78.75 209 SER A CA 1
ATOM 1643 C C . SER A 1 209 ? -29.620 10.474 11.332 1.00 78.75 209 SER A C 1
ATOM 1645 O O . SER A 1 209 ? -30.749 10.960 11.448 1.00 78.75 209 SER A O 1
ATOM 1647 N N . PRO A 1 210 ? -28.585 10.890 12.091 1.00 86.81 210 PRO A N 1
ATOM 1648 C CA . PRO A 1 210 ? -27.162 10.546 11.941 1.00 86.81 210 PRO A CA 1
ATOM 1649 C C . PRO A 1 210 ? -26.708 9.282 12.708 1.00 86.81 210 PRO A C 1
ATOM 1651 O O . PRO A 1 210 ? -25.518 9.112 12.964 1.00 86.81 210 PRO A O 1
ATOM 1654 N N . TRP A 1 211 ? -27.621 8.393 13.101 1.00 91.94 211 TRP A N 1
ATOM 1655 C CA . TRP A 1 211 ? -27.353 7.239 13.968 1.00 91.94 211 TRP A CA 1
ATOM 1656 C C . TRP A 1 211 ? -27.578 5.897 13.267 1.00 91.94 211 TRP A C 1
ATOM 1658 O O . TRP A 1 211 ? -28.369 5.772 12.336 1.00 91.94 211 TRP A O 1
ATOM 1668 N N . ILE A 1 212 ? -26.926 4.862 13.785 1.00 93.38 212 ILE A N 1
ATOM 1669 C CA . ILE A 1 212 ? -27.273 3.461 13.568 1.00 93.38 212 ILE A CA 1
ATOM 1670 C C . ILE A 1 212 ? -27.824 2.921 14.885 1.00 93.38 212 ILE A C 1
ATOM 1672 O O . ILE A 1 212 ? -27.200 3.064 15.939 1.00 93.38 212 ILE A O 1
ATOM 1676 N N . LEU A 1 213 ? -29.011 2.328 14.830 1.00 95.81 213 LEU A N 1
ATOM 1677 C CA . LEU A 1 213 ? -29.712 1.781 15.981 1.00 95.81 213 LEU A CA 1
ATOM 1678 C C . LEU A 1 213 ? -29.550 0.263 16.009 1.00 95.81 213 LEU A C 1
ATOM 1680 O O . LEU A 1 213 ? -29.983 -0.434 15.091 1.00 95.81 213 LEU A O 1
ATOM 1684 N N . LEU A 1 214 ? -28.958 -0.246 17.088 1.00 96.75 214 LEU A N 1
ATOM 1685 C CA . LEU A 1 214 ? -28.954 -1.663 17.435 1.00 96.75 214 LEU A CA 1
ATOM 1686 C C . LEU A 1 214 ? -30.034 -1.912 18.488 1.00 96.75 214 LEU A C 1
ATOM 1688 O O . LEU A 1 214 ? -29.948 -1.383 19.595 1.00 96.75 214 LEU A O 1
ATOM 1692 N N . THR A 1 215 ? -31.018 -2.747 18.168 1.00 97.44 215 THR A N 1
ATOM 1693 C CA . THR A 1 215 ? -32.038 -3.184 19.128 1.00 97.44 215 THR A CA 1
ATOM 1694 C C . THR A 1 215 ? -31.876 -4.665 19.437 1.00 97.44 215 THR A C 1
ATOM 1696 O O . THR A 1 215 ? -31.770 -5.479 18.521 1.00 97.44 215 THR A O 1
ATOM 1699 N N . VAL A 1 216 ? -31.883 -5.014 20.723 1.00 97.38 216 VAL A N 1
ATOM 1700 C CA . VAL A 1 216 ? -31.865 -6.398 21.221 1.00 97.38 216 VAL A CA 1
ATOM 1701 C C . VAL A 1 216 ? -33.067 -6.582 22.140 1.00 97.38 216 VAL A C 1
ATOM 1703 O O . VAL A 1 216 ? -33.186 -5.886 23.147 1.00 97.38 216 VAL A O 1
ATOM 1706 N N . GLU A 1 217 ? -33.970 -7.487 21.786 1.00 97.88 217 GLU A N 1
ATOM 1707 C CA . GLU A 1 217 ? -35.226 -7.721 22.497 1.00 97.88 217 GLU A CA 1
ATOM 1708 C C . GLU A 1 217 ? -35.403 -9.197 22.850 1.00 97.88 217 GLU A C 1
ATOM 1710 O O . GLU A 1 217 ? -35.387 -10.059 21.974 1.00 97.88 217 GLU A O 1
ATOM 1715 N N . ASP A 1 218 ? -35.622 -9.475 24.131 1.00 97.50 218 ASP A N 1
ATOM 1716 C CA . ASP A 1 218 ? -35.909 -10.803 24.662 1.00 97.50 218 ASP A CA 1
ATOM 1717 C C . ASP A 1 218 ? -37.325 -10.897 25.233 1.00 97.50 218 ASP A C 1
ATOM 1719 O O . ASP A 1 218 ? -37.899 -9.907 25.686 1.00 97.50 218 ASP A O 1
ATOM 1723 N N . ASN A 1 219 ? -37.875 -12.112 25.259 1.00 97.06 219 ASN A N 1
ATOM 1724 C CA . ASN A 1 219 ? -39.108 -12.439 25.977 1.00 97.06 219 ASN A CA 1
ATOM 1725 C C . ASN A 1 219 ? -38.831 -13.083 27.351 1.00 97.06 219 ASN A C 1
ATOM 1727 O O . ASN A 1 219 ? -39.571 -13.965 27.793 1.00 97.06 219 ASN A O 1
ATOM 1731 N N . GLY A 1 220 ? -37.761 -12.682 28.037 1.00 94.94 220 GLY A N 1
ATOM 1732 C CA . GLY A 1 220 ? -37.379 -13.203 29.346 1.00 94.94 220 GLY A CA 1
ATOM 1733 C C . GLY A 1 220 ? -38.245 -12.691 30.502 1.00 94.94 220 GLY A C 1
ATOM 1734 O O . GLY A 1 220 ? -39.360 -12.200 30.318 1.00 94.94 220 GLY A O 1
ATOM 1735 N N . ILE A 1 221 ? -37.725 -12.803 31.727 1.00 93.94 221 ILE A N 1
ATOM 1736 C CA . ILE A 1 221 ? -38.429 -12.422 32.968 1.00 93.94 221 ILE A CA 1
ATOM 1737 C C . ILE A 1 221 ? -38.681 -10.912 33.133 1.00 93.94 221 ILE A C 1
ATOM 1739 O O . ILE A 1 221 ? -39.503 -10.522 33.961 1.00 93.94 221 ILE A O 1
ATOM 1743 N N . GLY A 1 222 ? -37.998 -10.065 32.359 1.00 92.31 222 GLY A N 1
ATOM 1744 C CA . GLY A 1 222 ? -38.064 -8.608 32.493 1.00 92.31 222 GLY A CA 1
ATOM 1745 C C . GLY A 1 222 ? -37.388 -8.054 33.758 1.00 92.31 222 GLY A C 1
ATOM 1746 O O . GLY A 1 222 ? -36.857 -8.787 34.593 1.00 92.31 222 GLY A O 1
ATOM 1747 N N . ILE A 1 223 ? -37.394 -6.728 33.889 1.00 90.50 223 ILE A N 1
ATOM 1748 C CA . ILE A 1 223 ? -36.747 -5.955 34.955 1.00 90.50 223 ILE A CA 1
ATOM 1749 C C . ILE A 1 223 ? -37.813 -5.114 35.666 1.00 90.50 223 ILE A C 1
ATOM 1751 O O . ILE A 1 223 ? -38.634 -4.458 35.029 1.00 90.50 223 ILE A O 1
ATOM 1755 N N . ASP A 1 224 ? -37.786 -5.123 37.001 1.00 90.75 224 ASP A N 1
ATOM 1756 C CA . ASP A 1 224 ? -38.666 -4.296 37.834 1.00 90.75 224 ASP A CA 1
ATOM 1757 C C . ASP A 1 224 ? -38.449 -2.798 37.559 1.00 90.75 224 ASP A C 1
ATOM 1759 O O . ASP A 1 224 ? -37.310 -2.325 37.503 1.00 90.75 224 ASP A O 1
ATOM 1763 N N . SER A 1 225 ? -39.541 -2.040 37.427 1.00 87.88 225 SER A N 1
ATOM 1764 C CA . SER A 1 225 ? -39.507 -0.620 37.063 1.00 87.88 225 SER A CA 1
ATOM 1765 C C . SER A 1 225 ? -38.720 0.247 38.048 1.00 87.88 225 SER A C 1
ATOM 1767 O O . SER A 1 225 ? -38.116 1.236 37.632 1.00 87.88 225 SER A O 1
ATOM 1769 N N . LYS A 1 226 ? -38.632 -0.139 39.328 1.00 86.50 226 LYS A N 1
ATOM 1770 C CA . LYS A 1 226 ? -37.791 0.552 40.316 1.00 86.50 226 LYS A CA 1
ATOM 177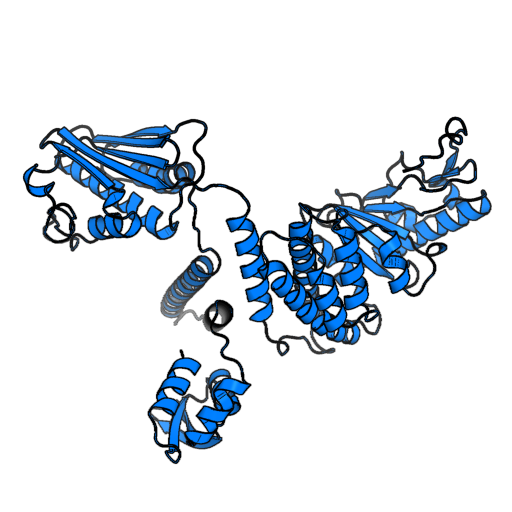1 C C . LYS A 1 226 ? -36.311 0.455 39.954 1.00 86.50 226 LYS A C 1
ATOM 1773 O O . LYS A 1 226 ? -35.581 1.425 40.112 1.00 86.50 226 LYS A O 1
ATOM 1778 N N . LYS A 1 227 ? -35.875 -0.686 39.410 1.00 85.75 227 LYS A N 1
ATOM 1779 C CA . LYS A 1 227 ? -34.475 -0.922 39.023 1.00 85.75 227 LYS A CA 1
ATOM 1780 C C . LYS A 1 227 ? -34.084 -0.232 37.715 1.00 85.75 227 LYS A C 1
ATOM 1782 O O . LYS A 1 227 ? -32.894 -0.085 37.444 1.00 85.75 227 LYS A O 1
ATOM 1787 N N . LEU A 1 228 ? -35.067 0.173 36.909 1.00 86.44 228 LEU A N 1
ATOM 1788 C CA . LEU A 1 228 ? -34.853 0.959 35.692 1.00 86.44 228 LEU A CA 1
ATOM 1789 C C . LEU A 1 228 ? -34.591 2.444 35.992 1.00 86.44 228 LEU A C 1
ATOM 1791 O O . LEU A 1 228 ? -34.095 3.154 35.121 1.00 86.44 228 LEU A O 1
ATOM 1795 N N . GLN A 1 229 ? -34.904 2.919 37.204 1.00 86.44 229 GLN A N 1
ATOM 1796 C CA . GLN A 1 229 ? -34.655 4.308 37.586 1.00 86.44 229 GLN A CA 1
ATOM 1797 C C . GLN A 1 229 ? -33.156 4.612 37.642 1.00 86.44 229 GLN A C 1
ATOM 1799 O O . GLN A 1 229 ? -32.352 3.762 38.033 1.00 86.44 229 GLN A O 1
ATOM 1804 N N . ALA A 1 230 ? -32.792 5.839 37.263 1.00 82.38 230 ALA A N 1
ATOM 1805 C CA . ALA A 1 230 ? -31.417 6.311 37.321 1.00 82.38 230 ALA A CA 1
ATOM 1806 C C . ALA A 1 230 ? -30.919 6.361 38.776 1.00 82.38 230 ALA A C 1
ATOM 1808 O O . ALA A 1 230 ? -31.586 6.893 39.665 1.00 82.38 230 ALA A O 1
ATOM 1809 N N . GLY A 1 231 ? -29.747 5.779 39.014 1.00 78.44 231 GLY A N 1
ATOM 1810 C CA . GLY A 1 231 ? -28.988 5.903 40.250 1.00 78.44 231 GLY A CA 1
ATOM 1811 C C . GLY A 1 231 ? -28.170 7.196 40.296 1.00 78.44 231 GLY A C 1
ATOM 1812 O O . GLY A 1 231 ? -28.263 8.056 39.421 1.00 78.44 231 GLY A O 1
ATOM 1813 N N . ALA A 1 232 ? -27.333 7.324 41.328 1.00 73.38 232 ALA A N 1
ATOM 1814 C CA . ALA A 1 232 ? -26.519 8.520 41.566 1.00 73.38 232 ALA A CA 1
ATOM 1815 C C . ALA A 1 232 ? -25.460 8.792 40.476 1.00 73.38 232 ALA A C 1
ATOM 1817 O O . ALA A 1 232 ? -25.011 9.924 40.332 1.00 73.38 232 ALA A O 1
ATOM 1818 N N . ASP A 1 233 ? -25.070 7.775 39.704 1.00 71.50 233 ASP A N 1
ATOM 1819 C CA . ASP A 1 233 ? -24.123 7.861 38.585 1.00 71.50 233 ASP A CA 1
ATOM 1820 C C . ASP A 1 233 ? -24.817 8.051 37.219 1.00 71.50 233 ASP A C 1
ATOM 1822 O O . ASP A 1 233 ? -24.173 7.964 36.173 1.00 71.50 233 ASP A O 1
ATOM 1826 N N . GLY A 1 234 ? -26.136 8.286 37.217 1.00 75.81 234 GLY A N 1
ATOM 1827 C CA . GLY A 1 234 ? -26.949 8.466 36.013 1.00 75.81 234 GLY A CA 1
ATOM 1828 C C . GLY A 1 234 ? -27.290 7.170 35.268 1.00 75.81 234 GLY A C 1
ATOM 1829 O O . GLY A 1 234 ? -28.035 7.218 34.291 1.00 75.81 234 GLY A O 1
ATOM 1830 N N . ARG A 1 235 ? -26.791 6.008 35.714 1.00 83.50 235 ARG A N 1
ATOM 1831 C CA . ARG A 1 235 ? -27.099 4.693 35.125 1.00 83.50 235 ARG A CA 1
ATOM 1832 C C . ARG A 1 235 ? -28.279 4.035 35.846 1.00 83.50 235 ARG A C 1
ATOM 1834 O O . ARG A 1 235 ? -28.498 4.327 37.020 1.00 83.50 235 ARG A O 1
ATOM 1841 N N . PRO A 1 236 ? -29.044 3.131 35.207 1.00 84.31 236 PRO A N 1
ATOM 1842 C CA . PRO A 1 236 ? -30.102 2.401 35.901 1.00 84.31 236 PRO A CA 1
ATOM 1843 C C . PRO A 1 236 ? -29.578 1.594 37.094 1.00 84.31 236 PRO A C 1
ATOM 1845 O O . PRO A 1 236 ? -28.502 1.000 37.026 1.00 84.31 236 PRO A O 1
ATOM 1848 N N . GLN A 1 237 ? -30.367 1.499 38.164 1.00 82.88 237 GLN A N 1
ATOM 1849 C CA . GLN A 1 237 ? -29.978 0.804 39.399 1.00 82.88 237 GLN A CA 1
ATOM 1850 C C . GLN A 1 237 ? -29.653 -0.687 39.212 1.00 82.88 237 GLN A C 1
ATOM 1852 O O . GLN A 1 237 ? -28.967 -1.260 40.050 1.00 82.88 237 GLN A O 1
ATOM 1857 N N . PHE A 1 238 ? -30.105 -1.341 38.135 1.00 80.31 238 PHE A N 1
ATOM 1858 C CA . PHE A 1 238 ? -29.715 -2.729 37.849 1.00 80.31 238 PHE A CA 1
ATOM 1859 C C . PHE A 1 238 ? -28.250 -2.884 37.385 1.00 80.31 238 PHE A C 1
ATOM 1861 O O . PHE A 1 238 ? -27.732 -4.003 37.354 1.00 80.31 238 PHE A O 1
ATOM 1868 N N . VAL A 1 239 ? -27.567 -1.803 36.994 1.00 76.88 239 VAL A N 1
ATOM 1869 C CA . VAL A 1 239 ? -26.202 -1.864 36.451 1.00 76.88 239 VAL A CA 1
ATOM 1870 C C . VAL A 1 239 ? -25.193 -2.201 37.551 1.00 76.88 239 VAL A C 1
ATOM 1872 O O . VAL A 1 239 ? -25.160 -1.576 38.605 1.00 76.88 239 VAL A O 1
ATOM 1875 N N . GLY A 1 240 ? -24.329 -3.192 37.310 1.00 65.25 240 GLY A N 1
ATOM 1876 C CA . GLY A 1 240 ? -23.368 -3.658 38.315 1.00 65.25 240 GLY A CA 1
ATOM 1877 C C . GLY A 1 240 ? -23.967 -4.534 39.418 1.00 65.25 240 GLY A C 1
ATOM 1878 O O . GLY A 1 240 ? -23.237 -4.915 40.328 1.00 65.25 240 GLY A O 1
ATOM 1879 N N . ILE A 1 241 ? -25.258 -4.875 39.338 1.00 67.12 241 ILE A N 1
ATOM 1880 C CA . ILE A 1 241 ? -25.928 -5.778 40.276 1.00 67.12 241 ILE A CA 1
ATOM 1881 C C . ILE A 1 241 ? -26.121 -7.138 39.608 1.00 67.12 241 ILE A C 1
ATOM 1883 O O . ILE A 1 241 ? -26.634 -7.234 38.495 1.00 67.12 241 ILE A O 1
ATOM 1887 N N . THR A 1 242 ? -25.718 -8.203 40.299 1.00 63.03 242 THR A N 1
ATOM 1888 C CA . THR A 1 242 ? -25.953 -9.584 39.867 1.00 63.03 242 THR A CA 1
ATOM 1889 C C . THR A 1 242 ? -27.108 -10.198 40.644 1.00 63.03 242 THR A C 1
ATOM 1891 O O . THR A 1 242 ? -27.214 -10.036 41.857 1.00 63.03 242 THR A O 1
ATOM 1894 N N . THR A 1 243 ? -27.977 -10.925 39.950 1.00 57.41 243 THR A N 1
ATOM 1895 C CA . THR A 1 243 ? -28.994 -11.794 40.562 1.00 57.41 243 THR A CA 1
ATOM 1896 C C . THR A 1 243 ? -28.514 -13.244 40.679 1.00 57.41 243 THR A C 1
ATOM 1898 O O . THR A 1 243 ? -29.241 -14.093 41.190 1.00 57.41 243 THR A O 1
ATOM 1901 N N . LYS A 1 244 ? -27.288 -13.549 40.226 1.00 55.12 244 LYS A N 1
ATOM 1902 C CA . LYS A 1 244 ? -26.710 -14.896 40.232 1.00 55.12 244 LYS A CA 1
ATOM 1903 C C . LYS A 1 244 ? -25.856 -15.090 41.480 1.00 55.12 244 LYS A C 1
ATOM 1905 O O . LYS A 1 244 ? -24.811 -14.462 41.617 1.00 55.12 244 LYS A O 1
ATOM 1910 N N . ALA A 1 245 ? -26.276 -16.009 42.347 1.00 44.59 245 ALA A N 1
ATOM 1911 C CA . ALA A 1 245 ? -25.714 -16.215 43.681 1.00 44.59 245 ALA A CA 1
ATOM 1912 C C . ALA A 1 245 ? -24.215 -16.586 43.740 1.00 44.59 245 ALA A C 1
ATOM 1914 O O . ALA A 1 245 ? -23.679 -16.554 44.835 1.00 44.59 245 ALA A O 1
ATOM 1915 N N . ASN A 1 246 ? -23.534 -16.921 42.627 1.00 43.34 246 ASN A N 1
ATOM 1916 C CA . ASN A 1 246 ? -22.126 -17.369 42.653 1.00 43.34 246 ASN A CA 1
ATOM 1917 C C . ASN A 1 246 ? -21.289 -17.160 41.358 1.00 43.34 246 ASN A C 1
ATOM 1919 O O . ASN A 1 246 ? -20.238 -17.778 41.236 1.00 43.34 246 ASN A O 1
ATOM 1923 N N . MET A 1 247 ? -21.700 -16.351 40.362 1.00 41.34 247 MET A N 1
ATOM 1924 C CA . MET A 1 247 ? -21.045 -16.383 39.021 1.00 41.34 247 MET A CA 1
ATOM 1925 C C . MET A 1 247 ? -20.810 -15.029 38.305 1.00 41.34 247 MET A C 1
ATOM 1927 O O . MET A 1 247 ? -20.590 -15.011 37.098 1.00 41.34 247 MET A O 1
ATOM 1931 N N . GLY A 1 248 ? -20.799 -13.880 38.991 1.00 46.22 248 GLY A N 1
ATOM 1932 C CA . GLY A 1 248 ? -20.243 -12.659 38.376 1.00 46.22 248 GLY A CA 1
ATOM 1933 C C . GLY A 1 248 ? -20.644 -11.354 39.051 1.00 46.22 248 GLY A C 1
ATOM 1934 O O . GLY A 1 248 ? -21.806 -11.168 39.383 1.00 46.22 248 GLY A O 1
ATOM 1935 N N . GLU A 1 249 ? -19.701 -10.425 39.210 1.00 53.16 249 GLU A N 1
ATOM 1936 C CA . GLU A 1 249 ? -19.845 -9.157 39.956 1.00 53.16 249 GLU A CA 1
ATOM 1937 C C . GLU A 1 249 ? -20.691 -8.079 39.232 1.00 53.16 249 GLU A C 1
ATOM 1939 O O . GLU A 1 249 ? -20.398 -6.887 39.309 1.00 53.16 249 GLU A O 1
ATOM 1944 N N . GLY A 1 250 ? -21.687 -8.464 38.425 1.00 59.28 250 GLY A N 1
ATOM 1945 C CA . GLY A 1 250 ? -22.443 -7.511 37.598 1.00 59.28 250 GLY A CA 1
ATOM 1946 C C . GLY A 1 250 ? -21.581 -6.789 36.547 1.00 59.28 250 GLY A C 1
ATOM 1947 O O . GLY A 1 250 ? -21.985 -5.762 36.000 1.00 59.28 250 GLY A O 1
ATOM 1948 N N . GLN A 1 251 ? -20.386 -7.313 36.241 1.00 65.50 251 GLN A N 1
ATOM 1949 C CA . GLN A 1 251 ? -19.441 -6.679 35.316 1.00 65.50 251 GLN A CA 1
ATOM 1950 C C . GLN A 1 251 ? -19.979 -6.572 33.881 1.00 65.50 251 GLN A C 1
ATOM 1952 O O . GLN A 1 251 ? -19.601 -5.649 33.163 1.00 65.50 251 GLN A O 1
ATOM 1957 N N . GLY A 1 252 ? -20.873 -7.477 33.466 1.00 73.25 252 GLY A N 1
ATOM 1958 C CA . GLY A 1 252 ? -21.425 -7.505 32.108 1.00 73.25 252 GLY A CA 1
ATOM 1959 C C . GLY A 1 252 ? -22.198 -6.233 31.756 1.00 73.25 252 GLY A C 1
ATOM 1960 O O . GLY A 1 252 ? -21.918 -5.606 30.738 1.00 73.25 252 GLY A O 1
ATOM 1961 N N . THR A 1 253 ? -23.105 -5.784 32.632 1.00 81.56 253 THR A N 1
ATOM 1962 C CA . THR A 1 253 ? -23.852 -4.530 32.429 1.00 81.56 253 THR A CA 1
ATOM 1963 C C . THR A 1 253 ? -22.948 -3.306 32.523 1.00 81.56 253 THR A C 1
ATOM 1965 O O . THR A 1 253 ? -23.095 -2.389 31.724 1.00 81.56 253 THR A O 1
ATOM 1968 N N . ARG A 1 254 ? -21.931 -3.310 33.395 1.00 79.00 254 ARG A N 1
ATOM 1969 C CA . ARG A 1 254 ? -20.923 -2.233 33.426 1.00 79.00 254 ARG A CA 1
ATOM 1970 C C . ARG A 1 254 ? -20.139 -2.125 32.117 1.00 79.00 254 ARG A C 1
ATOM 1972 O O . ARG A 1 254 ? -19.913 -1.016 31.653 1.00 79.00 254 ARG A O 1
ATOM 1979 N N . GLN A 1 255 ? -19.762 -3.252 31.513 1.00 75.81 255 GLN A N 1
ATOM 1980 C CA . GLN A 1 255 ? -19.057 -3.285 30.225 1.00 75.81 255 GLN A CA 1
ATOM 1981 C C . GLN A 1 255 ? -19.931 -2.759 29.084 1.00 75.81 255 GLN A C 1
ATOM 1983 O O . GLN A 1 255 ? -19.428 -2.043 28.227 1.00 75.81 255 GLN A O 1
ATOM 1988 N N . ILE A 1 256 ? -21.236 -3.050 29.105 1.00 86.12 256 ILE A N 1
ATOM 1989 C CA . ILE A 1 256 ? -22.188 -2.522 28.118 1.00 86.12 256 ILE A CA 1
ATOM 1990 C C . ILE A 1 256 ? -22.251 -0.991 28.191 1.00 86.12 256 ILE A C 1
ATOM 1992 O O . ILE A 1 256 ? -22.062 -0.315 27.183 1.00 86.12 256 ILE A O 1
ATOM 1996 N N . TYR A 1 257 ? -22.449 -0.439 29.391 1.00 87.12 257 TYR A N 1
ATOM 1997 C CA . TYR A 1 257 ? -22.514 1.013 29.588 1.00 87.12 257 TYR A CA 1
ATOM 1998 C C . TYR A 1 257 ? -21.168 1.718 29.378 1.00 87.12 257 TYR A C 1
ATOM 2000 O O . TYR A 1 257 ? -21.151 2.877 28.975 1.00 87.12 257 TYR A O 1
ATOM 2008 N N . ALA A 1 258 ? -20.044 1.044 29.634 1.00 80.62 258 ALA A N 1
ATOM 2009 C CA . ALA A 1 258 ? -18.716 1.580 29.343 1.00 80.62 258 ALA A CA 1
ATOM 2010 C C . ALA A 1 258 ? -18.436 1.650 27.834 1.00 80.62 258 ALA A C 1
ATOM 2012 O O . ALA A 1 258 ? -17.865 2.634 27.382 1.00 80.62 258 ALA A O 1
ATOM 2013 N N . ALA A 1 259 ? -18.862 0.639 27.069 1.00 81.00 259 ALA A N 1
ATOM 2014 C CA . ALA A 1 259 ? -18.601 0.559 25.633 1.00 81.00 259 ALA A CA 1
ATOM 2015 C C . ALA A 1 259 ? -19.429 1.555 24.806 1.00 81.00 259 ALA A C 1
ATOM 2017 O O . ALA A 1 259 ? -18.956 2.040 23.783 1.00 81.00 259 ALA A O 1
ATOM 2018 N N . PHE A 1 260 ? -20.668 1.842 25.222 1.00 87.31 260 PHE A N 1
ATOM 2019 C CA . PHE A 1 260 ? -21.592 2.648 24.415 1.00 87.31 260 PHE A CA 1
ATOM 2020 C C . PHE A 1 260 ? -21.919 4.024 24.997 1.00 87.31 260 PHE A C 1
ATOM 2022 O O . PHE A 1 260 ? -22.417 4.868 24.260 1.00 87.31 260 PHE A O 1
ATOM 2029 N N . GLY A 1 261 ? -21.631 4.284 26.274 1.00 85.00 261 GLY A N 1
ATOM 2030 C CA . GLY A 1 261 ? -22.048 5.518 26.945 1.00 85.00 261 GLY A CA 1
ATOM 2031 C C . GLY A 1 261 ? -23.504 5.458 27.414 1.00 85.00 261 GLY A C 1
ATOM 2032 O O . GLY A 1 261 ? -24.371 4.849 26.785 1.00 85.00 261 GLY A O 1
ATOM 2033 N N . THR A 1 262 ? -23.782 6.061 28.568 1.00 85.00 262 THR A N 1
ATOM 2034 C CA . THR A 1 262 ? -25.097 5.984 29.225 1.00 85.00 262 THR A CA 1
ATOM 2035 C C . THR A 1 262 ? -26.189 6.675 28.406 1.00 85.00 262 THR A C 1
ATOM 2037 O O . THR A 1 262 ? -27.314 6.192 28.342 1.00 85.00 262 THR A O 1
ATOM 2040 N N . GLU A 1 263 ? -25.848 7.777 27.748 1.00 85.31 263 GLU A N 1
ATOM 2041 C CA . GLU A 1 263 ? -26.720 8.607 26.917 1.00 85.31 263 GLU A CA 1
ATOM 2042 C C . GLU A 1 263 ? -27.181 7.923 25.623 1.00 85.31 263 GLU A C 1
ATOM 2044 O O . GLU A 1 263 ? -28.213 8.287 25.058 1.00 85.31 263 GLU A O 1
ATOM 2049 N N . ASN A 1 264 ? -26.445 6.905 25.177 1.00 90.56 264 ASN A N 1
ATOM 2050 C CA . ASN A 1 264 ? -26.712 6.190 23.933 1.00 90.56 264 ASN A CA 1
ATOM 2051 C C . ASN A 1 264 ? -27.512 4.902 24.145 1.00 90.56 264 ASN A C 1
ATOM 2053 O O . ASN A 1 264 ? -27.855 4.230 23.172 1.00 90.56 264 ASN A O 1
ATOM 2057 N N . ILE A 1 265 ? -27.814 4.549 25.397 1.00 94.31 265 ILE A N 1
ATOM 2058 C CA . ILE A 1 265 ? -28.536 3.330 25.755 1.00 94.31 265 ILE A CA 1
ATOM 2059 C C . ILE A 1 265 ? -29.920 3.696 26.290 1.00 94.31 265 ILE A C 1
ATOM 2061 O O . ILE A 1 265 ? -30.065 4.459 27.240 1.00 94.31 265 ILE A O 1
ATOM 2065 N N . SER A 1 266 ? -30.958 3.087 25.726 1.00 93.88 266 SER A N 1
ATOM 2066 C CA . SER A 1 266 ? -32.318 3.103 26.271 1.00 93.88 266 SER A CA 1
ATOM 2067 C C . SER A 1 266 ? -32.775 1.675 26.554 1.00 93.88 266 SER A C 1
ATOM 2069 O O . SER A 1 266 ? -32.614 0.793 25.712 1.00 93.88 266 SER A O 1
ATOM 2071 N N . VAL A 1 267 ? -33.336 1.438 27.743 1.00 95.00 267 VAL A N 1
ATOM 2072 C CA . VAL A 1 267 ? -33.810 0.113 28.167 1.00 95.00 267 VAL A CA 1
ATOM 2073 C C . VAL A 1 267 ? -35.282 0.199 28.538 1.00 95.00 267 VAL A C 1
ATOM 2075 O O . VAL A 1 267 ? -35.667 0.974 29.410 1.00 95.00 267 VAL A O 1
ATOM 2078 N N . HIS A 1 268 ? -36.094 -0.626 27.888 1.00 94.56 268 HIS A N 1
ATOM 2079 C CA . HIS A 1 268 ? -37.520 -0.767 28.151 1.00 94.56 268 HIS A CA 1
ATOM 2080 C C . HIS A 1 268 ? -37.779 -2.197 28.614 1.00 94.56 268 HIS A C 1
ATOM 2082 O O . HIS A 1 268 ? -37.395 -3.144 27.935 1.00 94.56 268 HIS A O 1
ATOM 2088 N N . SER A 1 269 ? -38.397 -2.378 29.777 1.00 95.06 269 SER A N 1
ATOM 2089 C CA . SER A 1 269 ? -38.624 -3.710 30.335 1.00 95.06 269 SER A CA 1
ATOM 2090 C C . SER A 1 269 ? -39.893 -3.739 31.171 1.00 95.06 269 SER A C 1
ATOM 2092 O O . SER A 1 269 ? -40.226 -2.754 31.831 1.00 95.06 269 SER A O 1
ATOM 2094 N N . GLU A 1 270 ? -40.586 -4.873 31.149 1.00 93.81 270 GLU A N 1
ATOM 2095 C CA . GLU A 1 270 ? -41.742 -5.133 32.002 1.00 93.81 270 GLU A CA 1
ATOM 2096 C C . GLU A 1 270 ? -41.644 -6.550 32.570 1.00 93.81 270 GLU A C 1
ATOM 2098 O O . GLU A 1 270 ? -41.369 -7.515 31.846 1.00 93.81 270 GLU A O 1
ATOM 2103 N N . VAL A 1 271 ? -41.873 -6.672 33.881 1.00 93.62 271 VAL A N 1
ATOM 2104 C CA . VAL A 1 271 ? -41.816 -7.952 34.596 1.00 93.62 271 VAL A CA 1
ATOM 2105 C C . VAL A 1 271 ? -42.782 -8.947 33.953 1.00 93.62 271 VAL A C 1
ATOM 2107 O O . VAL A 1 271 ? -43.961 -8.662 33.757 1.00 93.62 271 VAL A O 1
ATOM 2110 N N . GLY A 1 272 ? -42.267 -10.122 33.603 1.00 92.06 272 GLY A N 1
ATOM 2111 C CA . GLY A 1 272 ? -43.015 -11.190 32.946 1.00 92.06 272 GLY A CA 1
ATOM 2112 C C . GLY A 1 272 ? -43.218 -11.015 31.437 1.00 92.06 272 GLY A C 1
ATOM 2113 O O . GLY A 1 272 ? -43.705 -11.951 30.799 1.00 92.06 272 GLY A O 1
ATOM 2114 N N . LYS A 1 273 ? -42.822 -9.890 30.824 1.00 92.56 273 LYS A N 1
ATOM 2115 C CA . LYS A 1 273 ? -42.933 -9.682 29.365 1.00 92.56 273 LYS A CA 1
ATOM 2116 C C . LYS A 1 273 ? -41.595 -9.720 28.628 1.00 92.56 273 LYS A C 1
ATOM 2118 O O . LYS A 1 273 ? -41.574 -10.200 27.500 1.00 92.56 273 LYS A O 1
ATOM 2123 N N . GLY A 1 274 ? -40.509 -9.285 29.266 1.00 95.19 274 GLY A N 1
ATOM 2124 C CA . GLY A 1 274 ? -39.163 -9.308 28.686 1.00 95.19 274 GLY A CA 1
ATOM 2125 C C . GLY A 1 274 ? -38.483 -7.945 28.699 1.00 95.19 274 GLY A C 1
ATOM 2126 O O . GLY A 1 274 ? -38.951 -7.015 29.363 1.00 95.19 274 GLY A O 1
ATOM 2127 N N . THR A 1 275 ? -37.360 -7.835 27.991 1.00 97.19 275 THR A N 1
ATOM 2128 C CA . THR A 1 275 ? -36.535 -6.620 27.960 1.00 97.19 275 THR A CA 1
ATOM 2129 C C . THR A 1 275 ? -36.141 -6.247 26.539 1.00 97.19 275 THR A C 1
ATOM 2131 O O . THR A 1 275 ? -35.788 -7.094 25.729 1.00 97.19 275 THR A O 1
ATOM 2134 N N . ARG A 1 276 ? -36.156 -4.946 26.247 1.00 97.75 276 ARG A N 1
ATOM 2135 C CA . ARG A 1 276 ? -35.703 -4.350 24.994 1.00 97.75 276 ARG A CA 1
ATOM 2136 C C . ARG A 1 276 ? -34.617 -3.319 25.271 1.00 97.75 276 ARG A C 1
ATOM 2138 O O . ARG A 1 276 ? -34.855 -2.315 25.941 1.00 97.75 276 ARG A O 1
ATOM 2145 N N . TRP A 1 277 ? -33.446 -3.555 24.701 1.00 97.44 277 TRP A N 1
ATOM 2146 C CA . TRP A 1 277 ? -32.320 -2.630 24.674 1.00 97.44 277 TRP A CA 1
ATOM 2147 C C . TRP A 1 277 ? -32.257 -1.938 23.323 1.00 97.44 277 TRP A C 1
ATOM 2149 O O . TRP A 1 277 ? -32.367 -2.600 22.295 1.00 97.44 277 TRP A O 1
ATOM 2159 N N . ILE A 1 278 ? -32.047 -0.625 23.330 1.00 96.81 278 ILE A N 1
ATOM 2160 C CA . ILE A 1 278 ? -31.835 0.195 22.138 1.00 96.81 278 ILE A CA 1
ATOM 2161 C C . ILE A 1 278 ? -30.520 0.944 22.334 1.00 96.81 278 ILE A C 1
ATOM 2163 O O . ILE A 1 278 ? -30.391 1.726 23.277 1.00 96.81 278 ILE A O 1
ATOM 2167 N N . ILE A 1 279 ? -29.553 0.701 21.454 1.00 96.88 279 ILE A N 1
ATOM 2168 C CA . ILE A 1 279 ? -28.232 1.332 21.468 1.00 96.88 279 ILE A CA 1
ATOM 2169 C C . ILE A 1 279 ? -28.100 2.198 20.224 1.00 96.88 279 ILE A C 1
ATOM 2171 O O . ILE A 1 279 ? -28.300 1.718 19.108 1.00 96.88 279 ILE A O 1
ATOM 2175 N N . ARG A 1 280 ? -27.750 3.470 20.416 1.00 94.44 280 ARG A N 1
ATOM 2176 C CA . ARG A 1 280 ? -27.524 4.432 19.335 1.00 94.44 280 ARG A CA 1
ATOM 2177 C C . ARG A 1 280 ? -26.031 4.604 19.116 1.00 94.44 280 ARG A C 1
ATOM 2179 O O . ARG A 1 280 ? -25.312 4.997 20.022 1.00 94.44 280 ARG A O 1
ATOM 2186 N N . LEU A 1 281 ? -25.562 4.321 17.913 1.00 91.69 281 LEU A N 1
ATOM 2187 C CA . LEU A 1 281 ? -24.163 4.481 17.537 1.00 91.69 281 LEU A CA 1
ATOM 2188 C C . LEU A 1 281 ? -24.070 5.556 16.457 1.00 91.69 281 LEU A C 1
ATOM 2190 O O . LEU A 1 281 ? -24.863 5.506 15.516 1.00 91.69 281 LEU A O 1
ATOM 2194 N N . PRO A 1 282 ? -23.164 6.545 16.560 1.00 87.81 282 PRO A N 1
ATOM 2195 C CA . PRO A 1 282 ? -23.032 7.552 15.514 1.00 87.81 282 PRO A CA 1
ATOM 2196 C C . PRO A 1 282 ? -22.718 6.863 14.190 1.00 87.81 282 PRO A C 1
ATOM 2198 O O . PRO A 1 282 ? -21.854 5.989 14.146 1.00 87.81 282 PRO A O 1
ATOM 2201 N N . ARG A 1 283 ? -23.386 7.235 13.103 1.00 86.19 283 ARG A N 1
ATOM 2202 C CA . ARG A 1 283 ? -23.024 6.722 11.783 1.00 86.19 283 ARG A CA 1
ATOM 2203 C C . ARG A 1 283 ? -21.614 7.206 11.430 1.00 86.19 283 ARG A C 1
ATOM 2205 O O . ARG A 1 283 ? -21.257 8.358 11.674 1.00 86.19 283 ARG A O 1
ATOM 2212 N N . ALA A 1 284 ? -20.799 6.325 10.866 1.00 75.62 284 ALA A N 1
ATOM 2213 C CA . ALA A 1 284 ? -19.526 6.711 10.287 1.00 75.62 284 ALA A CA 1
ATOM 2214 C C . ALA A 1 284 ? -19.770 7.443 8.960 1.00 75.62 284 ALA A C 1
ATOM 2216 O O . ALA A 1 284 ? -20.302 6.868 8.009 1.00 75.62 284 ALA A O 1
ATOM 2217 N N . GLU A 1 285 ? -19.373 8.710 8.883 1.00 61.44 285 GLU A N 1
ATOM 2218 C CA . GLU A 1 285 ? -19.254 9.417 7.608 1.00 61.44 285 GLU A CA 1
ATOM 2219 C C . GLU A 1 285 ? -17.999 8.886 6.894 1.00 61.44 285 GLU A C 1
ATOM 2221 O O . GLU A 1 285 ? -16.888 8.970 7.413 1.00 61.44 285 GLU A O 1
ATOM 2226 N N . HIS A 1 286 ? -18.165 8.226 5.747 1.00 47.72 286 HIS A N 1
ATOM 2227 C CA . HIS A 1 286 ? -17.105 7.420 5.132 1.00 47.72 286 HIS A CA 1
ATOM 2228 C C . HIS A 1 286 ? -16.377 8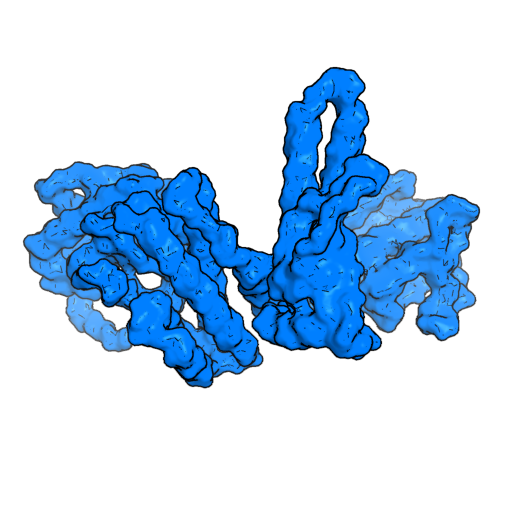.169 4.000 1.00 47.72 286 HIS A C 1
ATOM 2230 O O . HIS A 1 286 ? -16.958 8.348 2.930 1.00 47.72 286 HIS A O 1
ATOM 2236 N N . ARG A 1 287 ? -15.102 8.551 4.221 1.00 46.03 287 ARG A N 1
ATOM 2237 C CA . ARG A 1 287 ? -13.927 8.076 3.435 1.00 46.03 287 ARG A CA 1
ATOM 2238 C C . ARG A 1 287 ? -12.574 8.668 3.873 1.00 46.03 287 ARG A C 1
ATOM 2240 O O . ARG A 1 287 ? -11.594 7.940 3.907 1.00 46.03 287 ARG A O 1
ATOM 2247 N N . GLU A 1 288 ? -12.490 9.938 4.261 1.00 46.00 288 GLU A N 1
ATOM 2248 C CA . GLU A 1 288 ? -11.178 10.616 4.393 1.00 46.00 288 GLU A CA 1
ATOM 2249 C C . GLU A 1 288 ? -10.453 10.402 5.724 1.00 46.00 288 GLU A C 1
ATOM 2251 O O . GLU A 1 288 ? -9.247 10.168 5.734 1.00 46.00 288 GLU A O 1
ATOM 2256 N N . GLU A 1 289 ? -11.166 10.440 6.855 1.00 46.91 289 GLU A N 1
ATOM 2257 C CA . GLU A 1 289 ? -10.525 10.360 8.179 1.00 46.91 289 GLU A CA 1
ATOM 2258 C C . GLU A 1 289 ? -9.889 8.972 8.422 1.00 46.91 289 GLU A C 1
ATOM 2260 O O . GLU A 1 289 ? -8.849 8.865 9.069 1.00 46.91 289 GLU A O 1
ATOM 2265 N N . SER A 1 290 ? -10.462 7.913 7.833 1.00 54.16 290 SER A N 1
ATOM 2266 C CA . SER A 1 290 ? -9.932 6.542 7.904 1.00 54.16 290 SER A CA 1
ATOM 2267 C C . SER A 1 290 ? -8.713 6.329 7.001 1.00 54.16 290 SER A C 1
ATOM 2269 O O . SER A 1 290 ? -7.768 5.646 7.395 1.00 54.16 290 SER A O 1
ATOM 2271 N N . GLU A 1 291 ? -8.713 6.898 5.792 1.00 62.47 291 GLU A N 1
ATOM 2272 C CA . GLU A 1 291 ? -7.595 6.768 4.851 1.00 62.47 291 GLU A CA 1
ATOM 2273 C C . GLU A 1 291 ? -6.371 7.554 5.341 1.00 62.47 291 GLU A C 1
ATOM 2275 O O . GLU A 1 291 ? -5.271 7.004 5.402 1.00 62.47 291 GLU A O 1
ATOM 2280 N N . LEU A 1 292 ? -6.555 8.800 5.792 1.00 69.56 292 LEU A N 1
ATOM 2281 C CA . LEU A 1 292 ? -5.467 9.630 6.323 1.00 69.56 292 LEU A CA 1
ATOM 2282 C C . LEU A 1 292 ? -4.825 9.012 7.571 1.00 69.56 292 LEU A C 1
ATOM 2284 O O . LEU A 1 292 ? -3.599 8.980 7.685 1.00 69.56 292 LEU A O 1
ATOM 2288 N N . GLN A 1 293 ? -5.634 8.448 8.471 1.00 65.38 293 GLN A N 1
ATOM 2289 C CA . GLN A 1 293 ? -5.138 7.766 9.666 1.00 65.38 293 GLN A CA 1
ATOM 2290 C C . GLN A 1 293 ? -4.365 6.478 9.331 1.00 65.38 293 GLN A C 1
ATOM 2292 O O . GLN A 1 293 ? -3.362 6.166 9.981 1.00 65.38 293 GLN A O 1
ATOM 2297 N N . ALA A 1 294 ? -4.770 5.747 8.289 1.00 65.81 294 ALA A N 1
ATOM 2298 C CA . ALA A 1 294 ? -4.009 4.601 7.795 1.00 65.81 294 ALA A CA 1
ATOM 2299 C C . ALA A 1 294 ? -2.643 5.024 7.220 1.00 65.81 294 ALA A C 1
ATOM 2301 O O . ALA A 1 294 ? -1.635 4.355 7.467 1.00 65.81 294 ALA A O 1
ATOM 2302 N N . LEU A 1 295 ? -2.582 6.147 6.496 1.00 80.12 295 LEU A N 1
ATOM 2303 C CA . LEU A 1 295 ? -1.326 6.694 5.969 1.00 80.12 295 LEU A CA 1
ATOM 2304 C C . LEU A 1 295 ? -0.390 7.163 7.086 1.00 80.12 295 LEU A C 1
ATOM 2306 O O . LEU A 1 295 ? 0.799 6.838 7.062 1.00 80.12 295 LEU A O 1
ATOM 2310 N N . GLU A 1 296 ? -0.925 7.856 8.092 1.00 79.44 296 GLU A N 1
ATOM 2311 C CA . GLU A 1 296 ? -0.174 8.267 9.281 1.00 79.44 296 GLU A CA 1
ATOM 2312 C C . GLU A 1 296 ? 0.416 7.054 10.015 1.00 79.44 296 GLU A C 1
ATOM 2314 O O . GLU A 1 296 ? 1.599 7.040 10.362 1.00 79.44 296 GLU A O 1
ATOM 2319 N N . THR A 1 297 ? -0.388 6.003 10.197 1.00 67.62 297 THR A N 1
ATOM 2320 C CA . THR A 1 297 ? 0.035 4.769 10.873 1.00 67.62 297 THR A CA 1
ATOM 2321 C C . THR A 1 297 ? 1.164 4.081 10.109 1.00 67.62 297 THR A C 1
ATOM 2323 O O . THR A 1 297 ? 2.204 3.777 10.695 1.00 67.62 297 THR A O 1
ATOM 2326 N N . ARG A 1 298 ? 1.024 3.919 8.786 1.00 77.44 298 ARG A N 1
ATOM 2327 C CA . ARG A 1 298 ? 2.084 3.357 7.931 1.00 77.44 298 ARG A CA 1
ATOM 2328 C C . ARG A 1 298 ? 3.370 4.177 8.011 1.00 77.44 298 ARG A C 1
ATOM 2330 O O . ARG A 1 298 ? 4.455 3.607 8.097 1.00 77.44 298 ARG A O 1
ATOM 2337 N N . LEU A 1 299 ? 3.280 5.507 8.025 1.00 80.88 299 LEU A N 1
ATOM 2338 C CA . LEU A 1 299 ? 4.457 6.360 8.191 1.00 80.88 299 LEU A CA 1
ATOM 2339 C C . LEU A 1 299 ? 5.106 6.172 9.572 1.00 80.88 299 LEU A C 1
ATOM 2341 O O . LEU A 1 299 ? 6.333 6.092 9.670 1.00 80.88 299 LEU A O 1
ATOM 2345 N N . ALA A 1 300 ? 4.308 6.080 10.636 1.00 70.44 300 ALA A N 1
ATOM 2346 C CA . ALA A 1 300 ? 4.802 5.829 11.988 1.00 70.44 300 ALA A CA 1
ATOM 2347 C C . ALA A 1 300 ? 5.543 4.485 12.094 1.00 70.44 300 ALA A C 1
ATOM 2349 O O . ALA A 1 300 ? 6.584 4.418 12.751 1.00 70.44 300 ALA A O 1
ATOM 2350 N N . GLU A 1 301 ? 5.079 3.443 11.396 1.00 69.06 301 GLU A N 1
ATOM 2351 C CA . GLU A 1 301 ? 5.780 2.156 11.306 1.00 69.06 301 GLU A CA 1
ATOM 2352 C C . GLU A 1 301 ? 7.178 2.310 10.697 1.00 69.06 301 GLU A C 1
ATOM 2354 O O . GLU A 1 301 ? 8.150 1.810 11.268 1.00 69.06 301 GLU A O 1
ATOM 2359 N N . PHE A 1 302 ? 7.311 3.054 9.593 1.00 77.62 302 PHE A N 1
ATOM 2360 C CA . PHE A 1 302 ? 8.615 3.324 8.976 1.00 77.62 302 PHE A CA 1
ATOM 2361 C C . PHE A 1 302 ? 9.529 4.175 9.859 1.00 77.62 302 PHE A C 1
ATOM 2363 O O . PHE A 1 302 ? 10.736 3.942 9.887 1.00 77.62 302 PHE A O 1
ATOM 2370 N N . LYS A 1 303 ? 8.974 5.125 10.620 1.00 75.69 303 LYS A N 1
ATOM 2371 C CA . LYS A 1 303 ? 9.738 5.908 11.607 1.00 75.69 303 LYS A CA 1
ATOM 2372 C C . LYS A 1 303 ? 10.242 5.051 12.766 1.00 75.69 303 LYS A C 1
ATOM 2374 O O . LYS A 1 303 ? 11.340 5.286 13.262 1.00 75.69 303 LYS A O 1
ATOM 2379 N N . ALA A 1 304 ? 9.445 4.076 13.201 1.00 62.03 304 ALA A N 1
ATOM 2380 C CA . ALA A 1 304 ? 9.794 3.175 14.294 1.00 62.03 304 ALA A CA 1
ATOM 2381 C C . ALA A 1 304 ? 10.876 2.152 13.907 1.00 62.03 304 ALA A C 1
ATOM 2383 O O . ALA A 1 304 ? 11.414 1.469 14.779 1.00 62.03 304 ALA A O 1
ATOM 2384 N N . ILE A 1 305 ? 11.165 1.975 12.617 1.00 65.88 305 ILE A N 1
ATOM 2385 C CA . ILE A 1 305 ? 12.232 1.093 12.133 1.00 65.88 305 ILE A CA 1
ATOM 2386 C C . ILE A 1 305 ? 13.554 1.872 12.149 1.00 65.88 305 ILE A C 1
ATOM 2388 O O . ILE A 1 305 ? 13.657 2.969 11.597 1.00 65.88 305 ILE A O 1
ATOM 2392 N N . SER A 1 306 ? 14.569 1.321 12.817 1.00 56.62 306 SER A N 1
ATOM 2393 C CA . SER A 1 306 ? 15.848 2.008 13.000 1.00 56.62 306 SER A CA 1
ATOM 2394 C C . SER A 1 306 ? 16.702 1.904 11.738 1.00 56.62 306 SER A C 1
ATOM 2396 O O . SER A 1 306 ? 16.734 0.867 11.081 1.00 56.62 306 SER A O 1
ATOM 2398 N N . ALA A 1 307 ? 17.493 2.940 11.443 1.00 56.22 307 ALA A N 1
ATOM 2399 C CA . ALA A 1 307 ? 18.515 2.881 10.392 1.00 56.22 307 ALA A CA 1
ATOM 2400 C C . ALA A 1 307 ? 19.580 1.791 10.656 1.00 56.22 307 ALA A C 1
ATOM 2402 O O . ALA A 1 307 ? 20.258 1.353 9.734 1.00 56.22 307 ALA A O 1
ATOM 2403 N N . SER A 1 308 ? 19.715 1.327 11.906 1.00 57.19 308 SER A N 1
ATOM 2404 C CA . SER A 1 308 ? 20.577 0.194 12.272 1.00 57.19 308 SER A CA 1
ATOM 2405 C C . SER A 1 308 ? 20.053 -1.168 11.806 1.00 57.19 308 SER A C 1
ATOM 2407 O O . SER A 1 308 ? 20.791 -2.142 11.892 1.00 57.19 308 SER A O 1
ATOM 2409 N N . ASP A 1 309 ? 18.804 -1.241 11.335 1.00 64.56 309 ASP A N 1
ATOM 2410 C CA . ASP A 1 309 ? 18.174 -2.463 10.816 1.00 64.56 309 ASP A CA 1
ATOM 2411 C C . ASP A 1 309 ? 18.448 -2.660 9.310 1.00 64.56 309 ASP A C 1
ATOM 2413 O O . ASP A 1 309 ? 17.728 -3.401 8.635 1.00 64.56 309 ASP A O 1
ATOM 2417 N N . ALA A 1 310 ? 19.419 -1.933 8.750 1.00 77.81 310 ALA A N 1
ATOM 2418 C CA . ALA A 1 310 ? 19.852 -2.091 7.369 1.00 77.81 310 ALA A CA 1
ATOM 2419 C C . ALA A 1 310 ? 20.833 -3.270 7.236 1.00 77.81 310 ALA A C 1
ATOM 2421 O O . ALA A 1 310 ? 21.767 -3.375 8.041 1.00 77.81 310 ALA A O 1
ATOM 2422 N N . PRO A 1 311 ? 20.662 -4.137 6.224 1.00 83.94 311 PRO A N 1
ATOM 2423 C CA . PRO A 1 311 ? 21.570 -5.249 6.002 1.00 83.94 311 PRO A CA 1
ATOM 2424 C C . PRO A 1 311 ? 22.955 -4.744 5.590 1.00 83.94 311 PRO A C 1
ATOM 2426 O O . PRO A 1 311 ? 23.099 -3.717 4.920 1.00 83.94 311 PRO A O 1
ATOM 2429 N N . LYS A 1 312 ? 23.987 -5.497 5.975 1.00 84.69 312 LYS A N 1
ATOM 2430 C CA . LYS A 1 312 ? 25.344 -5.306 5.450 1.00 84.69 312 LYS A CA 1
ATOM 2431 C C . LYS A 1 312 ? 25.441 -5.847 4.022 1.00 84.69 312 LYS A C 1
ATOM 2433 O O . LYS A 1 312 ? 24.600 -6.632 3.594 1.00 84.69 312 LYS A O 1
ATOM 2438 N N . VAL A 1 313 ? 26.495 -5.465 3.302 1.00 81.25 313 VAL A N 1
ATOM 2439 C CA . VAL A 1 313 ? 26.747 -5.943 1.929 1.00 81.25 313 VAL A CA 1
ATOM 2440 C C . VAL A 1 313 ? 26.903 -7.467 1.886 1.00 81.25 313 VAL A C 1
ATOM 2442 O O . VAL A 1 313 ? 26.508 -8.097 0.912 1.00 81.25 313 VAL A O 1
ATOM 2445 N N . GLU A 1 314 ? 27.418 -8.068 2.959 1.00 82.56 314 GLU A N 1
ATOM 2446 C CA . GLU A 1 314 ? 27.619 -9.513 3.096 1.00 82.56 314 GLU A CA 1
ATOM 2447 C C . GLU A 1 314 ? 26.391 -10.266 3.642 1.00 82.56 314 GLU A C 1
ATOM 2449 O O . GLU A 1 314 ? 26.486 -11.459 3.929 1.00 82.56 314 GLU A O 1
ATOM 2454 N N . ALA A 1 315 ? 25.258 -9.585 3.847 1.00 82.62 315 ALA A N 1
ATOM 2455 C CA . ALA A 1 315 ? 24.034 -10.215 4.332 1.00 82.62 315 ALA A CA 1
ATOM 2456 C C . ALA A 1 315 ? 23.469 -11.225 3.319 1.00 82.62 315 ALA A C 1
ATOM 2458 O O . ALA A 1 315 ? 23.736 -11.157 2.117 1.00 82.62 315 ALA A O 1
ATOM 2459 N N . ASP A 1 316 ? 22.648 -12.158 3.805 1.00 83.44 316 ASP A N 1
ATOM 2460 C CA . ASP A 1 316 ? 21.998 -13.134 2.933 1.00 83.44 316 ASP A CA 1
ATOM 2461 C C . ASP A 1 316 ? 21.034 -12.455 1.939 1.00 83.44 316 ASP A C 1
ATOM 2463 O O . ASP A 1 316 ? 20.402 -11.432 2.229 1.00 83.44 316 ASP A O 1
ATOM 2467 N N . LYS A 1 317 ? 20.867 -13.067 0.761 1.00 80.31 317 LYS A N 1
ATOM 2468 C CA . LYS A 1 317 ? 19.973 -12.585 -0.298 1.00 80.31 317 LYS A CA 1
ATOM 2469 C C . LYS A 1 317 ? 18.535 -12.425 0.191 1.00 80.31 317 LYS A C 1
ATOM 2471 O O . LYS A 1 317 ? 17.859 -11.506 -0.267 1.00 80.31 317 LYS A O 1
ATOM 2476 N N . ALA A 1 318 ? 18.061 -13.274 1.107 1.00 75.12 318 ALA A N 1
ATOM 2477 C CA . ALA A 1 318 ? 16.717 -13.148 1.667 1.00 75.12 318 ALA A CA 1
ATOM 2478 C C . ALA A 1 318 ? 16.561 -11.880 2.525 1.00 75.12 318 ALA A C 1
ATOM 2480 O O . ALA A 1 318 ? 15.531 -11.210 2.456 1.00 75.12 318 ALA A O 1
ATOM 2481 N N . GLU A 1 319 ? 17.594 -11.514 3.287 1.00 80.19 319 GLU A N 1
ATOM 2482 C CA . GLU A 1 319 ? 17.604 -10.309 4.120 1.00 80.19 319 GLU A CA 1
ATOM 2483 C C . GLU A 1 319 ? 17.632 -9.041 3.257 1.00 80.19 319 GLU A C 1
ATOM 2485 O O . GLU A 1 319 ? 16.819 -8.133 3.447 1.00 80.19 319 GLU A O 1
ATOM 2490 N N . ILE A 1 320 ? 18.499 -9.016 2.238 1.00 85.31 320 ILE A N 1
ATOM 2491 C CA . ILE A 1 320 ? 18.570 -7.922 1.259 1.00 85.31 320 ILE A CA 1
ATOM 2492 C C . ILE A 1 320 ? 17.246 -7.798 0.494 1.00 85.31 320 ILE A C 1
ATOM 2494 O O . ILE A 1 320 ? 16.742 -6.691 0.303 1.00 85.31 320 ILE A O 1
ATOM 2498 N N . ALA A 1 321 ? 16.635 -8.919 0.096 1.00 82.25 321 ALA A N 1
ATOM 2499 C CA . ALA A 1 321 ? 15.329 -8.910 -0.550 1.00 82.25 321 ALA A CA 1
ATOM 2500 C C . ALA A 1 321 ? 14.250 -8.325 0.371 1.00 82.25 321 ALA A C 1
ATOM 2502 O O . ALA A 1 321 ? 13.537 -7.417 -0.047 1.00 82.25 321 ALA A O 1
ATOM 2503 N N . ALA A 1 322 ? 14.156 -8.759 1.631 1.00 78.81 322 ALA A N 1
ATOM 2504 C CA . ALA A 1 322 ? 13.195 -8.200 2.584 1.00 78.81 322 ALA A CA 1
ATOM 2505 C C . ALA A 1 322 ? 13.381 -6.682 2.776 1.00 78.81 322 ALA A C 1
ATOM 2507 O O . ALA A 1 322 ? 12.401 -5.934 2.849 1.00 78.81 322 ALA A O 1
ATOM 2508 N N . TYR A 1 323 ? 14.632 -6.215 2.794 1.00 86.25 323 TYR A N 1
ATOM 2509 C CA . TYR A 1 323 ? 14.958 -4.793 2.857 1.00 86.25 323 TYR A CA 1
ATOM 2510 C C . TYR A 1 323 ? 14.507 -4.028 1.601 1.00 86.25 323 TYR A C 1
ATOM 2512 O O . TYR A 1 323 ? 13.865 -2.984 1.727 1.00 86.25 323 TYR A O 1
ATOM 2520 N N . ILE A 1 324 ? 14.752 -4.558 0.396 1.00 87.81 324 ILE A N 1
ATOM 2521 C CA . ILE A 1 324 ? 14.256 -3.973 -0.864 1.00 87.81 324 ILE A CA 1
ATOM 2522 C C . ILE A 1 324 ? 12.729 -3.873 -0.844 1.00 87.81 324 ILE A C 1
ATOM 2524 O O . ILE A 1 324 ? 12.179 -2.808 -1.112 1.00 87.81 324 ILE A O 1
ATOM 2528 N N . TRP A 1 325 ? 12.040 -4.951 -0.459 1.00 85.25 325 TRP A N 1
ATOM 2529 C CA . TRP A 1 325 ? 10.578 -4.976 -0.371 1.00 85.25 325 TRP A CA 1
ATOM 2530 C C . TRP A 1 325 ? 10.047 -3.889 0.563 1.00 85.25 325 TRP A C 1
ATOM 2532 O O . TRP A 1 325 ? 9.084 -3.199 0.223 1.00 85.25 325 TRP A O 1
ATOM 2542 N N . ARG A 1 326 ? 10.703 -3.692 1.712 1.00 86.62 326 ARG A N 1
ATOM 2543 C CA . ARG A 1 326 ? 10.389 -2.622 2.664 1.00 86.62 326 ARG A CA 1
ATOM 2544 C C . ARG A 1 326 ? 10.582 -1.232 2.055 1.00 86.62 326 ARG A C 1
ATOM 2546 O O . ARG A 1 326 ? 9.703 -0.389 2.216 1.00 86.62 326 ARG A O 1
ATOM 2553 N N . CYS A 1 327 ? 11.690 -0.996 1.354 1.00 91.06 327 CYS A N 1
ATOM 2554 C CA . CYS A 1 327 ? 11.949 0.284 0.688 1.00 91.06 327 CYS A CA 1
ATOM 2555 C C . CYS A 1 327 ? 10.878 0.585 -0.368 1.00 91.06 327 CYS A C 1
ATOM 2557 O O . CYS A 1 327 ? 10.320 1.680 -0.385 1.00 91.06 327 CYS A O 1
ATOM 2559 N N . THR A 1 328 ? 10.500 -0.409 -1.176 1.00 91.31 328 THR A N 1
ATOM 2560 C CA . THR A 1 328 ? 9.423 -0.256 -2.161 1.00 91.31 328 THR A CA 1
ATOM 2561 C C . THR A 1 328 ? 8.066 0.005 -1.497 1.00 91.31 328 THR A C 1
ATOM 2563 O O . THR A 1 328 ? 7.293 0.812 -2.002 1.00 91.31 328 THR A O 1
ATOM 2566 N N . LYS A 1 329 ? 7.766 -0.581 -0.325 1.00 88.25 329 LYS A N 1
ATOM 2567 C CA . LYS A 1 329 ? 6.546 -0.224 0.431 1.00 88.25 329 LYS A CA 1
ATOM 2568 C C . LYS A 1 329 ? 6.531 1.233 0.894 1.00 88.25 329 LYS A C 1
ATOM 2570 O O . LYS A 1 329 ? 5.459 1.838 0.916 1.00 88.25 329 LYS A O 1
ATOM 2575 N N . LEU A 1 330 ? 7.682 1.780 1.289 1.00 92.75 330 LEU A N 1
ATOM 2576 C CA . LEU A 1 330 ? 7.799 3.193 1.660 1.00 92.75 330 LEU A CA 1
ATOM 2577 C C . LEU A 1 330 ? 7.583 4.096 0.444 1.00 92.75 330 LEU A C 1
ATOM 2579 O O . LEU A 1 330 ? 6.887 5.102 0.535 1.00 92.75 330 LEU A O 1
ATOM 2583 N N . GLU A 1 331 ? 8.129 3.713 -0.704 1.00 95.50 331 GLU A N 1
ATOM 2584 C CA . GLU A 1 331 ? 7.888 4.412 -1.962 1.00 95.50 331 GLU A CA 1
ATOM 2585 C C . GLU A 1 331 ? 6.403 4.391 -2.360 1.00 95.50 331 GLU A C 1
ATOM 2587 O O . GLU A 1 331 ? 5.844 5.436 -2.680 1.00 95.50 331 GLU A O 1
ATOM 2592 N N . ILE A 1 332 ? 5.722 3.249 -2.230 1.00 92.62 332 ILE A N 1
ATOM 2593 C CA . ILE A 1 332 ? 4.269 3.153 -2.449 1.00 92.62 332 ILE A CA 1
ATOM 2594 C C . ILE A 1 332 ? 3.493 4.017 -1.437 1.00 92.62 332 ILE A C 1
ATOM 2596 O O . ILE A 1 332 ? 2.506 4.648 -1.799 1.00 92.62 332 ILE A O 1
ATOM 2600 N N . LEU A 1 333 ? 3.936 4.115 -0.177 1.00 91.94 333 LEU A N 1
ATOM 2601 C CA . LEU A 1 333 ? 3.337 5.049 0.787 1.00 91.94 333 LEU A CA 1
ATOM 2602 C C . LEU A 1 333 ? 3.483 6.510 0.332 1.00 91.94 333 LEU A C 1
ATOM 2604 O O . LEU A 1 333 ? 2.548 7.290 0.486 1.00 91.94 333 LEU A O 1
ATOM 2608 N N . ILE A 1 334 ? 4.622 6.886 -0.252 1.00 97.44 334 ILE A N 1
ATOM 2609 C CA . ILE A 1 334 ? 4.811 8.224 -0.832 1.00 97.44 334 ILE A CA 1
ATOM 2610 C C . ILE A 1 334 ? 3.822 8.455 -1.977 1.00 97.44 334 ILE A C 1
ATOM 2612 O O . ILE A 1 334 ? 3.238 9.535 -2.052 1.00 97.44 334 ILE A O 1
ATOM 2616 N N . TRP A 1 335 ? 3.570 7.449 -2.821 1.00 95.75 335 TRP A N 1
ATOM 2617 C CA . TRP A 1 335 ? 2.538 7.542 -3.860 1.00 95.75 335 TRP A CA 1
ATOM 2618 C C . TRP A 1 335 ? 1.174 7.858 -3.254 1.00 95.75 335 TRP A C 1
ATOM 2620 O O . TRP A 1 335 ? 0.479 8.758 -3.719 1.00 95.75 335 TRP A O 1
ATOM 2630 N N . ASP A 1 336 ? 0.825 7.161 -2.176 1.00 92.00 336 ASP A N 1
ATOM 2631 C CA . ASP A 1 336 ? -0.457 7.321 -1.491 1.00 92.00 336 ASP A CA 1
ATOM 2632 C C . ASP A 1 336 ? -0.619 8.699 -0.868 1.00 92.00 336 ASP A C 1
ATOM 2634 O O . ASP A 1 336 ? -1.687 9.298 -0.982 1.00 92.00 336 ASP A O 1
ATOM 2638 N N . LEU A 1 337 ? 0.451 9.210 -0.258 1.00 94.50 337 LEU A N 1
ATOM 2639 C CA . LEU A 1 337 ? 0.502 10.554 0.306 1.00 94.50 337 LEU A CA 1
ATOM 2640 C C . LEU A 1 337 ? 0.355 11.621 -0.784 1.00 94.50 337 LEU A C 1
ATOM 2642 O O . LEU A 1 337 ? -0.416 12.558 -0.603 1.00 94.50 337 LEU A O 1
ATOM 2646 N N . ILE A 1 338 ? 1.037 11.475 -1.926 1.00 96.12 338 ILE A N 1
ATOM 2647 C CA . ILE A 1 338 ? 0.926 12.420 -3.050 1.00 96.12 338 ILE A CA 1
ATOM 2648 C C . ILE A 1 338 ? -0.490 12.396 -3.641 1.00 96.12 338 ILE A C 1
ATOM 2650 O O . ILE A 1 338 ? -1.051 13.452 -3.932 1.00 96.12 338 ILE A O 1
ATOM 2654 N N . LEU A 1 339 ? -1.110 11.219 -3.769 1.00 90.75 339 LEU A N 1
ATOM 2655 C CA . LEU A 1 339 ? -2.475 11.093 -4.289 1.00 90.75 339 LEU A CA 1
ATOM 2656 C C . LEU A 1 339 ? -3.520 11.829 -3.433 1.00 90.75 339 LEU A C 1
ATOM 2658 O O . LEU A 1 339 ? -4.529 12.268 -3.983 1.00 90.75 339 LEU A O 1
ATOM 2662 N N . GLN A 1 340 ? -3.269 12.056 -2.138 1.00 88.00 340 GLN A N 1
ATOM 2663 C CA . GLN A 1 340 ? -4.169 12.857 -1.292 1.00 88.00 340 GLN A CA 1
ATOM 2664 C C . GLN A 1 340 ? -4.278 14.323 -1.748 1.00 88.00 340 GLN A C 1
ATOM 2666 O O . GLN A 1 340 ? -5.283 14.985 -1.494 1.00 88.00 340 GLN A O 1
ATOM 2671 N N . PHE A 1 341 ? -3.292 14.833 -2.490 1.00 90.50 341 PHE A N 1
ATOM 2672 C CA . PHE A 1 341 ? -3.316 16.190 -3.040 1.00 90.50 341 PHE A CA 1
ATOM 2673 C C . PHE A 1 341 ? -4.141 16.309 -4.336 1.00 90.50 341 PHE A C 1
ATOM 2675 O O . PHE A 1 341 ? -4.388 17.430 -4.791 1.00 90.50 341 PHE A O 1
ATOM 2682 N N . ALA A 1 342 ? -4.606 15.195 -4.922 1.00 86.81 342 ALA A N 1
ATOM 2683 C CA . ALA A 1 342 ? -5.250 15.163 -6.243 1.00 86.81 342 ALA A CA 1
ATOM 2684 C C . ALA A 1 342 ? -6.527 15.995 -6.359 1.00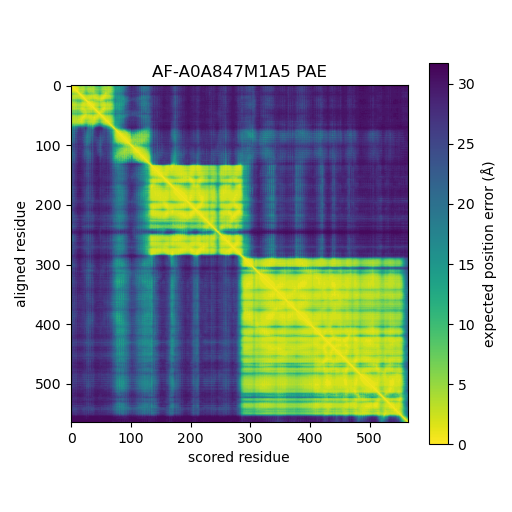 86.81 342 ALA A C 1
ATOM 2686 O O . ALA A 1 342 ? -6.880 16.435 -7.449 1.00 86.81 342 ALA A O 1
ATOM 2687 N N . ARG A 1 343 ? -7.218 16.251 -5.244 1.00 82.44 343 ARG A N 1
ATOM 2688 C CA . ARG A 1 343 ? -8.461 17.035 -5.251 1.00 82.44 343 ARG A CA 1
ATOM 2689 C C . ARG A 1 343 ? -8.266 18.490 -5.655 1.00 82.44 343 ARG A C 1
ATOM 2691 O O . ARG A 1 343 ? -9.199 19.105 -6.158 1.00 82.44 343 ARG A O 1
ATOM 2698 N N . LYS A 1 344 ? -7.092 19.059 -5.372 1.00 87.19 344 LYS A N 1
ATOM 2699 C CA . LYS A 1 344 ? -6.833 20.501 -5.518 1.00 87.19 344 LYS A CA 1
ATOM 2700 C C . LYS A 1 344 ? -5.580 20.821 -6.323 1.00 87.19 344 LYS A C 1
ATOM 2702 O O . LYS A 1 344 ? -5.275 21.998 -6.500 1.00 87.19 344 LYS A O 1
ATOM 2707 N N . ASN A 1 345 ? -4.850 19.803 -6.777 1.00 92.12 345 ASN A N 1
ATOM 2708 C CA . ASN A 1 345 ? -3.561 19.965 -7.439 1.00 92.12 345 ASN A CA 1
ATOM 2709 C C . ASN A 1 345 ? -3.381 18.924 -8.538 1.00 92.12 345 ASN A C 1
ATOM 2711 O O . ASN A 1 345 ? -3.921 17.819 -8.470 1.00 92.12 345 ASN A O 1
ATOM 2715 N N . ASN A 1 346 ? -2.520 19.252 -9.496 1.00 91.25 346 ASN A N 1
ATOM 2716 C CA . ASN A 1 346 ? -1.960 18.273 -10.407 1.00 91.25 346 ASN A CA 1
ATOM 2717 C C . ASN A 1 346 ? -0.888 17.447 -9.678 1.00 91.25 346 ASN A C 1
ATOM 2719 O O . ASN A 1 346 ? 0.218 17.920 -9.417 1.00 91.25 346 ASN A O 1
ATOM 2723 N N . VAL A 1 347 ? -1.210 16.196 -9.348 1.00 93.31 347 VAL A N 1
ATOM 2724 C CA . VAL A 1 347 ? -0.295 15.302 -8.615 1.00 93.31 347 VAL A CA 1
ATOM 2725 C C . VAL A 1 347 ? 0.991 14.982 -9.369 1.00 93.31 347 VAL A C 1
ATOM 2727 O O . VAL A 1 347 ? 1.981 14.638 -8.725 1.00 93.31 347 VAL A O 1
ATOM 2730 N N . ARG A 1 348 ? 1.015 15.129 -10.701 1.00 93.75 348 ARG A N 1
ATOM 2731 C CA . ARG A 1 348 ? 2.230 14.898 -11.494 1.00 93.75 348 ARG A CA 1
ATOM 2732 C C . ARG A 1 348 ? 3.311 15.931 -11.209 1.00 93.75 348 ARG A C 1
ATOM 2734 O O . ARG A 1 348 ? 4.484 15.580 -11.175 1.00 93.75 348 ARG A O 1
ATOM 2741 N N . ASP A 1 349 ? 2.937 17.177 -10.931 1.00 95.69 349 ASP A N 1
ATOM 2742 C CA . ASP A 1 349 ? 3.906 18.235 -10.618 1.00 95.69 349 ASP A CA 1
ATOM 2743 C C . ASP A 1 349 ? 4.552 17.991 -9.247 1.00 95.69 349 ASP A C 1
ATOM 2745 O O . ASP A 1 349 ? 5.774 18.066 -9.098 1.00 95.69 349 ASP A O 1
ATOM 2749 N N . ILE A 1 350 ? 3.744 17.550 -8.276 1.00 96.50 350 ILE A N 1
ATOM 2750 C CA . ILE A 1 350 ? 4.225 17.108 -6.959 1.00 96.50 350 ILE A CA 1
ATOM 2751 C C . ILE A 1 350 ? 5.169 15.911 -7.118 1.00 96.50 350 ILE A C 1
ATOM 2753 O O . ILE A 1 350 ? 6.249 15.886 -6.527 1.00 96.50 350 ILE A O 1
ATOM 2757 N N . TYR A 1 351 ? 4.789 14.926 -7.937 1.00 97.62 351 TYR A N 1
ATOM 2758 C CA . TYR A 1 351 ? 5.599 13.734 -8.166 1.00 97.62 351 TYR A CA 1
ATOM 2759 C C . TYR A 1 351 ? 6.924 14.047 -8.880 1.00 97.62 351 TYR A C 1
ATOM 2761 O O . TYR A 1 351 ? 7.956 13.494 -8.507 1.00 97.62 351 TYR A O 1
ATOM 2769 N N . ARG A 1 352 ? 6.947 14.980 -9.841 1.00 96.62 352 ARG A N 1
ATOM 2770 C CA . ARG A 1 352 ? 8.183 15.460 -10.492 1.00 96.62 352 ARG A CA 1
ATOM 2771 C C . ARG A 1 352 ? 9.116 16.183 -9.522 1.00 96.62 352 ARG A C 1
ATOM 2773 O O . ARG A 1 352 ? 10.327 15.951 -9.559 1.00 96.62 352 ARG A O 1
ATOM 2780 N N . SER A 1 353 ? 8.572 17.018 -8.633 1.00 96.62 353 SER A N 1
ATOM 2781 C CA . SER A 1 353 ? 9.358 17.646 -7.561 1.00 96.62 353 SER A CA 1
ATOM 2782 C C . SER A 1 353 ? 9.912 16.579 -6.597 1.00 96.62 353 SER A C 1
ATOM 2784 O O . SER A 1 353 ? 11.102 16.587 -6.273 1.00 96.62 353 SER A O 1
ATOM 2786 N N . PHE A 1 354 ? 9.115 15.556 -6.255 1.00 97.19 354 PHE A N 1
ATOM 2787 C CA . PHE A 1 354 ? 9.581 14.387 -5.498 1.00 97.19 354 PHE A CA 1
ATOM 2788 C C . PHE A 1 354 ? 10.715 13.629 -6.209 1.00 97.19 354 PHE A C 1
ATOM 2790 O O . PHE A 1 354 ? 11.739 13.368 -5.577 1.00 97.19 354 PHE A O 1
ATOM 2797 N N . LEU A 1 355 ? 10.579 13.297 -7.499 1.00 96.31 355 LEU A N 1
ATOM 2798 C CA . LEU A 1 355 ? 11.623 12.617 -8.278 1.00 96.31 355 LEU A CA 1
ATOM 2799 C C . LEU A 1 355 ? 12.919 13.434 -8.304 1.00 96.31 355 LEU A C 1
ATOM 2801 O O . LEU A 1 355 ? 13.997 12.898 -8.043 1.00 96.31 355 LEU A O 1
ATOM 2805 N N . SER A 1 356 ? 12.803 14.743 -8.535 1.00 95.62 356 SER A N 1
ATOM 2806 C CA . SER A 1 356 ? 13.933 15.674 -8.513 1.00 95.62 356 SER A CA 1
ATOM 2807 C C . SER A 1 356 ? 14.619 15.693 -7.148 1.00 95.62 356 SER A C 1
ATOM 2809 O O . SER A 1 356 ? 15.847 15.706 -7.071 1.00 95.62 356 SER A O 1
ATOM 2811 N N . CYS A 1 357 ? 13.851 15.637 -6.057 1.00 95.94 357 CYS A N 1
ATOM 2812 C CA . CYS A 1 357 ? 14.398 15.552 -4.706 1.00 95.94 357 CYS A CA 1
ATOM 2813 C C . CYS A 1 357 ? 15.075 14.200 -4.454 1.00 95.94 357 CYS A C 1
ATOM 2815 O O . CYS A 1 357 ? 16.197 14.151 -3.939 1.00 95.94 357 CYS A O 1
ATOM 2817 N N . ARG A 1 358 ? 14.430 13.090 -4.833 1.00 94.88 358 ARG A N 1
ATOM 2818 C CA . ARG A 1 358 ? 14.943 11.724 -4.658 1.00 94.88 358 ARG A CA 1
ATOM 2819 C C . ARG A 1 358 ? 16.305 11.561 -5.326 1.00 94.88 358 ARG A C 1
ATOM 2821 O O . ARG A 1 358 ? 17.249 11.153 -4.653 1.00 94.88 358 ARG A O 1
ATOM 2828 N N . HIS A 1 359 ? 16.416 11.994 -6.581 1.00 91.75 359 HIS A N 1
ATOM 2829 C CA . HIS A 1 359 ? 17.627 11.928 -7.404 1.00 91.75 359 HIS A CA 1
ATOM 2830 C C . HIS A 1 359 ? 18.575 13.132 -7.245 1.00 91.75 359 HIS A C 1
ATOM 2832 O O . HIS A 1 359 ? 19.426 13.356 -8.100 1.00 91.75 359 HIS A O 1
ATOM 2838 N N . GLU A 1 360 ? 18.446 13.902 -6.158 1.00 88.44 360 GLU A N 1
ATOM 2839 C CA . GLU A 1 360 ? 19.391 14.966 -5.766 1.00 88.44 360 GLU A CA 1
ATOM 2840 C C . GLU A 1 360 ? 19.518 16.136 -6.757 1.00 88.44 360 GLU A C 1
ATOM 2842 O O . GLU A 1 360 ? 20.447 16.932 -6.668 1.00 88.44 360 GLU A O 1
ATOM 2847 N N . SER A 1 361 ? 18.551 16.298 -7.664 1.00 89.06 361 SER A N 1
ATOM 2848 C CA . SER A 1 361 ? 18.448 17.487 -8.522 1.00 89.06 361 SER A CA 1
ATOM 2849 C C . SER A 1 361 ? 18.004 18.723 -7.729 1.00 89.06 361 SER A C 1
ATOM 2851 O O . SER A 1 361 ? 18.404 19.837 -8.053 1.00 89.06 361 SER A O 1
ATOM 2853 N N . ILE A 1 362 ? 17.213 18.524 -6.667 1.00 92.81 362 ILE A N 1
ATOM 2854 C CA . ILE A 1 362 ? 16.872 19.552 -5.673 1.00 92.81 362 ILE A CA 1
ATOM 2855 C C . ILE A 1 362 ? 17.125 19.038 -4.251 1.00 92.81 362 ILE A C 1
ATOM 2857 O O . ILE A 1 362 ? 17.119 17.833 -3.986 1.00 92.81 362 ILE A O 1
ATOM 2861 N N . SER A 1 363 ? 17.333 19.960 -3.308 1.00 94.75 363 SER A N 1
ATOM 2862 C CA . SER A 1 363 ? 17.527 19.617 -1.896 1.00 94.75 363 SER A CA 1
ATOM 2863 C C . SER A 1 363 ? 16.203 19.271 -1.204 1.00 94.75 363 SER A C 1
ATOM 2865 O O . SER A 1 363 ? 15.125 19.668 -1.644 1.00 94.75 363 SER A O 1
ATOM 2867 N N . LEU A 1 364 ? 16.272 18.578 -0.062 1.00 93.06 364 LEU A N 1
ATOM 2868 C CA . LEU A 1 364 ? 15.091 18.325 0.776 1.00 93.06 364 LEU A CA 1
ATOM 2869 C C . LEU A 1 364 ? 14.460 19.633 1.300 1.00 93.06 364 LEU A C 1
ATOM 2871 O O . LEU A 1 364 ? 13.256 19.686 1.527 1.00 93.06 364 LEU A O 1
ATOM 2875 N N . ALA A 1 365 ? 15.265 20.687 1.482 1.00 93.31 365 ALA A N 1
ATOM 2876 C CA . ALA A 1 365 ? 14.780 22.009 1.878 1.00 93.31 365 ALA A CA 1
ATOM 2877 C C . ALA A 1 365 ? 13.991 22.683 0.745 1.00 93.31 365 ALA A C 1
ATOM 2879 O O . ALA A 1 365 ? 12.890 23.159 0.987 1.00 93.31 365 ALA A O 1
ATOM 2880 N N . SER A 1 366 ? 14.500 22.628 -0.489 1.00 94.38 366 SER A N 1
ATOM 2881 C CA . SER A 1 366 ? 13.786 23.130 -1.671 1.00 94.38 366 SER A CA 1
ATOM 2882 C C . SER A 1 366 ? 12.494 22.349 -1.919 1.00 94.38 366 SER A C 1
ATOM 2884 O O . SER A 1 366 ? 11.458 22.956 -2.147 1.00 94.38 366 SER A O 1
ATOM 2886 N N . PHE A 1 367 ? 12.506 21.022 -1.756 1.00 95.50 367 PHE A N 1
ATOM 2887 C CA . PHE A 1 367 ? 11.280 20.220 -1.829 1.00 95.50 367 PHE A CA 1
ATOM 2888 C C . PHE A 1 367 ? 10.253 20.627 -0.761 1.00 95.50 367 PHE A C 1
ATOM 2890 O O . PHE A 1 367 ? 9.059 20.692 -1.034 1.00 95.50 367 PHE A O 1
ATOM 2897 N N . ARG A 1 368 ? 10.698 20.934 0.466 1.00 95.38 368 ARG A N 1
ATOM 2898 C CA . ARG A 1 368 ? 9.813 21.447 1.521 1.00 95.38 368 ARG A CA 1
ATOM 2899 C C . ARG A 1 368 ? 9.178 22.783 1.131 1.00 95.38 368 ARG A C 1
ATOM 2901 O O . ARG A 1 368 ? 7.997 22.965 1.397 1.00 95.38 368 ARG A O 1
ATOM 2908 N N . GLU A 1 369 ? 9.950 23.694 0.546 1.00 94.12 369 GLU A N 1
ATOM 2909 C CA . GLU A 1 369 ? 9.440 24.982 0.063 1.00 94.12 369 GLU A CA 1
ATOM 2910 C C . GLU A 1 369 ? 8.420 24.785 -1.065 1.00 94.12 369 GLU A C 1
ATOM 2912 O O . GLU A 1 369 ? 7.332 25.357 -1.005 1.00 94.12 369 GLU A O 1
ATOM 2917 N N . ASP A 1 370 ? 8.705 23.897 -2.023 1.00 93.44 370 ASP A N 1
ATOM 2918 C CA . ASP A 1 370 ? 7.768 23.528 -3.089 1.00 93.44 370 ASP A CA 1
ATOM 2919 C C . ASP A 1 370 ? 6.438 23.007 -2.524 1.00 93.44 370 ASP A C 1
ATOM 2921 O O . ASP A 1 370 ? 5.370 23.346 -3.038 1.00 93.44 370 ASP A O 1
ATOM 2925 N N . LEU A 1 371 ? 6.480 22.211 -1.446 1.00 92.94 371 LEU A N 1
ATOM 2926 C CA . LEU A 1 371 ? 5.281 21.635 -0.833 1.00 92.94 371 LEU A CA 1
ATOM 2927 C C . LEU A 1 371 ? 4.295 22.678 -0.291 1.00 92.94 371 LEU A C 1
ATOM 2929 O O . LEU A 1 371 ? 3.089 22.412 -0.259 1.00 92.94 371 LEU A O 1
ATOM 2933 N N . GLU A 1 372 ? 4.773 23.859 0.107 1.00 93.31 372 GLU A N 1
ATOM 2934 C CA . GLU A 1 372 ? 3.906 24.939 0.589 1.00 93.31 372 GLU A CA 1
ATOM 2935 C C . GLU A 1 372 ? 3.045 25.546 -0.527 1.00 93.31 372 GLU A C 1
ATOM 2937 O O . GLU A 1 372 ? 1.965 26.073 -0.252 1.00 93.31 372 GLU A O 1
ATOM 2942 N N . ASN A 1 373 ? 3.458 25.400 -1.791 1.00 93.12 373 ASN A N 1
ATOM 2943 C CA . ASN A 1 373 ? 2.706 25.900 -2.943 1.00 93.12 373 ASN A CA 1
ATOM 2944 C C . ASN A 1 373 ? 1.477 25.035 -3.283 1.00 93.12 373 ASN A C 1
ATOM 2946 O O . ASN A 1 373 ? 0.568 25.505 -3.973 1.00 93.12 373 ASN A O 1
ATOM 2950 N N . TYR A 1 374 ? 1.403 23.791 -2.792 1.00 92.94 374 TYR A N 1
ATOM 2951 C CA . TYR A 1 374 ? 0.284 22.884 -3.073 1.00 92.94 374 TYR A CA 1
ATOM 2952 C C . TYR A 1 374 ? -0.841 23.011 -2.038 1.00 92.94 374 TYR A C 1
ATOM 2954 O O . TYR A 1 374 ? -0.621 23.007 -0.823 1.00 92.94 374 TYR A O 1
ATOM 2962 N N . LYS A 1 375 ? -2.088 23.084 -2.515 1.00 90.25 375 LYS A N 1
ATOM 2963 C CA . LYS A 1 375 ? -3.296 23.258 -1.689 1.00 90.25 375 LYS A CA 1
ATOM 2964 C C . LYS A 1 375 ? -3.721 21.934 -1.045 1.00 90.25 375 LYS A C 1
ATOM 2966 O O . LYS A 1 375 ? -3.816 20.927 -1.731 1.00 90.25 375 LYS A O 1
ATOM 2971 N N . THR A 1 376 ? -4.061 21.920 0.240 1.00 87.75 376 THR A N 1
ATOM 2972 C CA . THR A 1 376 ? -4.560 20.714 0.931 1.00 87.75 376 THR A CA 1
ATOM 2973 C C . THR A 1 376 ? -5.547 21.092 2.036 1.00 87.75 376 THR A C 1
ATOM 2975 O O . THR A 1 376 ? -5.432 22.176 2.604 1.00 87.75 376 THR A O 1
ATOM 2978 N N . ASP A 1 377 ? -6.522 20.221 2.313 1.00 78.44 377 ASP A N 1
ATOM 2979 C CA . ASP A 1 377 ? -7.425 20.324 3.475 1.00 78.44 377 ASP A CA 1
ATOM 2980 C C . ASP A 1 377 ? -6.785 19.785 4.764 1.00 78.44 377 ASP A C 1
ATOM 2982 O O . ASP A 1 377 ? -7.255 20.070 5.862 1.00 78.44 377 ASP A O 1
ATOM 2986 N N . THR A 1 378 ? -5.685 19.042 4.630 1.00 79.44 378 THR A N 1
ATOM 2987 C CA . THR A 1 378 ? -4.940 18.417 5.727 1.00 79.44 378 THR A CA 1
ATOM 2988 C C . THR A 1 378 ? -3.486 18.894 5.662 1.00 79.44 378 THR A C 1
ATOM 2990 O O . THR A 1 378 ? -2.693 18.338 4.890 1.00 79.44 378 THR A O 1
ATOM 2993 N N . PRO A 1 379 ? -3.117 19.961 6.395 1.00 79.81 379 PRO A N 1
ATOM 2994 C CA . PRO A 1 379 ? -1.762 20.521 6.382 1.00 79.81 379 PRO A CA 1
ATOM 2995 C C . PRO A 1 379 ? -0.670 19.517 6.782 1.00 79.81 379 PRO A C 1
ATOM 2997 O O . PRO A 1 379 ? 0.458 19.592 6.290 1.00 79.81 379 PRO A O 1
ATOM 3000 N N . GLU A 1 380 ? -1.007 18.541 7.625 1.00 82.94 380 GLU A N 1
ATOM 3001 C CA . GLU A 1 380 ? -0.113 17.492 8.119 1.00 82.94 380 GLU A CA 1
ATOM 3002 C C . GLU A 1 380 ? 0.469 16.637 6.984 1.00 82.94 380 GLU A C 1
ATOM 3004 O O . GLU A 1 380 ? 1.608 16.176 7.087 1.00 82.94 380 GLU A O 1
ATOM 3009 N N . LEU A 1 381 ? -0.251 16.496 5.861 1.00 88.00 381 LEU A N 1
ATOM 3010 C CA . LEU A 1 381 ? 0.205 15.738 4.692 1.00 88.00 381 LEU A CA 1
ATOM 3011 C C . LEU A 1 381 ? 1.548 16.235 4.150 1.00 88.00 381 LEU A C 1
ATOM 3013 O O . LEU A 1 381 ? 2.358 15.422 3.703 1.00 88.00 381 LEU A O 1
ATOM 3017 N N . ARG A 1 382 ? 1.820 17.547 4.212 1.00 91.56 382 ARG A N 1
ATOM 3018 C CA . ARG A 1 382 ? 3.109 18.106 3.766 1.00 91.56 382 ARG A CA 1
ATOM 3019 C C . ARG A 1 382 ? 4.258 17.584 4.622 1.00 91.56 382 ARG A C 1
ATOM 3021 O O . ARG A 1 382 ? 5.286 17.167 4.093 1.00 91.56 382 ARG A O 1
ATOM 3028 N N . LEU A 1 383 ? 4.067 17.569 5.942 1.00 88.19 383 LEU A N 1
ATOM 3029 C CA . LEU A 1 383 ? 5.053 17.051 6.889 1.00 88.19 383 LEU A CA 1
ATOM 3030 C C . LEU A 1 383 ? 5.245 15.547 6.705 1.00 88.19 383 LEU A C 1
ATOM 3032 O O . LEU A 1 383 ? 6.383 15.089 6.624 1.00 88.19 383 LEU A O 1
ATOM 3036 N N . TRP A 1 384 ? 4.155 14.790 6.576 1.00 91.88 384 TRP A N 1
ATOM 3037 C CA . TRP A 1 384 ? 4.214 13.343 6.378 1.00 91.88 384 TRP A CA 1
ATOM 3038 C C . TRP A 1 384 ? 4.948 12.968 5.090 1.00 91.88 384 TRP A C 1
ATOM 3040 O O . TRP A 1 384 ? 5.826 12.104 5.114 1.00 91.88 384 TRP A O 1
ATOM 3050 N N . LEU A 1 385 ? 4.642 13.650 3.983 1.00 96.06 385 LEU A N 1
ATOM 3051 C CA . LEU A 1 385 ? 5.316 13.452 2.704 1.00 96.06 385 LEU A CA 1
ATOM 3052 C C . LEU A 1 385 ? 6.807 13.796 2.803 1.00 96.06 385 LEU A C 1
ATOM 3054 O O . LEU A 1 385 ? 7.648 12.991 2.408 1.00 96.06 385 LEU A O 1
ATOM 3058 N N . LEU A 1 386 ? 7.153 14.940 3.400 1.00 94.56 386 LEU A N 1
ATOM 3059 C CA . LEU A 1 386 ? 8.545 15.342 3.610 1.00 94.56 386 LEU A CA 1
ATOM 3060 C C . LEU A 1 386 ? 9.328 14.311 4.437 1.00 94.56 386 LEU A C 1
ATOM 3062 O O . LEU A 1 386 ? 10.469 13.970 4.114 1.00 94.56 386 LEU A O 1
ATOM 3066 N N . GLU A 1 387 ? 8.727 13.798 5.509 1.00 91.25 387 GLU A N 1
ATOM 3067 C CA . GLU A 1 387 ? 9.348 12.792 6.365 1.00 91.25 387 GLU A CA 1
ATOM 3068 C C . GLU A 1 387 ? 9.516 11.450 5.656 1.00 91.25 387 GLU A C 1
ATOM 3070 O O . GLU A 1 387 ? 10.582 10.845 5.777 1.00 91.25 387 GLU A O 1
ATOM 3075 N N . ALA A 1 388 ? 8.508 11.004 4.903 1.00 94.50 388 ALA A N 1
ATOM 3076 C CA . ALA A 1 388 ? 8.580 9.782 4.111 1.00 94.50 388 ALA A CA 1
ATOM 3077 C C . ALA A 1 388 ? 9.701 9.869 3.064 1.00 94.50 388 ALA A C 1
ATOM 3079 O O . ALA A 1 388 ? 10.534 8.966 2.983 1.00 94.50 388 ALA A O 1
ATOM 3080 N N . VAL A 1 389 ? 9.793 10.991 2.337 1.00 96.25 389 VAL A N 1
ATOM 3081 C CA . VAL A 1 389 ? 10.857 11.249 1.350 1.00 96.25 389 VAL A CA 1
ATOM 3082 C C . VAL A 1 389 ? 12.232 11.276 2.013 1.00 96.25 389 VAL A C 1
ATOM 3084 O O . VAL A 1 389 ? 13.177 10.679 1.500 1.00 96.25 389 VAL A O 1
ATOM 3087 N N . ARG A 1 390 ? 12.362 11.900 3.190 1.00 93.88 390 ARG A N 1
ATOM 3088 C CA . ARG A 1 390 ? 13.617 11.897 3.958 1.00 93.88 390 ARG A CA 1
ATOM 3089 C C . ARG A 1 390 ? 14.058 10.483 4.336 1.00 93.88 390 ARG A C 1
ATOM 3091 O O . ARG A 1 390 ? 15.246 10.180 4.241 1.00 93.88 390 ARG A O 1
ATOM 3098 N N . ILE A 1 391 ? 13.126 9.638 4.789 1.00 91.00 391 ILE A N 1
ATOM 3099 C CA . ILE A 1 391 ? 13.423 8.237 5.112 1.00 91.00 391 ILE A CA 1
ATOM 3100 C C . ILE A 1 391 ? 13.847 7.510 3.833 1.00 91.00 391 ILE A C 1
ATOM 3102 O O . ILE A 1 391 ? 14.911 6.901 3.830 1.00 91.00 391 ILE A O 1
ATOM 3106 N N . LEU A 1 392 ? 13.088 7.639 2.739 1.00 94.12 392 LEU A N 1
ATOM 3107 C CA . LEU A 1 392 ? 13.392 6.962 1.477 1.00 94.12 392 LEU A CA 1
ATOM 3108 C C . LEU A 1 392 ? 14.779 7.336 0.947 1.00 94.12 392 LEU A C 1
ATOM 3110 O O . LEU A 1 392 ? 15.546 6.444 0.613 1.00 94.12 392 LEU A O 1
ATOM 3114 N N . LYS A 1 393 ? 15.147 8.624 0.953 1.00 92.69 393 LYS A N 1
ATOM 3115 C CA . LYS A 1 393 ? 16.478 9.071 0.508 1.00 92.69 393 LYS A CA 1
ATOM 3116 C C . LYS A 1 393 ? 17.615 8.416 1.293 1.00 92.69 393 LYS A C 1
ATOM 3118 O O . LYS A 1 393 ? 18.627 8.046 0.707 1.00 92.69 393 LYS A O 1
ATOM 3123 N N . ARG A 1 394 ? 17.454 8.253 2.610 1.00 89.38 394 ARG A N 1
ATOM 3124 C CA . ARG A 1 394 ? 18.429 7.529 3.440 1.00 89.38 394 ARG A CA 1
ATOM 3125 C C . ARG A 1 394 ? 18.530 6.063 3.015 1.00 89.38 394 ARG A C 1
ATOM 3127 O O . ARG A 1 394 ? 19.637 5.542 2.904 1.00 89.38 394 ARG A O 1
ATOM 3134 N N . GLU A 1 395 ? 17.395 5.400 2.797 1.00 90.31 395 GLU A N 1
ATOM 3135 C CA . GLU A 1 395 ? 17.384 3.997 2.374 1.00 90.31 395 GLU A CA 1
ATOM 3136 C C . GLU A 1 395 ? 17.947 3.824 0.947 1.00 90.31 395 GLU A C 1
ATOM 3138 O O . GLU A 1 395 ? 18.636 2.836 0.698 1.00 90.31 395 GLU A O 1
ATOM 3143 N N . ASP A 1 396 ? 17.736 4.791 0.043 1.00 90.50 396 ASP A N 1
ATOM 3144 C CA . ASP A 1 396 ? 18.275 4.797 -1.326 1.00 90.50 396 ASP A CA 1
ATOM 3145 C C . ASP A 1 396 ? 19.816 4.791 -1.324 1.00 90.50 396 ASP A C 1
ATOM 3147 O O . ASP A 1 396 ? 20.421 4.033 -2.080 1.00 90.50 396 ASP A O 1
ATOM 3151 N N . THR A 1 397 ? 20.477 5.552 -0.439 1.00 89.62 397 THR A N 1
ATOM 3152 C CA . THR A 1 397 ? 21.950 5.522 -0.298 1.00 89.62 397 THR A CA 1
ATOM 3153 C C . THR A 1 397 ? 22.461 4.125 0.075 1.00 89.62 397 THR A C 1
ATOM 3155 O O . THR A 1 397 ? 23.487 3.652 -0.427 1.00 89.62 397 THR A O 1
ATOM 3158 N N . ILE A 1 398 ? 21.727 3.429 0.943 1.00 90.06 398 ILE A N 1
ATOM 3159 C CA . ILE A 1 398 ? 22.060 2.063 1.356 1.00 90.06 398 ILE A CA 1
ATOM 3160 C C . ILE A 1 398 ? 21.810 1.097 0.193 1.00 90.06 398 ILE A C 1
ATOM 3162 O O . ILE A 1 398 ? 22.681 0.288 -0.122 1.00 90.06 398 ILE A O 1
ATOM 3166 N N . LEU A 1 399 ? 20.671 1.211 -0.500 1.00 89.75 399 LEU A N 1
ATOM 3167 C CA . LEU A 1 399 ? 20.356 0.389 -1.673 1.00 89.75 399 LEU A CA 1
ATOM 3168 C C . LEU A 1 399 ? 21.386 0.552 -2.792 1.00 89.75 399 LEU A C 1
ATOM 3170 O O . LEU A 1 399 ? 21.764 -0.440 -3.406 1.00 89.75 399 LEU A O 1
ATOM 3174 N N . GLN A 1 400 ? 21.880 1.766 -3.035 1.00 89.06 400 GLN A N 1
ATOM 3175 C CA . GLN A 1 400 ? 22.956 2.013 -3.998 1.00 89.06 400 GLN A CA 1
ATOM 3176 C C . GLN A 1 400 ? 24.248 1.284 -3.607 1.00 89.06 400 GLN A C 1
ATOM 3178 O O . GLN A 1 400 ? 24.937 0.744 -4.471 1.00 89.06 400 GLN A O 1
ATOM 3183 N N . THR A 1 401 ? 24.551 1.221 -2.307 1.00 89.12 401 THR A N 1
ATOM 3184 C CA . THR A 1 401 ? 25.714 0.488 -1.787 1.00 89.12 401 THR A CA 1
ATOM 3185 C C . THR A 1 401 ? 25.541 -1.024 -1.953 1.00 89.12 401 THR A C 1
ATOM 3187 O O . THR A 1 401 ? 26.458 -1.698 -2.421 1.00 89.12 401 THR A O 1
ATOM 3190 N N . LEU A 1 402 ? 24.356 -1.555 -1.631 1.00 88.44 402 LEU A N 1
ATOM 3191 C CA . LEU A 1 402 ? 24.026 -2.978 -1.774 1.00 88.44 402 LEU A CA 1
ATOM 3192 C C . LEU A 1 402 ? 23.964 -3.418 -3.246 1.00 88.44 402 LEU A C 1
ATOM 3194 O O . LEU A 1 402 ? 24.401 -4.512 -3.587 1.00 88.44 402 LEU A O 1
ATOM 3198 N N . ASN A 1 403 ? 23.449 -2.564 -4.135 1.00 89.00 403 ASN A N 1
ATOM 3199 C CA . ASN A 1 403 ? 23.243 -2.860 -5.554 1.00 89.00 403 ASN A CA 1
ATOM 3200 C C . ASN A 1 403 ? 24.371 -2.335 -6.459 1.00 89.00 403 ASN A C 1
ATOM 3202 O O . ASN A 1 403 ? 24.135 -2.020 -7.628 1.00 89.00 403 ASN A O 1
ATOM 3206 N N . ARG A 1 404 ? 25.605 -2.226 -5.952 1.00 81.75 404 ARG A N 1
ATOM 3207 C CA . ARG A 1 404 ? 26.732 -1.636 -6.699 1.00 81.75 404 ARG A CA 1
ATOM 3208 C C . ARG A 1 404 ? 26.981 -2.302 -8.062 1.00 81.75 404 ARG A C 1
ATOM 3210 O O . ARG A 1 404 ? 27.354 -1.618 -9.011 1.00 81.75 404 ARG A O 1
ATOM 3217 N N . ASN A 1 405 ? 26.731 -3.608 -8.160 1.00 81.62 405 ASN A N 1
ATOM 3218 C CA . ASN A 1 405 ? 26.934 -4.400 -9.379 1.00 81.62 405 ASN A CA 1
ATOM 3219 C C . ASN A 1 405 ? 25.661 -4.558 -10.236 1.00 81.62 405 ASN A C 1
ATOM 3221 O O . ASN A 1 405 ? 25.706 -5.209 -11.274 1.00 81.62 405 ASN A O 1
ATOM 3225 N N . GLY A 1 406 ? 24.517 -4.002 -9.818 1.00 82.25 406 GLY A N 1
ATOM 3226 C CA . GLY A 1 406 ? 23.249 -4.118 -10.550 1.00 82.25 406 GLY A CA 1
ATOM 3227 C C . GLY A 1 406 ? 22.545 -5.480 -10.442 1.00 82.25 406 GLY A C 1
ATOM 3228 O O . GLY A 1 406 ? 21.494 -5.671 -11.049 1.00 82.25 406 GLY A O 1
ATOM 3229 N N . GLU A 1 407 ? 23.066 -6.423 -9.657 1.00 85.88 407 GLU A N 1
ATOM 3230 C CA . GLU A 1 407 ? 22.496 -7.773 -9.508 1.00 85.88 407 GLU A CA 1
ATOM 3231 C C . GLU A 1 407 ? 21.113 -7.786 -8.834 1.00 85.88 407 GLU A C 1
ATOM 3233 O O . GLU A 1 407 ? 20.343 -8.735 -8.993 1.00 85.88 407 GLU A O 1
ATOM 3238 N N . LEU A 1 408 ? 20.760 -6.727 -8.099 1.00 90.62 408 LEU A N 1
ATOM 3239 C CA . LEU A 1 408 ? 19.495 -6.635 -7.370 1.00 90.62 408 LEU A CA 1
ATOM 3240 C C . LEU A 1 408 ? 18.363 -6.028 -8.210 1.00 90.62 408 LEU A C 1
ATOM 3242 O O . LEU A 1 408 ? 17.227 -6.004 -7.735 1.00 90.62 408 LEU A O 1
ATOM 3246 N N . GLN A 1 409 ? 18.620 -5.595 -9.457 1.00 91.69 409 GLN A N 1
ATOM 3247 C CA . GLN A 1 409 ? 17.605 -4.960 -10.317 1.00 91.69 409 GLN A CA 1
ATOM 3248 C C . GLN A 1 409 ? 16.345 -5.816 -10.463 1.00 91.69 409 GLN A C 1
ATOM 3250 O O . GLN A 1 409 ? 15.227 -5.311 -10.380 1.00 91.69 409 GLN A O 1
ATOM 3255 N N . GLY A 1 410 ? 16.510 -7.132 -10.602 1.00 91.38 410 GLY A N 1
ATOM 3256 C CA . GLY A 1 410 ? 15.376 -8.045 -10.695 1.00 91.38 410 GLY A CA 1
ATOM 3257 C C . GLY A 1 410 ? 14.536 -8.118 -9.422 1.00 91.38 410 GLY A C 1
ATOM 3258 O O . GLY A 1 410 ? 13.309 -8.140 -9.485 1.00 91.38 410 GLY A O 1
ATOM 3259 N N . ILE A 1 411 ? 15.175 -8.113 -8.250 1.00 90.31 411 ILE A N 1
ATOM 3260 C CA . ILE A 1 411 ? 14.467 -8.111 -6.961 1.00 90.31 411 ILE A CA 1
ATOM 3261 C C . ILE A 1 411 ? 13.737 -6.778 -6.769 1.00 90.31 411 ILE A C 1
ATOM 3263 O O . ILE A 1 411 ? 12.576 -6.781 -6.365 1.00 90.31 411 ILE A O 1
ATOM 3267 N N . MET A 1 412 ? 14.385 -5.663 -7.119 1.00 92.81 412 MET A N 1
ATOM 3268 C CA . MET A 1 412 ? 13.799 -4.322 -7.058 1.00 92.81 412 MET A CA 1
ATOM 3269 C C . MET A 1 412 ? 12.574 -4.192 -7.964 1.00 92.81 412 MET A C 1
ATOM 3271 O O . MET A 1 412 ? 11.533 -3.726 -7.516 1.00 92.81 412 MET A O 1
ATOM 3275 N N . PHE A 1 413 ? 12.653 -4.666 -9.209 1.00 94.25 413 PHE A N 1
ATOM 3276 C CA . PHE A 1 413 ? 11.522 -4.623 -10.137 1.00 94.25 413 PHE A CA 1
ATOM 3277 C C . PHE A 1 413 ? 10.351 -5.479 -9.647 1.00 94.25 413 PHE A C 1
ATOM 3279 O O . PHE A 1 413 ? 9.209 -5.026 -9.619 1.00 94.25 413 PHE A O 1
ATOM 3286 N N . LYS A 1 414 ? 10.635 -6.694 -9.162 1.00 90.12 414 LYS A N 1
ATOM 3287 C CA . LYS A 1 414 ? 9.612 -7.593 -8.607 1.00 90.12 414 LYS A CA 1
ATOM 3288 C C . LYS A 1 414 ? 8.942 -7.043 -7.348 1.00 90.12 414 LYS A C 1
ATOM 3290 O O . LYS A 1 414 ? 7.768 -7.326 -7.129 1.00 90.12 414 LYS A O 1
ATOM 3295 N N . ALA A 1 415 ? 9.642 -6.239 -6.548 1.00 88.62 415 ALA A N 1
ATOM 3296 C CA . ALA A 1 415 ? 9.079 -5.634 -5.343 1.00 88.62 415 ALA A CA 1
ATOM 3297 C C . ALA A 1 415 ? 7.915 -4.670 -5.640 1.00 88.62 415 ALA A C 1
ATOM 3299 O O . ALA A 1 415 ? 7.065 -4.471 -4.772 1.00 88.62 415 ALA A O 1
ATOM 3300 N N . TYR A 1 416 ? 7.814 -4.121 -6.856 1.00 89.62 416 TYR A N 1
ATOM 3301 C CA . TYR A 1 416 ? 6.660 -3.313 -7.265 1.00 89.62 416 TYR A CA 1
ATOM 3302 C C . TYR A 1 416 ? 5.379 -4.136 -7.473 1.00 89.62 416 TYR A C 1
ATOM 3304 O O . TYR A 1 416 ? 4.292 -3.564 -7.475 1.00 89.62 416 TYR A O 1
ATOM 3312 N N . GLY A 1 417 ? 5.463 -5.473 -7.517 1.00 79.62 417 GLY A N 1
ATOM 3313 C CA . GLY A 1 417 ? 4.293 -6.360 -7.465 1.00 79.62 417 GLY A CA 1
ATOM 3314 C C . GLY A 1 417 ? 3.461 -6.226 -6.179 1.00 79.62 417 GLY A C 1
ATOM 3315 O O . GLY A 1 417 ? 2.327 -6.691 -6.125 1.00 79.62 417 GLY A O 1
ATOM 3316 N N . GLN A 1 418 ? 3.987 -5.541 -5.155 1.00 82.44 418 GLN A N 1
ATOM 3317 C CA . GLN A 1 418 ? 3.251 -5.159 -3.944 1.00 82.44 418 GLN A CA 1
ATOM 3318 C C . GLN A 1 418 ? 2.126 -4.146 -4.205 1.00 82.44 418 GLN A C 1
ATOM 3320 O O . GLN A 1 418 ? 1.231 -4.000 -3.374 1.00 82.44 418 GLN A O 1
ATOM 3325 N N . ALA A 1 419 ? 2.149 -3.448 -5.341 1.00 80.81 419 ALA A N 1
ATOM 3326 C CA . ALA A 1 419 ? 1.115 -2.509 -5.758 1.00 80.81 419 ALA A CA 1
ATOM 3327 C C . ALA A 1 419 ? -0.080 -3.250 -6.402 1.00 80.81 419 ALA A C 1
ATOM 3329 O O . ALA A 1 419 ? -0.428 -3.008 -7.556 1.00 80.81 419 ALA A O 1
ATOM 3330 N N . VAL A 1 420 ? -0.691 -4.183 -5.657 1.00 69.50 420 VAL A N 1
ATOM 3331 C CA . VAL A 1 420 ? -1.624 -5.203 -6.186 1.00 69.50 420 VAL A CA 1
ATOM 3332 C C . VAL A 1 420 ? -2.836 -4.607 -6.921 1.00 69.50 420 VAL A C 1
ATOM 3334 O O . VAL A 1 420 ? -3.292 -5.171 -7.909 1.00 69.50 420 VAL A O 1
ATOM 3337 N N . GLU A 1 421 ? -3.327 -3.451 -6.477 1.00 72.62 421 GLU A N 1
ATOM 3338 C CA . GLU A 1 421 ? -4.534 -2.797 -7.011 1.00 72.62 421 GLU A CA 1
ATOM 3339 C C . GLU A 1 421 ? -4.227 -1.653 -7.991 1.00 72.62 421 GLU A C 1
ATOM 3341 O O . GLU A 1 421 ? -5.064 -0.781 -8.236 1.00 72.62 421 GLU A O 1
ATOM 3346 N N . ARG A 1 422 ? -3.001 -1.599 -8.522 1.00 82.31 422 ARG A N 1
ATOM 3347 C CA . ARG A 1 422 ? -2.522 -0.462 -9.317 1.00 82.31 422 ARG A CA 1
ATOM 3348 C C . ARG A 1 422 ? -1.945 -0.905 -10.637 1.00 82.31 422 ARG A C 1
ATOM 3350 O O . ARG A 1 422 ? -1.349 -1.972 -10.764 1.00 82.31 422 ARG A O 1
ATOM 3357 N N . THR A 1 423 ? -2.087 -0.013 -11.610 1.00 85.94 423 THR A N 1
ATOM 3358 C CA . THR A 1 423 ? -1.287 -0.092 -12.826 1.00 85.94 423 THR A CA 1
ATOM 3359 C C . THR A 1 423 ? 0.015 0.648 -12.577 1.00 85.94 423 THR A C 1
ATOM 3361 O O . THR A 1 423 ? 0.010 1.865 -12.376 1.00 85.94 423 THR A O 1
ATOM 3364 N N . VAL A 1 424 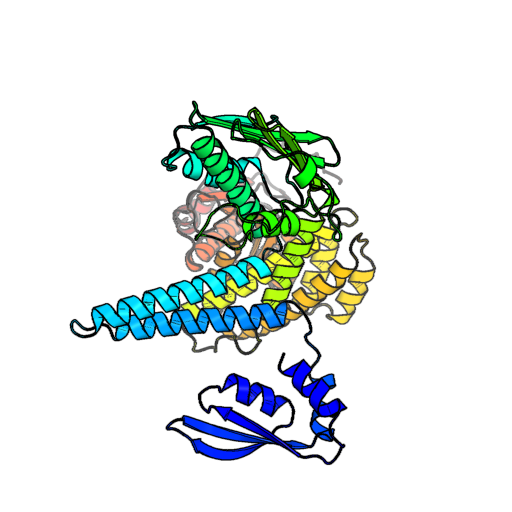? 1.112 -0.099 -12.558 1.00 91.62 424 VAL A N 1
ATOM 3365 C CA . VAL A 1 424 ? 2.458 0.446 -12.424 1.00 91.62 424 VAL A CA 1
ATOM 3366 C C . VAL A 1 424 ? 2.995 0.686 -13.823 1.00 91.62 424 VAL A C 1
ATOM 3368 O O . VAL A 1 424 ? 3.115 -0.258 -14.601 1.00 91.62 424 VAL A O 1
ATOM 3371 N N . ILE A 1 425 ? 3.321 1.937 -14.134 1.00 96.38 425 ILE A N 1
ATOM 3372 C CA . ILE A 1 425 ? 4.110 2.278 -15.317 1.00 96.38 425 ILE A CA 1
ATOM 3373 C C . ILE A 1 425 ? 5.591 2.236 -14.965 1.00 96.38 425 ILE A C 1
ATOM 3375 O O . ILE A 1 425 ? 5.977 2.532 -13.832 1.00 96.38 425 ILE A O 1
ATOM 3379 N N . PHE A 1 426 ? 6.429 1.902 -15.934 1.00 97.56 426 PHE A N 1
ATOM 3380 C CA . PHE A 1 426 ? 7.871 1.916 -15.783 1.00 97.56 426 PHE A CA 1
ATOM 3381 C C . PHE A 1 426 ? 8.576 2.329 -17.070 1.00 97.56 426 PHE A C 1
ATOM 3383 O O . PHE A 1 426 ? 8.084 2.119 -18.178 1.00 97.56 426 PHE A O 1
ATOM 3390 N N . THR A 1 427 ? 9.777 2.869 -16.911 1.00 98.25 427 THR A N 1
ATOM 3391 C CA . THR A 1 427 ? 10.714 3.091 -18.011 1.00 98.25 427 THR A CA 1
ATOM 3392 C C . THR A 1 427 ? 11.985 2.328 -17.721 1.00 98.25 427 THR A C 1
ATOM 3394 O O . THR A 1 427 ? 12.567 2.499 -16.654 1.00 98.25 427 THR A O 1
ATOM 3397 N N . LEU A 1 428 ? 12.396 1.481 -18.660 1.00 97.75 428 LEU A N 1
ATOM 3398 C CA . LEU A 1 428 ? 13.501 0.536 -18.528 1.00 97.75 428 LEU A CA 1
ATOM 3399 C C . LEU A 1 428 ? 14.589 0.865 -19.549 1.00 97.75 428 LEU A C 1
ATOM 3401 O O . LEU A 1 428 ? 14.295 1.013 -20.733 1.00 97.75 428 LEU A O 1
ATOM 3405 N N . ASP A 1 429 ? 15.843 0.905 -19.105 1.00 97.00 429 ASP A N 1
ATOM 3406 C CA . ASP A 1 429 ? 17.013 0.786 -19.975 1.00 97.00 429 ASP A CA 1
ATOM 3407 C C . ASP A 1 429 ? 17.384 -0.704 -20.121 1.00 97.00 429 ASP A C 1
ATOM 3409 O O . ASP A 1 429 ? 17.902 -1.303 -19.168 1.00 97.00 429 ASP A O 1
ATOM 3413 N N . PRO A 1 430 ? 17.163 -1.330 -21.293 1.00 96.12 430 PRO A N 1
ATOM 3414 C CA . PRO A 1 430 ? 17.451 -2.749 -21.493 1.00 96.12 430 PRO A CA 1
ATOM 3415 C C . PRO A 1 430 ? 18.935 -3.112 -21.351 1.00 96.12 430 PRO A C 1
ATOM 3417 O O . PRO A 1 430 ? 19.260 -4.264 -21.061 1.00 96.12 430 PRO A O 1
ATOM 3420 N N . ALA A 1 431 ? 19.849 -2.154 -21.548 1.00 94.12 431 ALA A N 1
ATOM 3421 C CA . ALA A 1 431 ? 21.287 -2.409 -21.509 1.00 94.12 431 ALA A CA 1
ATOM 3422 C C . ALA A 1 431 ? 21.817 -2.553 -20.077 1.00 94.12 431 ALA A C 1
ATOM 3424 O O . ALA A 1 431 ? 22.701 -3.373 -19.816 1.00 94.12 431 ALA A O 1
ATOM 3425 N N . THR A 1 432 ? 21.268 -1.787 -19.134 1.00 92.69 432 THR A N 1
ATOM 3426 C CA . THR A 1 432 ? 21.714 -1.798 -17.732 1.00 92.69 432 THR A CA 1
ATOM 3427 C C . THR A 1 432 ? 20.724 -2.475 -16.791 1.00 92.69 432 THR A C 1
ATOM 3429 O O . THR A 1 432 ? 21.107 -2.892 -15.699 1.00 92.69 432 THR A O 1
ATOM 3432 N N . GLY A 1 433 ? 19.458 -2.607 -17.192 1.00 93.75 433 GLY A N 1
ATOM 3433 C CA . GLY A 1 433 ? 18.374 -3.025 -16.308 1.00 93.75 433 GLY A CA 1
ATOM 3434 C C . GLY A 1 433 ? 17.968 -1.950 -15.300 1.00 93.75 433 GLY A C 1
ATOM 3435 O O . GLY A 1 433 ? 17.177 -2.246 -14.411 1.00 93.75 433 GLY A O 1
ATOM 3436 N N . ARG A 1 434 ? 18.505 -0.724 -15.399 1.00 94.69 434 ARG A N 1
ATOM 3437 C CA . ARG A 1 434 ? 18.032 0.413 -14.602 1.00 94.69 434 ARG A CA 1
ATOM 3438 C C . ARG A 1 434 ? 16.640 0.801 -15.067 1.00 94.69 434 ARG A C 1
ATOM 3440 O O . ARG A 1 434 ? 16.371 0.850 -16.266 1.00 94.69 434 ARG A O 1
ATOM 3447 N N . PHE A 1 435 ? 15.776 1.113 -14.116 1.00 96.88 435 PHE A N 1
ATOM 3448 C CA . PHE A 1 435 ? 14.413 1.506 -14.411 1.00 96.88 435 PHE A CA 1
ATOM 3449 C C . PHE A 1 435 ? 13.887 2.492 -13.366 1.00 96.88 435 PHE A C 1
ATOM 3451 O O . PHE A 1 435 ? 14.395 2.554 -12.247 1.00 96.88 435 PHE A O 1
ATOM 3458 N N . GLY A 1 436 ? 12.869 3.255 -13.748 1.00 96.81 436 GLY A N 1
ATOM 3459 C CA . GLY A 1 436 ? 11.997 3.987 -12.830 1.00 96.81 436 GLY A CA 1
ATOM 3460 C C . GLY A 1 436 ? 10.582 3.434 -12.950 1.00 96.81 436 GLY A C 1
ATOM 3461 O O . GLY A 1 436 ? 10.198 3.021 -14.045 1.00 96.81 436 GLY A O 1
ATOM 3462 N N . ALA A 1 437 ? 9.831 3.376 -11.851 1.00 97.00 437 ALA A N 1
ATOM 3463 C CA . ALA A 1 437 ? 8.470 2.850 -11.842 1.00 97.00 437 ALA A CA 1
ATOM 3464 C C . ALA A 1 437 ? 7.571 3.615 -10.865 1.00 97.00 437 ALA A C 1
ATOM 3466 O O . ALA A 1 437 ? 8.021 4.025 -9.797 1.00 97.00 437 ALA A O 1
ATOM 3467 N N . THR A 1 438 ? 6.300 3.804 -11.227 1.00 97.12 438 THR A N 1
ATOM 3468 C CA . THR A 1 438 ? 5.297 4.426 -10.351 1.00 97.12 438 THR A CA 1
ATOM 3469 C C . THR A 1 438 ? 3.866 4.074 -10.725 1.00 97.12 438 THR A C 1
ATOM 3471 O O . THR A 1 438 ? 3.616 3.471 -11.765 1.00 97.12 438 THR A O 1
ATOM 3474 N N . ASP A 1 439 ? 2.910 4.462 -9.884 1.00 94.50 439 ASP A N 1
ATOM 3475 C CA . ASP A 1 439 ? 1.488 4.442 -10.224 1.00 94.50 439 ASP A CA 1
ATOM 3476 C C . ASP A 1 439 ? 1.215 5.317 -11.461 1.00 94.50 439 ASP A C 1
ATOM 3478 O O . ASP A 1 439 ? 1.618 6.481 -11.503 1.00 94.50 439 ASP A O 1
ATOM 3482 N N . ARG A 1 440 ? 0.483 4.796 -12.456 1.00 89.75 440 ARG A N 1
ATOM 3483 C CA . ARG A 1 440 ? 0.140 5.522 -13.696 1.00 89.75 440 ARG A CA 1
ATOM 3484 C C . ARG A 1 440 ? -0.467 6.914 -13.449 1.00 89.75 440 ARG A C 1
ATOM 3486 O O . ARG A 1 440 ? -0.345 7.802 -14.290 1.00 89.75 440 ARG A O 1
ATOM 3493 N N . LYS A 1 441 ? -1.136 7.136 -12.315 1.00 91.25 441 LYS A N 1
ATOM 3494 C CA . LYS A 1 441 ? -1.736 8.437 -11.978 1.00 91.25 441 LYS A CA 1
ATOM 3495 C C . LYS A 1 441 ? -0.700 9.519 -11.659 1.00 91.25 441 LYS A C 1
ATOM 3497 O O . LYS A 1 441 ? -1.028 10.699 -11.749 1.00 91.25 441 LYS A O 1
ATOM 3502 N N . LEU A 1 442 ? 0.518 9.139 -11.272 1.00 94.69 442 LEU A N 1
ATOM 3503 C CA . LEU A 1 442 ? 1.515 10.050 -10.707 1.00 94.69 442 LEU A CA 1
ATOM 3504 C C . LEU A 1 442 ? 2.560 10.547 -11.700 1.00 94.69 442 LEU A C 1
ATOM 3506 O O . LEU A 1 442 ? 3.126 11.610 -11.476 1.00 94.69 442 LEU A O 1
ATOM 3510 N N . ALA A 1 443 ? 2.818 9.820 -12.781 1.00 94.81 443 ALA A N 1
ATOM 3511 C CA . ALA A 1 443 ? 3.823 10.222 -13.757 1.00 94.81 443 ALA A CA 1
ATOM 3512 C C . ALA A 1 443 ? 3.463 9.756 -15.161 1.00 94.81 443 ALA A C 1
ATOM 3514 O O . ALA A 1 443 ? 2.553 8.954 -15.370 1.00 94.81 443 ALA A O 1
ATOM 3515 N N . GLU A 1 444 ? 4.234 10.242 -16.117 1.00 94.06 444 GLU A N 1
ATOM 3516 C CA . GLU A 1 444 ? 4.350 9.668 -17.442 1.00 94.06 444 GLU A CA 1
ATOM 3517 C C . GLU A 1 444 ? 5.657 8.887 -17.563 1.00 94.06 444 GLU A C 1
ATOM 3519 O O . GLU A 1 444 ? 6.641 9.149 -16.874 1.00 94.06 444 GLU A O 1
ATOM 3524 N N . HIS A 1 445 ? 5.709 7.950 -18.508 1.00 94.81 445 HIS A N 1
ATOM 3525 C CA . HIS A 1 445 ? 6.912 7.160 -18.768 1.00 94.81 445 HIS A CA 1
ATOM 3526 C C . HIS A 1 445 ? 8.154 8.043 -19.014 1.00 94.81 445 HIS A C 1
ATOM 3528 O O . HIS A 1 445 ? 9.267 7.708 -18.604 1.00 94.81 445 HIS A O 1
ATOM 3534 N N . ALA A 1 446 ? 7.980 9.188 -19.683 1.00 93.88 446 ALA A N 1
ATOM 3535 C CA . ALA A 1 446 ? 9.083 10.083 -20.020 1.00 93.88 446 ALA A CA 1
ATOM 3536 C C . ALA A 1 446 ? 9.724 10.752 -18.789 1.00 93.88 446 ALA A C 1
ATOM 3538 O O . ALA A 1 446 ? 10.913 11.068 -18.846 1.00 93.88 446 ALA A O 1
ATOM 3539 N N . ASP A 1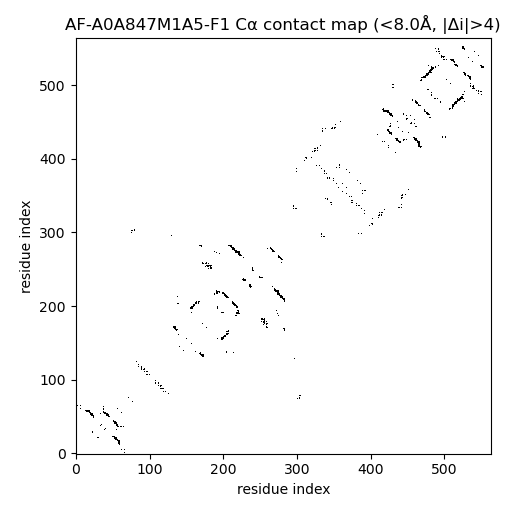 447 ? 8.991 10.897 -17.676 1.00 95.31 447 ASP A N 1
ATOM 3540 C CA . ASP A 1 447 ? 9.482 11.562 -16.460 1.00 95.31 447 ASP A CA 1
ATOM 3541 C C . ASP A 1 447 ? 10.683 10.823 -15.835 1.00 95.31 447 ASP A C 1
ATOM 3543 O O . ASP A 1 447 ? 11.487 11.425 -15.130 1.00 95.31 447 ASP A O 1
ATOM 3547 N N . PHE A 1 448 ? 10.857 9.528 -16.120 1.00 96.75 448 PHE A N 1
ATOM 3548 C CA . PHE A 1 448 ? 11.967 8.729 -15.591 1.00 96.75 448 PHE A CA 1
ATOM 3549 C C . PHE A 1 448 ? 13.264 8.836 -16.400 1.00 96.75 448 PHE A C 1
ATOM 3551 O O . PHE A 1 448 ? 14.340 8.580 -15.860 1.00 96.75 448 PHE A O 1
ATOM 3558 N N . VAL A 1 449 ? 13.187 9.193 -17.687 1.00 94.94 449 VAL A N 1
ATOM 3559 C CA . VAL A 1 449 ? 14.335 9.170 -18.614 1.00 94.94 449 VAL A CA 1
ATOM 3560 C C . VAL A 1 449 ? 15.545 9.965 -18.096 1.00 94.94 449 VAL A C 1
ATOM 3562 O O . VAL A 1 449 ? 16.649 9.413 -18.147 1.00 94.94 449 VAL A O 1
ATOM 3565 N N . PRO A 1 450 ? 15.391 11.191 -17.547 1.00 94.69 450 PRO A N 1
ATOM 3566 C CA . PRO A 1 450 ? 16.525 11.976 -17.049 1.00 94.69 450 PRO A CA 1
ATOM 3567 C C . PRO A 1 450 ? 17.356 11.261 -15.974 1.00 94.69 450 PRO A C 1
ATOM 3569 O O . PRO A 1 450 ? 18.551 11.516 -15.846 1.00 94.69 450 PRO A O 1
ATOM 3572 N N . TYR A 1 451 ? 16.746 10.336 -15.228 1.00 93.44 451 TYR A N 1
ATOM 3573 C CA . TYR A 1 451 ? 17.370 9.661 -14.089 1.00 93.44 451 TYR A CA 1
ATOM 3574 C C . TYR A 1 451 ? 18.020 8.317 -14.449 1.00 93.44 451 TYR A C 1
ATOM 3576 O O . TYR A 1 451 ? 18.716 7.726 -13.623 1.00 93.44 451 TYR A O 1
ATOM 3584 N N . LEU A 1 452 ? 17.832 7.827 -15.681 1.00 92.12 452 LEU A N 1
ATOM 3585 C CA . LEU A 1 452 ? 18.406 6.554 -16.135 1.00 92.12 452 LEU A CA 1
ATOM 3586 C C . LEU A 1 452 ? 19.818 6.699 -16.718 1.00 92.12 452 LEU A C 1
ATOM 3588 O O . LEU A 1 452 ? 20.530 5.703 -16.845 1.00 92.12 452 LEU A O 1
ATOM 3592 N N . GLY A 1 453 ? 20.252 7.926 -17.027 1.00 88.06 453 GLY A N 1
ATOM 3593 C CA . GLY A 1 453 ? 21.576 8.197 -17.598 1.00 88.06 453 GLY A CA 1
ATOM 3594 C C . GLY A 1 453 ? 21.715 7.784 -19.069 1.00 88.06 453 GLY A C 1
ATOM 3595 O O . GLY A 1 453 ? 22.823 7.535 -19.535 1.00 88.06 453 GLY A O 1
ATOM 3596 N N . THR A 1 454 ? 20.599 7.690 -19.796 1.00 92.44 454 THR A N 1
ATOM 3597 C CA . THR A 1 454 ? 20.543 7.349 -21.225 1.00 92.44 454 THR A CA 1
ATOM 3598 C C . THR A 1 454 ? 19.512 8.228 -21.944 1.00 92.44 454 THR A C 1
ATOM 3600 O O . THR A 1 454 ? 18.785 8.993 -21.311 1.00 92.44 454 THR A O 1
ATOM 3603 N N . SER A 1 455 ? 19.451 8.153 -23.274 1.00 93.25 455 SER A N 1
ATOM 3604 C CA . SER A 1 455 ? 18.452 8.879 -24.062 1.00 93.25 455 SER A CA 1
ATOM 3605 C C . SER A 1 455 ? 17.127 8.116 -24.130 1.00 93.25 455 SER A C 1
ATOM 3607 O O . SER A 1 455 ? 17.101 6.886 -24.140 1.00 93.25 455 SER A O 1
ATOM 3609 N N . ARG A 1 456 ? 16.015 8.855 -24.266 1.00 93.44 456 ARG A N 1
ATOM 3610 C CA . ARG A 1 456 ? 14.659 8.295 -24.444 1.00 93.44 456 ARG A CA 1
ATOM 3611 C C . ARG A 1 456 ? 14.599 7.241 -25.553 1.00 93.44 456 ARG A C 1
ATOM 3613 O O . ARG A 1 456 ? 13.895 6.251 -25.425 1.00 93.44 456 ARG A O 1
ATOM 3620 N N . ASP A 1 457 ? 15.369 7.453 -26.616 1.00 92.56 457 ASP A N 1
ATOM 3621 C CA . ASP A 1 457 ? 15.429 6.593 -27.799 1.00 92.56 457 ASP A CA 1
ATOM 3622 C C . ASP A 1 457 ? 15.920 5.163 -27.511 1.00 92.56 457 ASP A C 1
ATOM 3624 O O . ASP A 1 457 ? 15.574 4.225 -28.232 1.00 92.56 457 ASP A O 1
ATOM 3628 N N . ARG A 1 458 ? 16.708 5.010 -26.439 1.00 94.69 458 ARG A N 1
ATOM 3629 C CA . ARG A 1 458 ? 17.300 3.749 -25.976 1.00 94.69 458 ARG A CA 1
ATOM 3630 C C . ARG A 1 458 ? 16.529 3.113 -24.818 1.00 94.69 458 ARG A C 1
ATOM 3632 O O . ARG A 1 458 ? 16.925 2.049 -24.352 1.00 94.69 458 ARG A O 1
ATOM 3639 N N . CYS A 1 459 ? 15.466 3.756 -24.346 1.00 96.69 459 CYS A N 1
ATOM 3640 C CA . CYS A 1 459 ? 14.611 3.232 -23.292 1.00 96.69 459 CYS A CA 1
ATOM 3641 C C . CYS A 1 459 ? 13.377 2.547 -23.874 1.00 96.69 459 CYS A C 1
ATOM 3643 O O . CYS A 1 459 ? 12.910 2.866 -24.968 1.00 96.69 459 CYS A O 1
ATOM 3645 N N . LEU A 1 460 ? 12.798 1.664 -23.072 1.00 96.81 460 LEU A N 1
ATOM 3646 C CA . LEU A 1 460 ? 11.459 1.137 -23.273 1.00 96.81 460 LEU A CA 1
ATOM 3647 C C . LEU A 1 460 ? 10.521 1.729 -22.234 1.00 96.81 460 LEU A C 1
ATOM 3649 O O . LEU A 1 460 ? 10.899 1.905 -21.076 1.00 96.81 460 LEU A O 1
ATOM 3653 N N . ARG A 1 461 ? 9.284 1.982 -22.644 1.00 96.00 461 ARG A N 1
ATOM 3654 C CA . ARG A 1 461 ? 8.171 2.204 -21.725 1.00 96.00 461 ARG A CA 1
ATOM 3655 C C . ARG A 1 461 ? 7.432 0.899 -21.509 1.00 96.00 461 ARG A C 1
ATOM 3657 O O . ARG A 1 461 ? 7.342 0.081 -22.424 1.00 96.00 461 ARG A O 1
ATOM 3664 N N . GLY A 1 462 ? 6.877 0.720 -20.327 1.00 95.12 462 GLY A N 1
ATOM 3665 C CA . GLY A 1 462 ? 6.091 -0.452 -20.017 1.00 95.12 462 GLY A CA 1
ATOM 3666 C C . GLY A 1 462 ? 5.125 -0.228 -18.879 1.00 95.12 462 GLY A C 1
ATOM 3667 O O . GLY A 1 462 ? 5.218 0.747 -18.138 1.00 95.12 462 GLY A O 1
ATOM 3668 N N . GLU A 1 463 ? 4.228 -1.185 -18.710 1.00 94.31 463 GLU A N 1
ATOM 3669 C CA . GLU A 1 463 ? 3.343 -1.236 -17.558 1.00 94.31 463 GLU A CA 1
ATOM 3670 C C . GLU A 1 463 ? 2.965 -2.664 -17.191 1.00 94.31 463 GLU A C 1
ATOM 3672 O O . GLU A 1 463 ? 3.051 -3.593 -17.999 1.00 94.31 463 GLU A O 1
ATOM 3677 N N . PHE A 1 464 ? 2.504 -2.829 -15.960 1.00 88.25 464 PHE A N 1
ATOM 3678 C CA . PHE A 1 464 ? 1.872 -4.054 -15.500 1.00 88.25 464 PHE A CA 1
ATOM 3679 C C . PHE A 1 464 ? 0.841 -3.752 -14.413 1.00 88.25 464 PHE A C 1
ATOM 3681 O O . PHE A 1 464 ? 0.846 -2.685 -13.795 1.00 88.25 464 PHE A O 1
ATOM 3688 N N . PHE A 1 465 ? -0.040 -4.719 -14.168 1.00 79.25 465 PHE A N 1
ATOM 3689 C CA . PHE A 1 465 ? -1.030 -4.662 -13.098 1.00 79.25 465 PHE A CA 1
ATOM 3690 C C . PHE A 1 465 ? -0.812 -5.796 -12.093 1.00 79.25 465 PHE A C 1
ATOM 3692 O O . PHE A 1 465 ? -0.741 -6.976 -12.463 1.00 79.25 465 PHE A O 1
ATOM 3699 N N . GLY A 1 466 ? -0.735 -5.425 -10.817 1.00 68.31 466 GLY A N 1
ATOM 3700 C CA . GLY A 1 466 ? -0.572 -6.348 -9.701 1.00 68.31 466 GLY A CA 1
ATOM 3701 C C . GLY A 1 466 ? 0.756 -7.109 -9.702 1.00 68.31 466 GLY A C 1
ATOM 3702 O O . GLY A 1 466 ? 1.809 -6.544 -9.996 1.00 68.31 466 GLY A O 1
ATOM 3703 N N . ASP A 1 467 ? 0.725 -8.397 -9.347 1.00 74.81 467 ASP A N 1
ATOM 3704 C CA . ASP A 1 467 ? 1.943 -9.203 -9.229 1.00 74.81 467 ASP A CA 1
ATOM 3705 C C . ASP A 1 467 ? 2.592 -9.478 -10.597 1.00 74.81 467 ASP A C 1
ATOM 3707 O O . ASP A 1 467 ? 2.084 -10.219 -11.451 1.00 74.81 467 ASP A O 1
ATOM 3711 N N . VAL A 1 468 ? 3.783 -8.913 -10.785 1.00 80.75 468 VAL A N 1
ATOM 3712 C CA . VAL A 1 468 ? 4.579 -9.063 -12.002 1.00 80.75 468 VAL A CA 1
ATOM 3713 C C . VAL A 1 468 ? 5.059 -10.502 -12.231 1.00 80.75 468 VAL A C 1
ATOM 3715 O O . VAL A 1 468 ? 5.376 -10.858 -13.364 1.00 80.75 468 VAL A O 1
ATOM 3718 N N . GLN A 1 469 ? 5.031 -11.381 -11.227 1.00 76.88 469 GLN A N 1
ATOM 3719 C CA . GLN A 1 469 ? 5.374 -12.798 -11.396 1.00 76.88 469 GLN A CA 1
ATOM 3720 C C . GLN A 1 469 ? 4.211 -13.653 -11.912 1.00 76.88 469 GLN A C 1
ATOM 3722 O O . GLN A 1 469 ? 4.444 -14.704 -12.507 1.00 76.88 469 GLN A O 1
ATOM 3727 N N . ASN A 1 470 ? 2.961 -13.203 -11.761 1.00 77.00 470 ASN A N 1
ATOM 3728 C CA . ASN A 1 470 ? 1.800 -13.955 -12.233 1.00 77.00 470 ASN A CA 1
ATOM 3729 C C . ASN A 1 470 ? 1.771 -14.009 -13.770 1.00 77.00 470 ASN A C 1
ATOM 3731 O O . ASN A 1 470 ? 1.458 -13.012 -14.421 1.00 77.00 470 ASN A O 1
ATOM 3735 N N . ALA A 1 471 ? 2.052 -15.172 -14.362 1.00 74.31 471 ALA A N 1
ATOM 3736 C CA . ALA A 1 471 ? 2.128 -15.350 -15.815 1.00 74.31 471 ALA A CA 1
ATOM 3737 C C . ALA A 1 471 ? 0.837 -14.963 -16.570 1.00 74.31 471 ALA A C 1
ATOM 3739 O O . ALA A 1 471 ? 0.901 -14.611 -17.750 1.00 74.31 471 ALA A O 1
ATOM 3740 N N . SER A 1 472 ? -0.317 -14.994 -15.893 1.00 70.25 472 SER A N 1
ATOM 3741 C CA . SER A 1 472 ? -1.621 -14.648 -16.472 1.00 70.25 472 SER A CA 1
ATOM 3742 C C . SER A 1 472 ? -1.798 -13.147 -16.702 1.00 70.25 472 SER A C 1
ATOM 3744 O O . SER A 1 472 ? -2.495 -12.767 -17.644 1.00 70.25 472 SER A O 1
ATOM 3746 N N . ASN A 1 473 ? -1.146 -12.309 -15.888 1.00 80.31 473 ASN A N 1
ATOM 3747 C CA . ASN A 1 473 ? -1.189 -10.855 -16.029 1.00 80.31 473 ASN A CA 1
ATOM 3748 C C . ASN A 1 473 ? -0.129 -10.421 -17.049 1.00 80.31 473 ASN A C 1
ATOM 3750 O O . ASN A 1 473 ? 1.048 -10.724 -16.836 1.00 80.31 473 ASN A O 1
ATOM 3754 N N . PRO A 1 474 ? -0.494 -9.728 -18.138 1.00 84.31 474 PRO A N 1
ATOM 3755 C CA . PRO A 1 474 ? 0.482 -9.295 -19.124 1.00 84.31 474 PRO A CA 1
ATOM 3756 C C . PRO A 1 474 ? 1.357 -8.152 -18.598 1.00 84.31 474 PRO A C 1
ATOM 3758 O O . PRO A 1 474 ? 0.918 -7.333 -17.791 1.00 84.31 474 PRO A O 1
ATOM 3761 N N . ILE A 1 475 ? 2.591 -8.090 -19.093 1.00 90.56 475 ILE A N 1
ATOM 3762 C CA . ILE A 1 475 ? 3.375 -6.851 -19.130 1.00 90.56 475 ILE A CA 1
ATOM 3763 C C . ILE A 1 475 ? 3.108 -6.219 -20.494 1.00 90.56 475 ILE A C 1
ATOM 3765 O O . ILE A 1 475 ? 3.119 -6.931 -21.500 1.00 90.56 475 ILE A O 1
ATOM 3769 N N . GLN A 1 476 ? 2.866 -4.913 -20.547 1.00 91.44 476 GLN A N 1
ATOM 3770 C CA . GLN A 1 476 ? 2.920 -4.185 -21.813 1.00 91.44 476 GLN A CA 1
ATOM 3771 C C . GLN A 1 476 ? 4.292 -3.531 -21.962 1.00 91.44 476 GLN A C 1
ATOM 3773 O O . GLN A 1 476 ? 4.839 -3.019 -20.985 1.00 91.44 476 GLN A O 1
ATOM 3778 N N . LEU A 1 477 ? 4.852 -3.557 -23.169 1.00 93.19 477 LEU A N 1
ATOM 3779 C CA . LEU A 1 477 ? 6.085 -2.855 -23.523 1.00 93.19 477 LEU A CA 1
ATOM 3780 C C . LEU A 1 477 ? 5.892 -2.047 -24.798 1.00 93.19 477 LEU A C 1
ATOM 3782 O O . LEU A 1 477 ? 5.093 -2.385 -25.663 1.00 93.19 477 LEU A O 1
ATOM 3786 N N . GLY A 1 478 ? 6.669 -0.989 -24.954 1.00 93.12 478 GLY A N 1
ATOM 3787 C CA . GLY A 1 478 ? 6.684 -0.242 -26.196 1.00 93.12 478 GLY A CA 1
ATOM 3788 C C . GLY A 1 478 ? 7.804 0.774 -26.264 1.00 93.12 478 GLY A C 1
ATOM 3789 O O . GLY A 1 478 ? 8.597 0.949 -25.335 1.00 93.12 478 GLY A O 1
ATOM 3790 N N . VAL A 1 479 ? 7.823 1.467 -27.393 1.00 93.25 479 VAL A N 1
ATOM 3791 C CA . VAL A 1 479 ? 8.706 2.598 -27.678 1.00 93.25 479 VAL A CA 1
ATOM 3792 C C . VAL A 1 479 ? 7.868 3.865 -27.842 1.00 93.25 479 VAL A C 1
ATOM 3794 O O . VAL A 1 479 ? 6.649 3.799 -28.000 1.00 93.25 479 VAL A O 1
ATOM 3797 N N . TRP A 1 480 ? 8.504 5.033 -27.762 1.00 90.56 480 TRP A N 1
ATOM 3798 C CA . TRP A 1 480 ? 7.805 6.309 -27.954 1.00 90.56 480 TRP A CA 1
ATOM 3799 C C . TRP A 1 480 ? 7.569 6.625 -29.425 1.00 90.56 480 TRP A C 1
ATOM 3801 O O . TRP A 1 480 ? 6.510 7.145 -29.765 1.00 90.56 480 TRP A O 1
ATOM 3811 N N . GLU A 1 481 ? 8.553 6.332 -30.274 1.00 88.25 481 GLU A N 1
ATOM 3812 C CA . GLU A 1 481 ? 8.560 6.742 -31.675 1.00 88.25 481 GLU A CA 1
ATOM 3813 C C . GLU A 1 481 ? 9.010 5.582 -32.568 1.00 88.25 481 GLU A C 1
ATOM 3815 O O . GLU A 1 481 ? 9.918 4.831 -32.195 1.00 88.25 481 GLU A O 1
ATOM 3820 N N . LEU A 1 482 ? 8.370 5.467 -33.733 1.00 86.31 482 LEU A N 1
ATOM 3821 C CA . LEU A 1 482 ? 8.768 4.591 -34.833 1.00 86.31 482 LEU A CA 1
ATOM 3822 C C . LEU A 1 482 ? 8.919 5.423 -36.104 1.00 86.31 482 LEU A C 1
ATOM 3824 O O . LEU A 1 482 ? 7.973 6.063 -36.572 1.00 86.31 482 LEU A O 1
ATOM 3828 N N . GLY A 1 483 ? 10.139 5.438 -36.634 1.00 85.00 483 GLY A N 1
ATOM 3829 C CA . GLY A 1 483 ? 10.495 6.146 -37.853 1.00 85.00 483 GLY A CA 1
ATOM 3830 C C . GLY A 1 483 ? 10.302 5.309 -39.118 1.00 85.00 483 GLY A C 1
ATOM 3831 O O . GLY A 1 483 ? 9.252 4.723 -39.369 1.00 85.00 483 GLY A O 1
ATOM 3832 N N . ASN A 1 484 ? 11.342 5.293 -39.950 1.00 87.62 484 ASN A N 1
ATOM 3833 C CA . ASN A 1 484 ? 11.381 4.516 -41.187 1.00 87.62 484 ASN A CA 1
ATOM 3834 C C . ASN A 1 484 ? 11.530 2.998 -40.904 1.00 87.62 484 ASN A C 1
ATOM 3836 O O . ASN A 1 484 ? 11.783 2.610 -39.763 1.00 87.62 484 ASN A O 1
ATOM 3840 N N . PRO A 1 485 ? 11.420 2.117 -41.918 1.00 86.00 485 PRO A N 1
ATOM 3841 C CA . PRO A 1 485 ? 11.502 0.669 -41.704 1.00 86.00 485 PRO A CA 1
ATOM 3842 C C . PRO A 1 485 ? 12.792 0.175 -41.027 1.00 86.00 485 PRO A C 1
ATOM 3844 O O . PRO A 1 485 ? 12.753 -0.787 -40.258 1.00 86.00 485 PRO A O 1
ATOM 3847 N N . ASP A 1 486 ? 13.927 0.839 -41.260 1.00 88.19 486 ASP A N 1
ATOM 3848 C CA . ASP A 1 486 ? 15.193 0.493 -40.604 1.00 88.19 486 ASP A CA 1
ATOM 3849 C C . ASP A 1 486 ? 15.192 0.880 -39.120 1.00 88.19 486 ASP A C 1
ATOM 3851 O O . ASP A 1 486 ? 15.681 0.124 -38.279 1.00 88.19 486 ASP A O 1
ATOM 3855 N N . ASP A 1 487 ? 14.629 2.042 -38.779 1.00 89.88 487 ASP A N 1
ATOM 3856 C CA . ASP A 1 487 ? 14.405 2.448 -37.392 1.00 89.88 487 ASP A CA 1
ATOM 3857 C C . ASP A 1 487 ? 13.417 1.507 -36.697 1.00 89.88 487 ASP A C 1
ATOM 3859 O O . ASP A 1 487 ? 13.693 1.038 -35.595 1.00 89.88 487 ASP A O 1
ATOM 3863 N N . ALA A 1 488 ? 12.335 1.119 -37.376 1.00 89.50 488 ALA A N 1
ATOM 3864 C CA . ALA A 1 488 ? 11.364 0.177 -36.836 1.00 89.50 488 ALA A CA 1
ATOM 3865 C C . ALA A 1 488 ? 11.998 -1.170 -36.467 1.00 89.50 488 ALA A C 1
ATOM 3867 O O . ALA A 1 488 ? 11.759 -1.691 -35.376 1.00 89.50 488 ALA A O 1
ATOM 3868 N N . ARG A 1 489 ? 12.898 -1.690 -37.310 1.00 91.12 489 ARG A N 1
ATOM 3869 C CA . ARG A 1 489 ? 13.692 -2.884 -36.979 1.00 91.12 489 ARG A CA 1
ATOM 3870 C C . ARG A 1 489 ? 14.620 -2.664 -35.785 1.00 91.12 489 ARG A C 1
ATOM 3872 O O . ARG A 1 489 ? 14.709 -3.539 -34.925 1.00 91.12 489 ARG A O 1
ATOM 3879 N N . LYS A 1 490 ? 15.272 -1.501 -35.669 1.00 93.62 490 LYS A N 1
ATOM 3880 C CA . LYS A 1 490 ? 16.091 -1.166 -34.486 1.00 93.62 490 LYS A CA 1
ATOM 3881 C C . LYS A 1 490 ? 15.251 -1.100 -33.208 1.00 93.62 490 LYS A C 1
ATOM 3883 O O . LYS A 1 490 ? 15.699 -1.566 -32.163 1.00 93.62 490 LYS A O 1
ATOM 3888 N N . LYS A 1 491 ? 14.029 -0.565 -33.275 1.00 94.31 491 LYS A N 1
ATOM 3889 C CA . LYS A 1 491 ? 13.088 -0.548 -32.145 1.00 94.31 491 LYS A CA 1
ATOM 3890 C C . LYS A 1 491 ? 12.581 -1.941 -31.792 1.00 94.31 491 LYS A C 1
ATOM 3892 O O . LYS A 1 491 ? 12.520 -2.267 -30.611 1.00 94.31 491 LYS A O 1
ATOM 3897 N N . ALA A 1 492 ? 12.303 -2.788 -32.780 1.00 94.31 492 ALA A N 1
ATOM 3898 C CA . ALA A 1 492 ? 11.984 -4.196 -32.557 1.00 94.31 492 ALA A CA 1
ATOM 3899 C C . ALA A 1 492 ? 13.140 -4.931 -31.849 1.00 94.31 492 ALA A C 1
ATOM 3901 O O . ALA A 1 492 ? 12.914 -5.636 -30.864 1.00 94.31 492 ALA A O 1
ATOM 3902 N N . ALA A 1 493 ? 14.390 -4.692 -32.265 1.00 96.00 493 ALA A N 1
ATOM 3903 C CA . ALA A 1 493 ? 15.575 -5.212 -31.577 1.00 96.00 493 ALA A CA 1
ATOM 3904 C C . ALA A 1 493 ? 15.687 -4.692 -30.131 1.00 96.00 493 ALA A C 1
ATOM 3906 O O . ALA A 1 493 ? 16.042 -5.446 -29.224 1.00 96.00 493 ALA A O 1
ATOM 3907 N N . LEU A 1 494 ? 15.346 -3.420 -29.889 1.00 96.56 494 LEU A N 1
ATOM 3908 C CA . LEU A 1 494 ? 15.311 -2.843 -28.542 1.00 96.56 494 LEU A CA 1
ATOM 3909 C C . LEU A 1 494 ? 14.247 -3.519 -27.663 1.00 96.56 494 LEU A C 1
ATOM 3911 O O . LEU A 1 494 ? 14.524 -3.838 -26.509 1.00 96.56 494 LEU A O 1
ATOM 3915 N N . VAL A 1 495 ? 13.056 -3.787 -28.208 1.00 96.38 495 VAL A N 1
ATOM 3916 C CA . VAL A 1 495 ? 11.985 -4.532 -27.526 1.00 96.38 495 VAL A CA 1
ATOM 3917 C C . VAL A 1 495 ? 12.431 -5.961 -27.200 1.00 96.38 495 VAL A C 1
ATOM 3919 O O . VAL A 1 495 ? 12.222 -6.408 -26.070 1.00 96.38 495 VAL A O 1
ATOM 3922 N N . ARG A 1 496 ? 13.112 -6.652 -28.129 1.00 97.19 496 ARG A N 1
ATOM 3923 C CA . ARG A 1 496 ? 13.738 -7.962 -27.867 1.00 97.19 496 ARG A CA 1
ATOM 3924 C C . ARG A 1 496 ? 14.722 -7.888 -26.700 1.00 97.19 496 ARG A C 1
ATOM 3926 O O . ARG A 1 496 ? 14.586 -8.658 -25.752 1.00 97.19 496 ARG A O 1
ATOM 3933 N N . ALA A 1 497 ? 15.644 -6.925 -26.720 1.00 97.62 497 ALA A N 1
ATOM 3934 C CA . ALA A 1 497 ? 16.605 -6.718 -25.635 1.00 97.62 497 ALA A CA 1
ATOM 3935 C C . ALA A 1 497 ? 15.909 -6.422 -24.291 1.00 97.62 497 ALA A C 1
ATOM 3937 O O . ALA A 1 497 ? 16.366 -6.856 -23.234 1.00 97.62 497 ALA A O 1
ATOM 3938 N N . GLY A 1 498 ? 14.776 -5.715 -24.315 1.00 97.19 498 GLY A N 1
ATOM 3939 C CA . GLY A 1 498 ? 13.925 -5.510 -23.142 1.00 97.19 498 GLY A CA 1
ATOM 3940 C C . GLY A 1 498 ? 13.345 -6.806 -22.587 1.00 97.19 498 GLY A C 1
ATOM 3941 O O . GLY A 1 498 ? 13.403 -7.037 -21.380 1.00 97.19 498 GLY A O 1
ATOM 3942 N N . ALA A 1 499 ? 12.821 -7.668 -23.460 1.00 97.12 499 ALA A N 1
ATOM 3943 C CA . ALA A 1 499 ? 12.299 -8.973 -23.068 1.00 97.12 499 ALA A CA 1
ATOM 3944 C C . ALA A 1 499 ? 13.400 -9.865 -22.467 1.00 97.12 499 ALA A C 1
ATOM 3946 O O . ALA A 1 499 ? 13.205 -10.434 -21.391 1.00 97.12 499 ALA A O 1
ATOM 3947 N N . GLU A 1 500 ? 14.578 -9.916 -23.098 1.00 97.50 500 GLU A N 1
ATOM 3948 C CA . GLU A 1 500 ? 15.767 -10.598 -22.568 1.00 97.50 500 GLU A CA 1
ATOM 3949 C C . GLU A 1 500 ? 16.147 -10.063 -21.180 1.00 97.50 500 GLU A C 1
ATOM 3951 O O . GLU A 1 500 ? 16.368 -10.839 -20.247 1.00 97.50 500 GLU A O 1
ATOM 3956 N N . ARG A 1 501 ? 16.170 -8.734 -21.010 1.00 97.06 501 ARG A N 1
ATOM 3957 C CA . ARG A 1 501 ? 16.503 -8.096 -19.732 1.00 97.06 501 ARG A CA 1
ATOM 3958 C C . ARG A 1 501 ? 15.503 -8.444 -18.632 1.00 97.06 501 ARG A C 1
ATOM 3960 O O . ARG A 1 501 ? 15.920 -8.757 -17.520 1.00 97.06 501 ARG A O 1
ATOM 3967 N N . LEU A 1 502 ? 14.202 -8.429 -18.919 1.00 96.06 502 LEU A N 1
ATOM 3968 C CA . LEU A 1 502 ? 13.174 -8.809 -17.945 1.00 96.06 502 LEU A CA 1
ATOM 3969 C C . LEU A 1 502 ? 13.303 -10.282 -17.522 1.00 96.06 502 LEU A C 1
ATOM 3971 O O . LEU A 1 502 ? 13.143 -10.595 -16.341 1.00 96.06 502 LEU A O 1
ATOM 3975 N N . ILE A 1 503 ? 13.664 -11.177 -18.447 1.00 95.62 503 ILE A N 1
ATOM 3976 C CA . ILE A 1 503 ? 13.953 -12.585 -18.127 1.00 95.62 503 ILE A CA 1
ATOM 3977 C C . ILE A 1 503 ? 15.193 -12.694 -17.229 1.00 95.62 503 ILE A C 1
ATOM 3979 O O . ILE A 1 503 ? 15.148 -13.379 -16.208 1.00 95.62 503 ILE A O 1
ATOM 3983 N N . GLN A 1 504 ? 16.274 -11.968 -17.536 1.00 95.06 504 GLN A N 1
ATOM 3984 C CA . GLN A 1 504 ? 17.482 -11.910 -16.691 1.00 95.06 504 GLN A CA 1
ATOM 3985 C C . GLN A 1 504 ? 17.190 -11.354 -15.288 1.00 95.06 504 GLN A C 1
ATOM 3987 O O . GLN A 1 504 ? 17.793 -11.774 -14.303 1.00 95.06 504 GLN A O 1
ATOM 3992 N N . MET A 1 505 ? 16.220 -10.447 -15.179 1.00 93.12 505 MET A N 1
ATOM 3993 C CA . MET A 1 505 ? 15.693 -9.918 -13.916 1.00 93.12 505 MET A CA 1
ATOM 3994 C C . MET A 1 505 ? 14.798 -10.925 -13.159 1.00 93.12 505 MET A C 1
ATOM 3996 O O . MET A 1 505 ? 14.331 -10.653 -12.048 1.00 93.12 505 MET A O 1
ATOM 4000 N N . GLY A 1 506 ? 14.594 -12.119 -13.717 1.00 90.44 506 GLY A N 1
ATOM 4001 C CA . GLY A 1 506 ? 13.873 -13.222 -13.096 1.00 90.44 506 GLY A CA 1
ATOM 4002 C C . GLY A 1 506 ? 12.361 -13.163 -13.291 1.00 90.44 506 GLY A C 1
ATOM 4003 O O . GLY A 1 506 ? 11.636 -13.687 -12.443 1.00 90.44 506 GLY A O 1
ATOM 4004 N N . ILE A 1 507 ? 11.879 -12.513 -14.356 1.00 92.38 507 ILE A N 1
ATOM 4005 C CA . ILE A 1 507 ? 10.483 -12.621 -14.794 1.00 92.38 507 ILE A CA 1
ATOM 4006 C C . ILE A 1 507 ? 10.321 -13.895 -15.643 1.00 92.38 507 ILE A C 1
ATOM 4008 O O . ILE A 1 507 ? 11.170 -14.157 -16.497 1.00 92.38 507 ILE A O 1
ATOM 4012 N N . PRO A 1 508 ? 9.261 -14.704 -15.441 1.00 90.56 508 PRO A N 1
ATOM 4013 C CA . PRO A 1 508 ? 9.090 -15.955 -16.175 1.00 90.56 508 PRO A CA 1
ATOM 4014 C C . PRO A 1 508 ? 9.013 -15.750 -17.690 1.00 90.56 508 PRO A C 1
ATOM 4016 O O . PRO A 1 508 ? 8.286 -14.884 -18.170 1.00 90.56 508 PRO A O 1
ATOM 4019 N N . GLU A 1 509 ? 9.665 -16.618 -18.461 1.00 95.00 509 GLU A N 1
ATOM 4020 C CA . GLU A 1 509 ? 9.593 -16.585 -19.929 1.00 95.00 509 GLU A CA 1
ATOM 4021 C C . GLU A 1 509 ? 8.166 -16.770 -20.468 1.00 95.00 509 GLU A C 1
ATOM 4023 O O . GLU A 1 509 ? 7.834 -16.276 -21.545 1.00 95.00 509 GLU A O 1
ATOM 4028 N N . SER A 1 510 ? 7.312 -17.471 -19.717 1.00 92.44 510 SER A N 1
ATOM 4029 C CA . SER A 1 510 ? 5.898 -17.694 -20.036 1.00 92.44 510 SER A CA 1
ATOM 4030 C C . SER A 1 510 ? 5.008 -16.472 -19.791 1.00 92.44 510 SER A C 1
ATOM 4032 O O . SER A 1 510 ? 3.839 -16.494 -20.177 1.00 92.44 510 SER A O 1
ATOM 4034 N N . LYS A 1 511 ? 5.530 -15.408 -19.161 1.00 90.81 511 LYS A N 1
ATOM 4035 C CA . LYS A 1 511 ? 4.790 -14.171 -18.896 1.00 90.81 511 LYS A CA 1
ATOM 4036 C C . LYS A 1 511 ? 4.292 -13.581 -20.213 1.00 90.81 511 LYS A C 1
ATOM 4038 O O . LYS A 1 511 ? 5.070 -13.398 -21.155 1.00 90.81 511 LYS A O 1
ATOM 4043 N N . LYS A 1 512 ? 2.990 -13.291 -20.274 1.00 89.69 512 LYS A N 1
ATOM 4044 C CA . LYS A 1 512 ? 2.373 -12.655 -21.442 1.00 89.69 512 LYS A CA 1
ATOM 4045 C C . LYS A 1 512 ? 2.959 -11.259 -21.659 1.00 89.69 512 LYS A C 1
ATOM 4047 O O . LYS A 1 512 ? 3.102 -10.488 -20.711 1.00 89.69 512 LYS A O 1
ATOM 4052 N N . LEU A 1 513 ? 3.258 -10.953 -22.913 1.00 90.75 513 LEU A N 1
ATOM 4053 C CA . LEU A 1 513 ? 3.746 -9.669 -23.386 1.00 90.75 513 LEU A CA 1
ATOM 4054 C C . LEU A 1 513 ? 2.751 -9.096 -24.397 1.00 90.75 513 LEU A C 1
ATOM 4056 O O . LEU A 1 513 ? 2.361 -9.776 -25.350 1.00 90.75 513 LEU A O 1
ATOM 4060 N N . LEU A 1 514 ? 2.356 -7.850 -24.165 1.00 88.06 514 LEU A N 1
ATOM 4061 C CA . LEU A 1 514 ? 1.560 -7.032 -25.076 1.00 88.06 514 LEU A CA 1
ATOM 4062 C C . LEU A 1 514 ? 2.376 -5.810 -25.502 1.00 88.06 514 LEU A C 1
ATOM 4064 O O . LEU A 1 514 ? 3.340 -5.442 -24.825 1.00 88.06 514 LEU A O 1
ATOM 4068 N N . PHE A 1 515 ? 1.968 -5.171 -26.594 1.00 86.81 515 PHE A N 1
ATOM 4069 C CA . PHE A 1 515 ? 2.609 -3.954 -27.076 1.00 86.81 515 PHE A CA 1
ATOM 4070 C C . PHE A 1 515 ? 1.686 -2.744 -26.990 1.00 86.81 515 PHE A C 1
ATOM 4072 O O . PHE A 1 515 ? 0.475 -2.870 -27.160 1.00 86.81 515 PHE A O 1
ATOM 4079 N N . TYR A 1 516 ? 2.276 -1.579 -26.720 1.00 77.25 516 TYR A N 1
ATOM 4080 C CA . TYR A 1 516 ? 1.600 -0.295 -26.899 1.00 77.25 516 TYR A CA 1
ATOM 4081 C C . TYR A 1 516 ? 1.522 0.080 -28.373 1.00 77.25 516 TYR A C 1
ATOM 4083 O O . TYR A 1 516 ? 2.459 -0.185 -29.126 1.00 77.25 516 TYR A O 1
ATOM 4091 N N . GLU A 1 517 ? 0.486 0.837 -28.724 1.00 74.25 517 GLU A N 1
ATOM 4092 C CA . GLU A 1 517 ? 0.545 1.701 -29.901 1.00 74.25 517 GLU A CA 1
ATOM 4093 C C . GLU A 1 517 ? 1.654 2.737 -29.709 1.00 74.25 517 GLU A C 1
ATOM 4095 O O . GLU A 1 517 ? 1.863 3.267 -28.606 1.00 74.25 517 GLU A O 1
ATOM 4100 N N . THR A 1 518 ? 2.419 3.009 -30.761 1.00 75.50 518 THR A N 1
ATOM 4101 C CA . THR A 1 518 ? 3.480 4.010 -30.668 1.00 75.50 518 THR A CA 1
ATOM 4102 C C . THR A 1 518 ? 2.916 5.422 -30.654 1.00 75.50 518 THR A C 1
ATOM 4104 O O . THR A 1 518 ? 1.932 5.732 -31.313 1.00 75.50 518 THR A O 1
ATOM 4107 N N . THR A 1 519 ? 3.519 6.298 -29.843 1.00 71.38 519 THR A N 1
ATOM 4108 C CA . THR A 1 519 ? 2.984 7.656 -29.640 1.00 71.38 519 THR A CA 1
ATOM 4109 C C . THR A 1 519 ? 3.250 8.559 -30.832 1.00 71.38 519 THR A C 1
ATOM 4111 O O . THR A 1 519 ? 2.412 9.390 -31.153 1.00 71.38 519 THR A O 1
ATOM 4114 N N . TRP A 1 520 ? 4.391 8.389 -31.499 1.00 67.19 520 TRP A N 1
ATOM 4115 C CA . TRP A 1 520 ? 4.701 9.106 -32.731 1.00 67.19 520 TRP A CA 1
ATOM 4116 C C . TRP A 1 520 ? 5.122 8.123 -33.812 1.00 67.19 520 TRP A C 1
ATOM 4118 O O . TRP A 1 520 ? 6.234 7.590 -33.791 1.00 67.19 520 TRP A O 1
ATOM 4128 N N . ARG A 1 521 ? 4.235 7.911 -34.779 1.00 73.94 521 ARG A N 1
ATOM 4129 C CA . ARG A 1 521 ? 4.511 7.113 -35.969 1.00 73.94 521 ARG A CA 1
ATOM 4130 C C . ARG A 1 521 ? 4.854 8.053 -37.122 1.00 73.94 521 ARG A C 1
ATOM 4132 O O . ARG A 1 521 ? 4.102 8.978 -37.408 1.00 73.94 521 ARG A O 1
ATOM 4139 N N . ARG A 1 522 ? 6.009 7.855 -37.760 1.00 72.94 522 ARG A N 1
ATOM 4140 C CA . ARG A 1 522 ? 6.451 8.637 -38.936 1.00 72.94 522 ARG A CA 1
ATOM 4141 C C . ARG A 1 522 ? 6.590 7.779 -40.201 1.00 72.94 522 ARG A C 1
ATOM 4143 O O . ARG A 1 522 ? 7.218 8.210 -41.165 1.00 72.94 522 ARG A O 1
ATOM 4150 N N . GLY A 1 523 ? 6.044 6.566 -40.180 1.00 73.62 523 GLY A N 1
ATOM 4151 C CA . GLY A 1 523 ? 6.082 5.598 -41.273 1.00 73.62 523 GLY A CA 1
ATOM 4152 C C . GLY A 1 523 ? 4.915 4.613 -41.197 1.00 73.62 523 GLY A C 1
ATOM 4153 O O . GLY A 1 523 ? 4.079 4.700 -40.305 1.00 73.62 523 GLY A O 1
ATOM 4154 N N . SER A 1 524 ? 4.875 3.650 -42.114 1.00 79.75 524 SER A N 1
ATOM 4155 C CA . SER A 1 524 ? 3.751 2.715 -42.271 1.00 79.75 524 SER A CA 1
ATOM 4156 C C . SER A 1 524 ? 3.800 1.482 -41.360 1.00 79.75 524 SER A C 1
ATOM 4158 O O . SER A 1 524 ? 3.012 0.560 -41.549 1.00 79.75 524 SER A O 1
ATOM 4160 N N . LEU A 1 525 ? 4.728 1.422 -40.398 1.00 85.19 525 LEU A N 1
ATOM 4161 C CA . LEU A 1 525 ? 4.906 0.282 -39.492 1.00 85.19 525 LEU A CA 1
ATOM 4162 C C . LEU A 1 525 ? 4.646 0.682 -38.037 1.00 85.19 525 LEU A C 1
ATOM 4164 O O . LEU A 1 525 ? 5.076 1.749 -37.599 1.00 85.19 525 LEU A O 1
ATOM 4168 N N . ASP A 1 526 ? 4.012 -0.212 -37.281 1.00 87.50 526 ASP A N 1
ATOM 4169 C CA . ASP A 1 526 ? 3.859 -0.125 -35.825 1.00 87.50 526 ASP A CA 1
ATOM 4170 C C . ASP A 1 526 ? 4.155 -1.477 -35.157 1.00 87.50 526 ASP A C 1
ATOM 4172 O O . ASP A 1 526 ? 4.314 -2.486 -35.842 1.00 87.50 526 ASP A O 1
ATOM 4176 N N . LEU A 1 527 ? 4.232 -1.517 -33.827 1.00 87.50 527 LEU A N 1
ATOM 4177 C CA . LEU A 1 527 ? 4.253 -2.771 -33.074 1.00 87.50 527 LEU A CA 1
ATOM 4178 C C . LEU A 1 527 ? 2.909 -3.508 -33.220 1.00 87.50 527 LEU A C 1
ATOM 4180 O O . LEU A 1 527 ? 1.845 -2.896 -33.191 1.00 87.50 527 LEU A O 1
ATOM 4184 N N . ASP A 1 528 ? 2.953 -4.836 -33.336 1.00 86.69 528 ASP A N 1
ATOM 4185 C CA . ASP A 1 528 ? 1.769 -5.703 -33.451 1.00 86.69 528 ASP A CA 1
ATOM 4186 C C . ASP A 1 528 ? 1.007 -5.790 -32.113 1.00 86.69 528 ASP A C 1
ATOM 4188 O O . ASP A 1 528 ? 1.169 -6.726 -31.325 1.00 86.69 528 ASP A O 1
ATOM 4192 N N . THR A 1 529 ? 0.175 -4.786 -31.831 1.00 84.25 529 THR A N 1
ATOM 4193 C CA . THR A 1 529 ? -0.637 -4.703 -30.603 1.00 84.25 529 THR A CA 1
ATOM 4194 C C . THR A 1 529 ? -1.746 -5.760 -30.545 1.00 84.25 529 THR A C 1
ATOM 4196 O O . THR A 1 529 ? -2.200 -6.123 -29.457 1.00 84.25 529 THR A O 1
ATOM 4199 N N . GLY A 1 530 ? -2.164 -6.289 -31.700 1.00 76.38 530 GLY A N 1
ATOM 4200 C CA . GLY A 1 530 ? -3.303 -7.197 -31.838 1.00 76.38 530 GLY A CA 1
ATOM 4201 C C . GLY A 1 530 ? -2.998 -8.658 -31.506 1.00 76.38 530 GLY A C 1
ATOM 4202 O O . GLY A 1 530 ? -3.923 -9.434 -31.251 1.00 76.38 530 GLY A O 1
ATOM 4203 N N . ARG A 1 531 ? -1.721 -9.061 -31.479 1.00 84.00 531 ARG A N 1
ATOM 4204 C CA . ARG A 1 531 ? -1.338 -10.463 -31.270 1.00 84.00 531 ARG A CA 1
ATOM 4205 C C . ARG A 1 531 ? -0.431 -10.614 -30.037 1.00 84.00 531 ARG A C 1
ATOM 4207 O O . ARG A 1 531 ? 0.778 -10.409 -30.138 1.00 84.00 531 ARG A O 1
ATOM 4214 N N . PRO A 1 532 ? -0.965 -11.072 -28.887 1.00 85.69 532 PRO A N 1
ATOM 4215 C CA . PRO A 1 532 ? -0.170 -11.320 -27.685 1.00 85.69 532 PRO A CA 1
ATOM 4216 C C . PRO A 1 532 ? 1.002 -12.280 -27.930 1.00 85.69 532 PRO A C 1
ATOM 4218 O O . PRO A 1 532 ? 0.905 -13.229 -28.716 1.00 85.69 532 PRO A O 1
ATOM 4221 N N . ARG A 1 533 ? 2.115 -12.061 -27.229 1.00 91.62 533 ARG A N 1
ATOM 4222 C CA . ARG A 1 533 ? 3.300 -12.937 -27.230 1.00 91.62 533 ARG A CA 1
ATOM 4223 C C . ARG A 1 533 ? 3.662 -13.320 -25.795 1.00 91.62 533 ARG A C 1
ATOM 4225 O O . ARG A 1 533 ? 2.992 -12.922 -24.845 1.00 91.62 533 ARG A O 1
ATOM 4232 N N . THR A 1 534 ? 4.715 -14.107 -25.620 1.00 94.00 534 THR A N 1
ATOM 4233 C CA . THR A 1 534 ? 5.364 -14.300 -24.315 1.00 94.00 534 THR A CA 1
ATOM 4234 C C . THR A 1 534 ? 6.732 -13.632 -24.320 1.00 94.00 534 THR A C 1
ATOM 4236 O O . THR A 1 534 ? 7.328 -13.468 -25.389 1.00 94.00 534 THR A O 1
ATOM 4239 N N . LEU A 1 535 ? 7.254 -13.271 -23.143 1.00 94.12 535 LEU A N 1
ATOM 4240 C CA . LEU A 1 535 ? 8.613 -12.726 -23.028 1.00 94.12 535 LEU A CA 1
ATOM 4241 C C . LEU A 1 535 ? 9.645 -13.645 -23.690 1.00 94.12 535 LEU A C 1
ATOM 4243 O O . LEU A 1 535 ? 10.475 -13.171 -24.457 1.00 94.12 535 LEU A O 1
ATOM 4247 N N . GLY A 1 536 ? 9.556 -14.958 -23.453 1.00 95.50 536 GLY A N 1
ATOM 4248 C CA . GLY A 1 536 ? 10.472 -15.938 -24.035 1.00 95.50 536 GLY A CA 1
ATOM 4249 C C . GLY A 1 536 ? 10.369 -16.041 -25.556 1.00 95.50 536 GLY A C 1
ATOM 4250 O O . GLY A 1 536 ? 11.387 -16.209 -26.220 1.00 95.50 536 GLY A O 1
ATOM 4251 N N . ALA A 1 537 ? 9.165 -15.911 -26.123 1.00 95.62 537 ALA A N 1
ATOM 4252 C CA . ALA A 1 537 ? 8.990 -15.920 -27.574 1.00 95.62 537 ALA A CA 1
ATOM 4253 C C . ALA A 1 537 ? 9.661 -14.702 -28.219 1.00 95.62 537 ALA A C 1
ATOM 4255 O O . ALA A 1 537 ? 10.365 -14.855 -29.209 1.00 95.62 537 ALA A O 1
ATOM 4256 N N . VAL A 1 538 ? 9.488 -13.514 -27.631 1.00 96.19 538 VAL A N 1
ATOM 4257 C CA . VAL A 1 538 ? 10.095 -12.284 -28.156 1.00 96.19 538 VAL A CA 1
ATOM 4258 C C . VAL A 1 538 ? 11.607 -12.280 -27.956 1.00 96.19 538 VAL A C 1
ATOM 4260 O O . VAL A 1 538 ? 12.330 -11.983 -28.897 1.00 96.19 538 VAL A O 1
ATOM 4263 N N . ALA A 1 539 ? 12.098 -12.682 -26.781 1.00 96.62 539 ALA A N 1
ATOM 4264 C CA . ALA A 1 539 ? 13.527 -12.718 -26.458 1.00 96.62 539 ALA A CA 1
ATOM 4265 C C . ALA A 1 539 ? 14.351 -13.677 -27.339 1.00 96.62 539 ALA A C 1
ATOM 4267 O O . ALA A 1 539 ? 15.563 -13.534 -27.429 1.00 96.62 539 ALA A O 1
ATOM 4268 N N . ARG A 1 540 ? 13.715 -14.666 -27.981 1.00 96.56 540 ARG A N 1
ATOM 4269 C CA . ARG A 1 540 ? 14.387 -15.651 -28.847 1.00 96.56 540 ARG A CA 1
ATOM 4270 C C . ARG A 1 540 ? 14.327 -15.306 -30.337 1.00 96.56 540 ARG A C 1
ATOM 4272 O O . ARG A 1 540 ? 14.863 -16.073 -31.132 1.00 96.56 540 ARG A O 1
ATOM 4279 N N . LEU A 1 541 ? 13.693 -14.191 -30.716 1.00 95.25 541 LEU A N 1
ATOM 4280 C CA . LEU A 1 541 ? 13.611 -13.761 -32.114 1.00 95.25 541 LEU A CA 1
ATOM 4281 C C . LEU A 1 541 ? 15.006 -13.494 -32.686 1.00 95.25 541 LEU A C 1
ATOM 4283 O O . LEU A 1 541 ? 15.769 -12.668 -32.169 1.00 95.25 541 LEU A O 1
ATOM 4287 N N . ARG A 1 542 ? 15.323 -14.153 -33.800 1.00 93.81 542 ARG A N 1
ATOM 4288 C CA . ARG A 1 542 ? 16.521 -13.853 -34.590 1.00 93.81 542 ARG A CA 1
ATOM 4289 C C . ARG A 1 542 ? 16.378 -12.486 -35.259 1.00 93.81 542 ARG A C 1
ATOM 4291 O O . ARG A 1 542 ? 15.273 -11.980 -35.424 1.00 93.81 542 ARG A O 1
ATOM 4298 N N . GLU A 1 543 ? 17.494 -11.887 -35.675 1.00 89.81 543 GLU A N 1
ATOM 4299 C CA . GLU A 1 543 ? 17.502 -10.584 -36.374 1.00 89.81 543 GLU A CA 1
ATOM 4300 C C . GLU A 1 543 ? 16.548 -10.547 -37.580 1.00 89.81 543 GLU A C 1
ATOM 4302 O O . GLU A 1 543 ? 15.833 -9.573 -37.794 1.00 89.81 543 GLU A O 1
ATOM 4307 N N . GLU A 1 544 ? 16.493 -11.642 -38.335 1.00 90.81 544 GLU A N 1
ATOM 4308 C CA . GLU A 1 544 ? 15.614 -11.818 -39.495 1.00 90.81 544 GLU A CA 1
ATOM 4309 C C . GLU A 1 544 ? 14.119 -11.935 -39.141 1.00 90.81 544 GLU A C 1
ATOM 4311 O O . GLU A 1 544 ? 13.272 -11.632 -39.977 1.00 90.81 544 GLU A O 1
ATOM 4316 N N . GLU A 1 545 ? 13.792 -12.301 -37.899 1.00 90.75 545 GLU A N 1
ATOM 4317 C CA . GLU A 1 545 ? 12.425 -12.503 -37.389 1.00 90.75 545 GLU A CA 1
ATOM 4318 C C . GLU A 1 545 ? 11.888 -11.268 -36.646 1.00 90.75 545 GLU A C 1
ATOM 4320 O O . GLU A 1 545 ? 10.733 -11.241 -36.230 1.00 90.75 545 GLU A O 1
ATOM 4325 N N . LEU A 1 546 ? 12.687 -10.204 -36.487 1.00 89.56 546 LEU A N 1
ATOM 4326 C CA . LEU A 1 546 ? 12.257 -8.975 -35.801 1.00 89.56 546 LEU A CA 1
ATOM 4327 C C . LEU A 1 546 ? 11.058 -8.289 -36.477 1.00 89.56 546 LEU A C 1
ATOM 4329 O O . LEU A 1 546 ? 10.350 -7.517 -35.833 1.00 89.56 546 LEU A O 1
ATOM 4333 N N . GLY A 1 547 ? 10.811 -8.580 -37.757 1.00 87.56 547 GLY A N 1
ATOM 4334 C CA . GLY A 1 547 ? 9.611 -8.137 -38.464 1.00 87.56 547 GLY A CA 1
ATOM 4335 C C . GLY A 1 547 ? 8.309 -8.733 -37.915 1.00 87.56 547 GLY A C 1
ATOM 4336 O O . GLY A 1 547 ? 7.270 -8.106 -38.064 1.00 87.56 547 GLY A O 1
ATOM 4337 N N . ASP A 1 548 ? 8.348 -9.876 -37.222 1.00 89.06 548 ASP A N 1
ATOM 4338 C CA . ASP A 1 548 ? 7.155 -10.609 -36.754 1.00 89.06 548 ASP A CA 1
ATOM 4339 C C . ASP A 1 548 ? 6.407 -9.932 -35.593 1.00 89.06 548 ASP A C 1
ATOM 4341 O O . ASP A 1 548 ? 5.323 -10.375 -35.186 1.00 89.06 548 ASP A O 1
ATOM 4345 N N . ILE A 1 549 ? 7.017 -8.900 -35.007 1.00 90.75 549 ILE A N 1
ATOM 4346 C CA . ILE A 1 549 ? 6.413 -8.045 -33.980 1.00 90.75 549 ILE A CA 1
ATOM 4347 C C . ILE A 1 549 ? 6.046 -6.661 -34.522 1.00 90.75 549 ILE A C 1
ATOM 4349 O O . ILE A 1 549 ? 5.645 -5.799 -33.743 1.00 90.75 549 ILE A O 1
ATOM 4353 N N . LEU A 1 550 ? 6.185 -6.451 -35.833 1.00 90.56 550 LEU A N 1
ATOM 4354 C CA . LEU A 1 550 ? 5.792 -5.238 -36.534 1.00 90.56 550 LEU A CA 1
ATOM 4355 C C . LEU A 1 550 ? 4.619 -5.541 -37.471 1.00 90.56 550 LEU A C 1
ATOM 4357 O O . LEU A 1 550 ? 4.555 -6.604 -38.086 1.00 90.56 550 LEU A O 1
ATOM 4361 N N . ILE A 1 551 ? 3.704 -4.591 -37.609 1.00 89.81 551 ILE A N 1
ATOM 4362 C CA . ILE A 1 551 ? 2.563 -4.673 -38.519 1.00 89.81 551 ILE A CA 1
ATOM 4363 C C . ILE A 1 551 ? 2.500 -3.419 -39.388 1.00 89.81 551 ILE A C 1
ATOM 4365 O O . ILE A 1 551 ? 2.846 -2.326 -38.939 1.00 89.81 551 ILE A O 1
ATOM 4369 N N . ALA A 1 552 ? 2.076 -3.583 -40.642 1.00 85.38 552 ALA A N 1
ATOM 4370 C CA . ALA A 1 552 ? 1.754 -2.452 -41.500 1.00 85.38 552 ALA A CA 1
ATOM 4371 C C . ALA A 1 552 ? 0.426 -1.833 -41.055 1.00 85.38 552 ALA A C 1
ATOM 4373 O O . ALA A 1 552 ? -0.546 -2.557 -40.837 1.00 85.38 552 ALA A O 1
ATOM 4374 N N . VAL A 1 553 ? 0.386 -0.513 -40.921 1.00 79.56 553 VAL A N 1
ATOM 4375 C CA . VAL A 1 553 ? -0.824 0.225 -40.552 1.00 79.56 553 VAL A CA 1
ATOM 4376 C C . VAL A 1 553 ? -1.136 1.213 -41.668 1.00 79.56 553 VAL A C 1
ATOM 4378 O O . VAL A 1 553 ? -0.250 1.963 -42.077 1.00 79.56 553 VAL A O 1
ATOM 4381 N N . ASP A 1 554 ? -2.371 1.191 -42.171 1.00 62.94 554 ASP A N 1
ATOM 4382 C CA . ASP A 1 554 ? -2.812 2.096 -43.235 1.00 62.94 554 ASP A CA 1
ATOM 4383 C C . ASP A 1 554 ? -2.907 3.549 -42.732 1.00 62.94 554 ASP A C 1
ATOM 4385 O O . ASP A 1 554 ? -3.370 3.824 -41.623 1.00 62.94 554 ASP A O 1
ATOM 4389 N N . ASP A 1 555 ? -2.460 4.482 -43.576 1.00 54.41 555 ASP A N 1
ATOM 4390 C CA . ASP A 1 555 ? -2.268 5.919 -43.308 1.00 54.41 555 ASP A CA 1
ATOM 4391 C C . ASP A 1 555 ? -3.580 6.744 -43.257 1.00 54.41 555 ASP A C 1
ATOM 4393 O O . ASP A 1 555 ? -3.566 7.957 -43.454 1.00 54.41 555 ASP A O 1
ATOM 4397 N N . GLU A 1 556 ? -4.743 6.137 -42.995 1.00 47.28 556 GLU A N 1
ATOM 4398 C CA . GLU A 1 556 ? -6.029 6.865 -43.052 1.00 47.28 556 GLU A CA 1
ATOM 4399 C C . GLU A 1 556 ? -6.275 7.833 -41.874 1.00 47.28 556 GLU A C 1
ATOM 4401 O O . GLU A 1 556 ? -7.244 8.588 -41.898 1.00 47.28 556 GLU A O 1
ATOM 4406 N N . PHE A 1 557 ? -5.403 7.875 -40.858 1.00 43.53 557 PHE A N 1
ATOM 4407 C CA . PHE A 1 557 ? -5.609 8.699 -39.651 1.00 43.53 557 PHE A CA 1
ATOM 4408 C C . PHE A 1 557 ? -4.483 9.692 -39.320 1.00 43.53 557 PHE A C 1
ATOM 4410 O O . PHE A 1 557 ? -4.548 10.376 -38.298 1.00 43.53 557 PHE A O 1
ATOM 4417 N N . SER A 1 558 ? -3.481 9.837 -40.189 1.00 40.38 558 SER A N 1
ATOM 4418 C CA . SER A 1 558 ? -2.279 10.649 -39.931 1.00 40.38 558 SER A CA 1
ATOM 4419 C C . SER A 1 558 ? -2.515 12.177 -39.918 1.00 40.38 558 SER A C 1
ATOM 4421 O O . SER A 1 558 ? -1.587 12.928 -39.621 1.00 40.38 558 SER A O 1
ATOM 4423 N N . GLU A 1 559 ? -3.739 12.664 -40.184 1.00 33.75 559 GLU A N 1
ATOM 4424 C CA . GLU A 1 559 ? -4.077 14.103 -40.180 1.00 33.75 559 GLU A CA 1
ATOM 4425 C C . GLU A 1 559 ? -4.723 14.643 -38.890 1.00 33.75 559 GLU A C 1
ATOM 4427 O O . GLU A 1 559 ? -4.857 15.861 -38.754 1.00 33.75 559 GLU A O 1
ATOM 4432 N N . TYR A 1 560 ? -5.057 13.817 -37.894 1.00 36.94 560 TYR A N 1
ATOM 4433 C CA . TYR A 1 560 ? -5.502 14.353 -36.600 1.00 36.94 560 TYR A CA 1
ATOM 4434 C C . TYR A 1 560 ? -4.316 14.566 -35.657 1.00 36.94 560 TYR A C 1
ATOM 4436 O O . TYR A 1 560 ? -4.017 13.763 -34.775 1.00 36.94 560 TYR A O 1
ATOM 4444 N N . ILE A 1 561 ? -3.651 15.710 -35.833 1.00 35.97 561 ILE A N 1
ATOM 4445 C CA . ILE A 1 561 ? -2.839 16.330 -34.783 1.00 35.97 561 ILE A CA 1
ATOM 4446 C C . ILE A 1 561 ? -3.779 16.604 -33.601 1.00 35.97 561 ILE A C 1
ATOM 4448 O O . ILE A 1 561 ? -4.560 17.553 -33.628 1.00 35.97 561 ILE A O 1
ATOM 4452 N N . SER A 1 562 ? -3.726 15.762 -32.569 1.00 29.23 562 SER A N 1
ATOM 4453 C CA . SER A 1 562 ? -4.366 16.049 -31.285 1.00 29.23 562 SER A CA 1
ATOM 4454 C C . SER A 1 562 ? -3.579 17.161 -30.595 1.00 29.23 562 SER A C 1
ATOM 4456 O O . SER A 1 562 ? -2.565 16.908 -29.947 1.00 29.23 562 SER A O 1
ATOM 4458 N N . THR A 1 563 ? -4.018 18.406 -30.765 1.00 32.94 563 THR A N 1
ATOM 4459 C CA . THR A 1 563 ? -3.742 19.464 -29.792 1.00 32.94 563 THR A CA 1
ATOM 4460 C C . THR A 1 563 ? -4.610 19.208 -28.570 1.00 32.94 563 THR A C 1
ATOM 4462 O O . THR A 1 563 ? -5.808 19.465 -28.642 1.00 32.94 563 THR A O 1
ATOM 4465 N N . ASP A 1 564 ? -4.011 18.662 -27.512 1.00 30.64 564 ASP A N 1
ATOM 4466 C CA . ASP A 1 564 ? -4.301 18.990 -26.107 1.00 30.64 564 ASP A CA 1
ATOM 4467 C C . ASP A 1 564 ? -3.202 18.442 -25.184 1.00 30.64 564 ASP A C 1
ATOM 4469 O O . ASP A 1 564 ? -2.866 17.238 -25.297 1.00 30.64 564 ASP A O 1
#

Solvent-accessible surface area (backbone atoms only — not comparable to full-atom values): 30738 Å² total; per-residue (Å²): 107,72,67,59,50,50,52,52,51,32,71,74,43,55,58,86,38,76,48,77,45,80,42,55,61,90,41,60,68,59,54,51,56,43,43,77,41,58,32,41,84,76,49,76,45,81,54,94,96,38,53,28,33,34,29,41,28,43,23,48,53,35,59,64,36,51,68,77,71,51,81,73,84,52,72,31,56,55,51,41,48,41,52,51,52,39,55,50,40,54,48,51,45,53,55,51,64,73,65,63,41,91,89,49,35,72,63,50,50,52,50,43,52,52,45,50,50,50,34,51,48,44,50,46,51,40,47,52,69,77,48,71,39,58,48,34,54,63,67,59,51,41,59,74,53,46,50,59,53,56,72,72,41,94,56,72,57,50,79,45,82,46,71,52,95,83,57,76,38,24,43,37,46,50,70,47,47,50,51,22,52,53,38,52,51,49,53,36,52,53,30,19,57,72,45,77,54,92,25,41,39,38,40,36,41,42,66,56,86,73,28,29,39,44,34,45,35,30,54,8,38,39,43,58,70,76,40,62,40,65,40,98,85,67,44,39,54,53,56,48,54,57,91,56,96,83,81,58,79,15,55,54,52,45,43,34,41,66,54,57,37,65,91,31,52,47,80,51,52,39,67,72,59,9,37,36,40,39,37,53,27,47,45,50,84,87,64,62,74,65,52,53,51,51,53,52,49,55,50,34,54,61,67,43,50,59,84,84,76,60,76,59,83,87,50,56,70,69,57,51,46,53,50,48,40,50,52,43,52,52,52,53,47,46,52,55,54,47,56,70,32,47,87,66,41,67,36,40,60,56,41,50,48,48,50,33,32,66,72,65,75,38,49,73,65,56,45,54,58,56,49,71,76,58,55,67,98,55,73,64,55,54,56,52,44,53,50,50,52,57,52,49,48,57,52,48,58,51,48,51,63,64,35,70,85,50,80,47,41,26,60,56,59,54,35,57,23,75,44,54,92,36,51,36,32,27,24,37,31,42,90,73,56,47,67,42,74,45,53,55,84,38,55,57,55,71,77,38,34,83,78,68,80,56,58,68,88,67,34,35,36,34,36,37,53,20,46,69,73,45,45,87,45,47,37,36,37,35,51,60,65,28,44,50,76,70,50,38,46,54,51,36,51,51,52,26,42,35,30,43,37,44,40,75,35,68,38,56,45,73,23,28,32,40,41,40,78,53,77,41,66,72,44,56,52,42,52,40,52,88,61,76,47,27,30,44,62,48,43,65,53,49,86,88,47,37,59,80,51,46,37,81,51,83,78,89,63,81,80,70,78,80,88,126

Secondary structure (DSSP, 8-state):
-HHHHHHHHHHHS-TT-EEEEEEETT-HHHHHHHHTTT-EEEEEEEETTEEEEEEEEEHHHHHHHHHHT----SHHHHHHHHHHHHHHHHHHHHHHHHT--TTTHHHHHHHHHHHHHHHHHHHHHHHHHH-----B-HHHHIIIIIHHHHHTSSS-EEEEEEE-TT---B-S-HHHHHHHHHHHHHHHHHHHHHTTS-EEEEEEEEEETTEEEEEEEE-SS---TTTTSB-TTSSBTTTT---STTS--SHHHHHHHHHH-GGGEEEEEETTTEEEEEEEEEBP--SHHHHHHHHHHHHHHHHHS-GGGPPPTTS-HHHHHHHHHHHHHHHHHHHHHHHGGGGTS-HHHHHHHHHHHHTTSS-HHHHHHHHHTS--S-THHHHHHHHHHHHHHHHHHHHHHHTTTSTTHHHHHHHGGG-TTSEEEEEE-TTT--EEEEETTT--GGGGHHHHTS-GGG-EEEEEES-TT-TTSPEEEE-SEE-SHHHHHHHHHHHHHHHHHHHHTT--TTSEEEEPPPSEE-SSEEE-TTS-EEHHHHHT--GGGGGGGEEE--STTTT-----

Foldseek 3Di:
DVLVVLLVVLVPDDQQDKDKDKAFPVCVVVVVVVVQQAWDWDDWDQDPNTIITITIGGSNSNNVRSVVVDDPPDLLVVLLVLVVLLVVLVVVLVVLVVVDDPVCPVVSVVVNVVSVVVSVVSVVVNCVSLDPPQWDDVVCLCVVQVVVVVVPDPQQEDEAEAEDPDAAIFGFRVVLVSLLVVLVSVVQSVQQVQLPDRKYWYWYWDDDPQWIKIKIWIQGQWDDPQQQDQDPVRHGNCQQDDPDPPDDRSVNSVSNCVGQPRVQWDKDIDGNGTIMIMGITGGDPDDDVVLVSSLVSLLSNLVSDDPVQADDLPDDPVSNLVLLLNLVVLVVSLQSLLVQLVVFDQSQVLLLLLVCCLLVVDDLVVNLVVLVVGDHPDPCSSVSSSSSSVSSSSSVVSVCVNCVVVLCLLSNVQSNLVQQAAKKKKKAQLVRSDMDIDGPSHHDHVSCQVVRPDDLLRIKIWIWHHGQQPLVTAIEIEHQEAADPVSLLVRLVSVLSNLVSNVSSVRDQSRKYAYDFHNYYHDQKTFPRPDIDGSVVSNPQDSVRSCVRMDGHDPPPVPPPDDD

Mean predicted aligned error: 18.59 Å

Radius of gyration: 32.08 Å; Cα contacts (8 Å, |Δi|>4): 872; chains: 1; bounding box: 73×63×87 Å

pLDDT: mean 79.64, std 16.62, range [29.23, 98.25]

Nearest PDB structures (foldseek):
  6rh7-assembly1_B  TM=6.135E-01  e=3.344E-09  Thermotoga maritima
  3dge-assembly3_A  TM=5.795E-01  e=7.580E-09  Thermotoga maritima
  5c93-assembly1_B  TM=5.890E-01  e=7.580E-09  Lactiplantibacillus plantarum 16
  4jas-assembly1_A-2  TM=5.793E-01  e=1.487E-08  Thermotoga maritima MSB8
  6dk7-assembly1_B  TM=5.045E-01  e=1.028E-06  Pseudomonas aeruginosa